Protein AF-A0A150RAB9-F1 (afdb_monomer)

Mean predicted aligned error: 7.76 Å

Nearest PDB structures (foldseek):
  4z14-assembly5_C  TM=3.129E-01  e=2.401E-02  Coreopsis grandiflora
  4z14-assembly1_D  TM=3.100E-01  e=8.170E-02  Coreopsis grandiflora
  7c4y-assembly1_A  TM=2.615E-01  e=1.744E-01  Coxsackievirus A10
  7c4w-assembly1_A  TM=2.477E-01  e=3.721E-01  Coxsackievirus A10
  8x99-assembly1_A  TM=2.238E-01  e=2.947E-01  Coxsackievirus A16

Radius of gyration: 22.83 Å; Cα contacts (8 Å, |Δi|>4): 1016; chains: 1; bounding box: 60×45×64 Å

Secondary structure (DSSP, 8-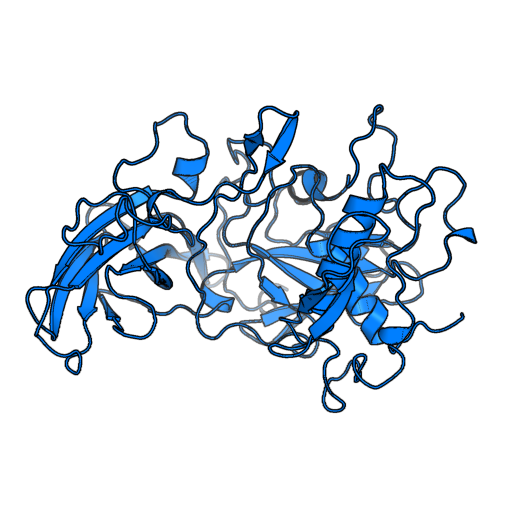state):
--PPPGGG------S-TTTHHHHHHHHHHHHHHHSBTT-EE--B-SSTT---B-PEEPBB-TTBSTTSTT-BTTTSPPPHHHHHHHHHHHHTT--TT------EEE-GGG-SPPPSSPBPB-EEEEEEE-TTS-EEEEE-GGGSPPGGG----STT-SS--EEEEEEEEEEP-SSSS---EEEEEE-TTS-TTSPEEEEEEESSB---SSPPPTT-GGGGT-EEEEEEEE-STT-EEEEEPPS-S-EEEEEETTEEEEEEEEEEEEEEESSPTTT--EEEEESS-EESSPPHHHH--EEEEEEEE-TTS-TTSS-TT-SS-TTEEEEE-TT-TTHHHHHHTTSB-S--SSTTS-B-SS--EETTPPTTS-TTEEEEEEETTEEEEEEEESSSS-BS-PEEEEESSTTTT-S-TT-TT-TT--EE-S-GGG--

pLDDT: mean 82.79, std 15.14, range [34.97, 98.44]

Organism: Sorangium cellulosum (NCBI:txid56)

Sequence (432 aa):
MSSLRLDDVEPFSTHDPELEPLARELVADIMEFALGDGQAVPAPAGAPGSAAHEPWKGRFGACASKESLLGDWFNELPTKSCLEAVSSSILARVNKLGKVVRISVRGPKQLVAMDGKVPVETDYREKKRNASGADEVETIESFLDCAGGGKVDSADERCGWSPRYVGECQVLQSNYANTRTVKLKVKSDHPQNSPVFARVCQGIHGCNREGYGSDDVRRKYIDHVASFKFAAGGDEVEFPCPKNGPVVEKKQNNVVVERIHYGHFSVMLSEPDPAVDVVASGVGKVTYPAREVDVFRYREGAFYGNIFDSASDAGAGKALFDKQYACYGEDLNEGKANIADRLCALPVKTAEEKCFVNVPRSCAGRPGEGPGVCKPVNHGDNYVYSLCEPGAPSWDYPITVYLTHPCDLRGDPDCSSLRFWSHDLSPPSERF

Solvent-accessible surface area (backbone atoms only — not comparable to full-atom values): 23739 Å² total; per-residue (Å²): 130,88,79,64,38,70,92,64,59,63,70,64,79,48,95,44,79,84,49,33,64,57,38,49,52,52,50,39,54,46,33,25,42,30,25,23,67,91,40,65,44,88,28,78,33,75,63,97,87,47,87,50,65,53,57,38,47,21,55,52,27,38,14,46,32,80,86,33,95,28,29,26,34,83,87,38,68,61,37,72,62,28,48,27,34,43,30,4,48,51,61,67,62,47,36,53,77,62,52,55,71,85,68,44,70,37,30,52,92,62,50,35,81,75,48,73,50,31,63,32,37,59,49,45,42,60,46,44,69,45,97,87,68,50,75,37,82,39,66,41,56,24,58,37,79,27,85,90,74,46,70,39,85,52,63,79,55,63,25,27,38,22,62,46,34,18,27,37,29,39,33,68,67,87,75,86,80,65,74,28,44,37,34,42,27,39,47,66,84,43,79,68,86,60,66,47,27,39,39,36,12,26,26,51,23,58,52,46,80,74,58,61,55,95,85,41,75,58,45,76,55,28,32,50,70,49,62,39,76,36,80,45,49,56,38,73,47,76,43,71,47,42,91,70,39,62,38,36,25,43,57,57,96,91,37,79,76,44,56,45,34,27,9,27,31,10,39,31,28,33,52,54,76,82,75,64,60,70,43,50,41,50,64,70,63,46,39,47,60,21,33,36,75,76,56,31,67,38,42,56,24,35,16,32,31,45,78,84,61,66,64,88,73,29,56,91,91,51,86,57,49,79,51,37,44,33,18,18,23,90,80,36,98,53,26,63,68,55,44,52,40,35,38,31,67,58,100,54,96,48,100,85,56,47,45,54,71,42,75,57,33,54,23,86,50,62,92,85,79,47,53,31,28,31,45,77,43,80,62,76,95,49,67,28,35,27,52,32,38,53,74,72,74,71,37,71,43,24,27,18,38,18,25,63,45,90,52,75,62,47,84,66,87,72,55,77,83,62,75,80,66,58,46,66,73,66,60,76,86,75,77,117

Foldseek 3Di:
DPFDQLVNCPQPDDVDPVCSVVSVVLVLLLQQQQADAPDWAWAQPDDPPHPDTDTSGYHFNLAPDCPHPQHHSNVDGGDPLSLWQSQQSSLVQFFLQQFDADWDKAKPPRSTDFFQFAKAAQWGRHFDQDPVRDTHIHGQQQDAQDVPNDFPQDLQDRYQWAWDTKKKDWADDDDPPDQWKKKKAWAQPQDQPGKKKKWKWFARHDHGPDFDDPPDLCNLHIGTFDMDIDNHHGDMDMTGADQRFDWAFEDDPNHGPDIITMTMMTMIMRDYPPSIDMDMDTPHDMDPRHIRLRQFPQWFWWWTFGPPPDCVQVPPQEPGHLGTAIAGEPLDPPSQQLCVSSQARDPDPDPPHYGHNDRYYHCCDDPPPAFHHFPWDDPDSDIDTAFGCRPDDTNGIIITITHSDSCSRHPDSPVVVPPDRYHHPPPVVPVD

Structure (mmCIF, N/CA/C/O backbone):
data_AF-A0A150RAB9-F1
#
_entry.id   AF-A0A150RAB9-F1
#
loop_
_atom_site.group_PDB
_atom_site.id
_atom_site.type_symbol
_atom_site.label_atom_id
_atom_site.label_alt_id
_atom_site.label_comp_id
_atom_site.label_asym_id
_atom_site.label_entity_id
_atom_site.label_seq_id
_atom_site.pdbx_PDB_ins_code
_atom_site.Cartn_x
_atom_site.Cartn_y
_atom_site.Cartn_z
_atom_site.occupancy
_atom_site.B_iso_or_equiv
_atom_site.auth_seq_id
_atom_site.auth_comp_id
_atom_site.auth_asym_id
_atom_site.auth_atom_id
_atom_site.pdbx_PDB_model_num
ATOM 1 N N . MET A 1 1 ? 24.482 -14.231 -22.126 1.00 45.88 1 MET A N 1
ATOM 2 C CA . MET A 1 1 ? 24.056 -13.882 -20.758 1.00 45.88 1 MET A CA 1
ATOM 3 C C . MET A 1 1 ? 24.290 -15.102 -19.890 1.00 45.88 1 MET A C 1
ATOM 5 O O . MET A 1 1 ? 23.667 -16.126 -20.138 1.00 45.88 1 MET A O 1
ATOM 9 N N . SER A 1 2 ? 25.250 -15.036 -18.970 1.00 41.12 2 SER A N 1
ATOM 10 C CA . SER A 1 2 ? 25.407 -16.020 -17.894 1.00 41.12 2 SER A CA 1
ATOM 11 C C . SER A 1 2 ? 24.170 -15.882 -17.009 1.00 41.12 2 SER A C 1
ATOM 13 O O . SER A 1 2 ? 23.935 -14.814 -16.455 1.00 41.12 2 SER A O 1
ATOM 15 N N . SER A 1 3 ? 23.304 -16.887 -16.996 1.00 46.22 3 SER A N 1
ATOM 16 C CA . SER A 1 3 ? 22.068 -16.837 -16.218 1.00 46.22 3 SER A CA 1
ATOM 17 C C . SER A 1 3 ? 22.408 -17.104 -14.749 1.00 46.22 3 SER A C 1
ATOM 19 O O . SER A 1 3 ? 23.041 -18.117 -14.469 1.00 46.22 3 SER A O 1
ATOM 21 N N . LEU A 1 4 ? 22.055 -16.183 -13.844 1.00 56.69 4 LEU A N 1
ATOM 22 C CA . LEU A 1 4 ? 22.270 -16.339 -12.401 1.00 56.69 4 LEU A CA 1
ATOM 23 C C . LEU A 1 4 ? 21.209 -17.278 -11.814 1.00 56.69 4 LEU A C 1
ATOM 25 O O . LEU A 1 4 ? 20.015 -16.957 -11.855 1.00 56.69 4 LEU A O 1
ATOM 29 N N . ARG A 1 5 ? 21.625 -18.410 -11.231 1.00 58.94 5 ARG A N 1
ATOM 30 C CA . ARG A 1 5 ? 20.794 -19.091 -10.223 1.00 58.94 5 ARG A CA 1
ATOM 31 C C . ARG A 1 5 ? 20.794 -18.261 -8.946 1.00 58.94 5 ARG A C 1
ATOM 33 O O . ARG A 1 5 ? 21.741 -17.518 -8.716 1.00 58.94 5 ARG A O 1
ATOM 40 N N . LEU A 1 6 ? 19.770 -18.404 -8.102 1.00 57.84 6 LEU A N 1
ATOM 41 C CA . LEU A 1 6 ? 19.778 -17.747 -6.789 1.00 57.84 6 LEU A CA 1
ATOM 42 C C . LEU A 1 6 ? 20.983 -18.159 -5.940 1.00 57.84 6 LEU A C 1
ATOM 44 O O . LEU A 1 6 ? 21.559 -17.310 -5.272 1.00 57.84 6 LEU A O 1
ATOM 48 N N . ASP A 1 7 ? 21.411 -19.416 -6.047 1.00 54.97 7 ASP A N 1
ATOM 49 C CA . ASP A 1 7 ? 22.613 -19.915 -5.371 1.00 54.97 7 ASP A CA 1
ATOM 50 C C . ASP A 1 7 ? 23.915 -19.289 -5.915 1.00 54.97 7 ASP A C 1
ATOM 52 O O . ASP A 1 7 ? 24.936 -19.314 -5.233 1.00 54.97 7 ASP A O 1
ATOM 56 N N . ASP A 1 8 ? 23.878 -18.708 -7.122 1.00 56.09 8 ASP A N 1
ATOM 57 C CA . ASP A 1 8 ? 24.995 -17.981 -7.741 1.00 56.09 8 ASP A CA 1
ATOM 58 C C . ASP A 1 8 ? 24.941 -16.469 -7.445 1.00 56.09 8 ASP A C 1
ATOM 60 O O . ASP A 1 8 ? 25.830 -15.726 -7.871 1.00 56.09 8 ASP A O 1
ATOM 64 N N . VAL A 1 9 ? 23.897 -15.984 -6.755 1.00 54.44 9 VAL A N 1
ATOM 65 C CA . VAL A 1 9 ? 23.813 -14.593 -6.291 1.00 54.44 9 VAL A CA 1
ATOM 66 C C . VAL A 1 9 ? 24.732 -14.456 -5.081 1.00 54.44 9 VAL A C 1
ATOM 68 O O . VAL A 1 9 ? 24.297 -14.363 -3.934 1.00 54.44 9 VAL A O 1
ATOM 71 N N . GLU A 1 10 ? 26.040 -14.414 -5.333 1.00 53.31 10 GLU A N 1
ATOM 72 C CA . GLU A 1 10 ? 26.920 -13.704 -4.413 1.00 53.31 10 GLU A CA 1
ATOM 73 C C . GLU A 1 10 ? 26.367 -12.272 -4.300 1.00 53.31 10 GLU A C 1
ATOM 75 O O . GLU A 1 10 ? 25.948 -11.710 -5.323 1.00 53.31 10 GLU A O 1
ATOM 80 N N . PRO A 1 11 ? 26.284 -11.680 -3.088 1.00 50.56 11 PRO A N 1
ATOM 81 C CA . PRO A 1 11 ? 25.853 -10.289 -2.952 1.00 50.56 11 PRO A CA 1
ATOM 82 C C . PRO A 1 11 ? 26.645 -9.490 -3.974 1.00 50.56 11 PRO A C 1
ATOM 84 O O . PRO A 1 11 ? 27.853 -9.714 -4.027 1.00 50.56 11 PRO A O 1
ATOM 87 N N . PHE A 1 12 ? 25.988 -8.668 -4.814 1.00 54.56 12 PHE A N 1
ATOM 88 C CA . PHE A 1 12 ? 26.680 -7.887 -5.845 1.00 54.56 12 PHE A CA 1
ATOM 89 C C . PHE A 1 12 ? 27.902 -7.257 -5.186 1.00 54.56 12 PHE A C 1
ATOM 91 O O . PHE A 1 12 ? 27.764 -6.307 -4.415 1.00 54.56 12 PHE A O 1
ATOM 98 N N . SER A 1 13 ? 29.076 -7.863 -5.389 1.00 50.47 13 SER A N 1
ATOM 99 C CA . SER A 1 13 ? 30.243 -7.502 -4.606 1.00 50.47 13 SER A CA 1
ATOM 100 C C . SER A 1 13 ? 30.783 -6.287 -5.305 1.00 50.47 13 SER A C 1
ATOM 102 O O . SER A 1 13 ? 31.562 -6.353 -6.257 1.00 50.47 13 SER A O 1
ATOM 104 N N . THR A 1 14 ? 30.260 -5.144 -4.892 1.00 54.78 14 THR A N 1
ATOM 105 C CA . THR A 1 14 ? 30.888 -3.893 -5.213 1.00 54.78 14 THR A CA 1
ATOM 106 C C . THR A 1 14 ? 32.165 -3.901 -4.385 1.00 54.78 14 THR A C 1
ATOM 108 O O . THR A 1 14 ? 32.124 -3.906 -3.162 1.00 54.78 14 THR A O 1
ATOM 111 N N . HIS A 1 15 ? 33.332 -3.889 -5.033 1.00 64.31 15 HIS A N 1
ATOM 112 C CA . HIS A 1 15 ? 34.590 -3.583 -4.334 1.00 64.31 15 HIS A CA 1
ATOM 113 C C . HIS A 1 15 ? 34.555 -2.195 -3.649 1.00 64.31 15 HIS A C 1
ATOM 115 O O . HIS A 1 15 ? 35.497 -1.817 -2.958 1.00 64.31 15 HIS A O 1
ATOM 121 N N . ASP A 1 16 ? 33.475 -1.442 -3.865 1.00 68.75 16 ASP A N 1
ATOM 122 C CA . ASP A 1 16 ? 33.099 -0.213 -3.197 1.00 68.75 16 ASP A CA 1
ATOM 123 C C . ASP A 1 16 ? 32.249 -0.494 -1.932 1.00 68.75 16 ASP A C 1
ATOM 125 O O . ASP A 1 16 ? 31.099 -0.936 -2.059 1.00 68.75 16 ASP A O 1
ATOM 129 N N . PRO A 1 17 ? 32.777 -0.222 -0.723 1.00 73.00 17 PRO A N 1
ATOM 130 C CA . PRO A 1 17 ? 32.056 -0.421 0.534 1.00 73.00 17 PRO A CA 1
ATOM 131 C C . PRO A 1 17 ? 30.884 0.555 0.730 1.00 73.00 17 PRO A C 1
ATOM 133 O O . PRO A 1 17 ? 30.017 0.291 1.561 1.00 73.00 17 PRO A O 1
ATOM 136 N N . GLU A 1 18 ? 30.827 1.672 -0.006 1.00 71.25 18 GLU A N 1
ATOM 137 C CA . GLU A 1 18 ? 29.696 2.609 0.067 1.00 71.25 18 GLU A CA 1
ATOM 138 C C . GLU A 1 18 ? 28.464 2.070 -0.675 1.00 71.25 18 GLU A C 1
ATOM 140 O O . GLU A 1 18 ? 27.329 2.369 -0.302 1.00 71.25 18 GLU A O 1
ATOM 145 N N . LEU A 1 19 ? 28.676 1.251 -1.710 1.00 70.75 19 LEU A N 1
ATOM 146 C CA . LEU A 1 19 ? 27.604 0.677 -2.529 1.00 70.75 19 LEU A CA 1
ATOM 147 C C . LEU A 1 19 ? 27.109 -0.679 -2.019 1.00 70.75 19 LEU A C 1
ATOM 149 O O . LEU A 1 19 ? 25.992 -1.078 -2.353 1.00 70.75 19 LEU A O 1
ATOM 153 N N . GLU A 1 20 ? 27.896 -1.368 -1.194 1.00 75.75 20 GLU A N 1
ATOM 154 C CA . GLU A 1 20 ? 27.560 -2.703 -0.693 1.00 75.75 20 GLU A CA 1
ATOM 155 C C . GLU A 1 20 ? 26.213 -2.739 0.067 1.00 75.75 20 GLU A C 1
ATOM 157 O O . GLU A 1 20 ? 25.403 -3.628 -0.213 1.00 75.75 20 GLU A O 1
ATOM 162 N N . PRO A 1 21 ? 25.873 -1.778 0.954 1.00 76.88 21 PRO A N 1
ATOM 163 C CA . PRO A 1 21 ? 24.561 -1.758 1.607 1.00 76.88 21 PRO A CA 1
ATOM 164 C C . PRO A 1 21 ? 23.392 -1.612 0.620 1.00 76.88 21 PRO A C 1
ATOM 166 O O . PRO A 1 21 ? 22.393 -2.317 0.749 1.00 76.88 21 PRO A O 1
ATOM 169 N N . LEU A 1 22 ? 23.539 -0.754 -0.397 1.00 76.56 22 LEU A N 1
ATOM 170 C CA . LEU A 1 22 ? 22.515 -0.524 -1.426 1.00 76.56 22 LEU A CA 1
ATOM 171 C C . LEU A 1 22 ? 22.322 -1.757 -2.312 1.00 76.56 22 LEU A C 1
ATOM 173 O O . LEU A 1 22 ? 21.200 -2.115 -2.660 1.00 76.56 22 LEU A O 1
ATOM 177 N N . ALA A 1 23 ? 23.418 -2.432 -2.658 1.00 80.44 23 ALA A N 1
ATOM 178 C CA . ALA A 1 23 ? 23.381 -3.695 -3.379 1.00 80.44 23 ALA A CA 1
ATOM 179 C C . ALA A 1 23 ? 22.614 -4.770 -2.598 1.00 80.44 23 ALA A C 1
ATOM 181 O O . ALA A 1 23 ? 21.810 -5.499 -3.176 1.00 80.44 23 ALA A O 1
ATOM 182 N N . ARG A 1 24 ? 22.829 -4.859 -1.282 1.00 82.31 24 ARG A N 1
ATOM 183 C CA . ARG A 1 24 ? 22.124 -5.818 -0.420 1.00 82.31 24 ARG A CA 1
ATOM 184 C C . ARG A 1 24 ? 20.632 -5.511 -0.302 1.00 82.31 24 ARG A C 1
ATOM 186 O O . ARG A 1 24 ? 19.840 -6.448 -0.347 1.00 82.31 24 ARG A O 1
ATOM 193 N N . GLU A 1 25 ? 20.259 -4.238 -0.178 1.00 82.94 25 GLU A N 1
ATOM 194 C CA . GLU A 1 25 ? 18.854 -3.797 -0.185 1.00 82.94 25 GLU A CA 1
ATOM 195 C C . GLU A 1 25 ? 18.179 -4.152 -1.518 1.00 82.94 25 GLU A C 1
ATOM 197 O O . GLU A 1 25 ? 17.129 -4.789 -1.526 1.00 82.94 25 GLU A O 1
ATOM 202 N N . LEU A 1 26 ? 18.843 -3.874 -2.647 1.00 86.00 26 LEU A N 1
ATOM 203 C CA . LEU A 1 26 ? 18.352 -4.246 -3.975 1.00 86.00 26 LEU A CA 1
ATOM 204 C C . LEU A 1 26 ? 18.134 -5.760 -4.119 1.00 86.00 26 LEU A C 1
ATOM 206 O O . LEU A 1 26 ? 17.134 -6.187 -4.693 1.00 86.00 26 LEU A O 1
ATOM 210 N N . VAL A 1 27 ? 19.059 -6.586 -3.619 1.00 87.94 27 VAL A N 1
ATOM 211 C CA . VAL A 1 27 ? 18.887 -8.047 -3.664 1.00 87.94 27 VAL A CA 1
ATOM 212 C C . VAL A 1 27 ? 17.734 -8.487 -2.769 1.00 87.94 27 VAL A C 1
ATOM 214 O O . VAL A 1 27 ? 16.938 -9.318 -3.195 1.00 87.94 27 VAL A O 1
ATOM 217 N N . ALA A 1 28 ? 17.589 -7.910 -1.575 1.00 88.62 28 ALA A N 1
ATOM 218 C CA . ALA A 1 28 ? 16.448 -8.201 -0.713 1.00 88.62 28 ALA A CA 1
ATOM 219 C C . ALA A 1 28 ? 15.112 -7.884 -1.413 1.00 88.62 28 ALA A C 1
ATOM 221 O O . ALA A 1 28 ? 14.217 -8.727 -1.395 1.00 88.62 28 ALA A O 1
ATOM 222 N N . ASP A 1 29 ? 15.010 -6.750 -2.117 1.00 90.50 29 ASP A N 1
ATOM 223 C CA . ASP A 1 29 ? 13.827 -6.383 -2.912 1.00 90.50 29 ASP A CA 1
ATOM 224 C C . ASP A 1 29 ? 13.566 -7.353 -4.080 1.00 90.50 29 ASP A C 1
ATOM 226 O O . ASP A 1 29 ? 12.414 -7.719 -4.347 1.00 90.50 29 ASP A O 1
ATOM 230 N N . ILE A 1 30 ? 14.626 -7.801 -4.774 1.00 93.06 30 ILE A N 1
ATOM 231 C CA . ILE A 1 30 ? 14.535 -8.845 -5.811 1.00 93.06 30 ILE A CA 1
ATOM 232 C C . ILE A 1 30 ? 13.899 -10.105 -5.215 1.00 93.06 30 ILE A C 1
ATOM 234 O O . ILE A 1 30 ? 12.950 -10.646 -5.791 1.00 93.06 30 ILE A O 1
ATOM 238 N N . MET A 1 31 ? 14.407 -10.558 -4.065 1.00 94.12 31 MET A N 1
ATOM 239 C CA . MET A 1 31 ? 13.960 -11.795 -3.423 1.00 94.12 31 MET A CA 1
ATOM 240 C C . MET A 1 31 ? 12.548 -11.682 -2.866 1.00 94.12 31 MET A C 1
ATOM 242 O O . MET A 1 31 ? 11.754 -12.598 -3.080 1.00 94.12 31 MET A O 1
ATOM 246 N N . GLU A 1 32 ? 12.202 -10.558 -2.232 1.00 93.50 32 GLU A N 1
ATOM 247 C CA . GLU A 1 32 ? 10.856 -10.318 -1.704 1.00 93.50 32 GLU A CA 1
ATOM 248 C C . GLU A 1 32 ? 9.809 -10.473 -2.818 1.00 93.50 32 GLU A C 1
ATOM 250 O O . GLU A 1 32 ? 8.767 -11.107 -2.621 1.00 93.50 32 GLU A O 1
ATOM 255 N N . PHE A 1 33 ? 10.091 -9.935 -4.010 1.00 94.75 33 PHE A N 1
ATOM 256 C CA . PHE A 1 33 ? 9.169 -9.999 -5.139 1.00 94.75 33 PHE A CA 1
ATOM 257 C C . PHE A 1 33 ? 9.155 -11.353 -5.862 1.00 94.75 33 PHE A C 1
ATOM 259 O O . PHE A 1 33 ? 8.086 -11.874 -6.197 1.00 94.75 33 PHE A O 1
ATOM 266 N N . ALA A 1 34 ? 10.335 -11.911 -6.138 1.00 94.94 34 ALA A N 1
ATOM 267 C CA . ALA A 1 34 ? 10.466 -13.141 -6.909 1.00 94.94 34 ALA A CA 1
ATOM 268 C C . ALA A 1 34 ? 9.927 -14.358 -6.149 1.00 94.94 34 ALA A C 1
ATOM 270 O O . ALA A 1 34 ? 9.207 -15.177 -6.726 1.00 94.94 34 ALA A O 1
ATOM 271 N N . LEU A 1 35 ? 10.276 -14.467 -4.868 1.00 94.38 35 LEU A N 1
ATOM 272 C CA . LEU A 1 35 ? 10.020 -15.644 -4.049 1.00 94.38 35 LEU A CA 1
ATOM 273 C C . LEU A 1 35 ? 8.687 -15.528 -3.307 1.00 94.38 35 LEU A C 1
ATOM 275 O O . LEU A 1 35 ? 8.209 -14.433 -3.002 1.00 94.38 35 LEU A O 1
ATOM 279 N N . GLY A 1 36 ? 8.064 -16.674 -3.048 1.00 92.62 36 GLY A N 1
ATOM 280 C CA . GLY A 1 36 ? 6.792 -16.780 -2.342 1.00 92.62 36 GLY A CA 1
ATOM 281 C C . GLY A 1 36 ? 6.963 -16.712 -0.831 1.00 92.62 36 GLY A C 1
ATOM 282 O O . GLY A 1 36 ? 8.064 -16.883 -0.308 1.00 92.62 36 GLY A O 1
ATOM 283 N N . ASP A 1 37 ? 5.857 -16.490 -0.125 1.00 91.00 37 ASP A N 1
ATOM 284 C CA . ASP A 1 37 ? 5.851 -16.547 1.335 1.00 91.00 37 ASP A CA 1
ATOM 285 C C . ASP A 1 37 ? 6.347 -17.920 1.831 1.00 91.00 37 ASP A C 1
ATOM 287 O O . ASP A 1 37 ? 5.981 -18.973 1.300 1.00 91.00 37 ASP A O 1
ATOM 291 N N . GLY A 1 38 ? 7.243 -17.903 2.817 1.00 91.75 38 GLY A N 1
ATOM 292 C CA . GLY A 1 38 ? 7.927 -19.091 3.336 1.00 91.75 38 GLY A CA 1
ATOM 293 C C . GLY A 1 38 ? 9.130 -19.595 2.523 1.00 91.75 38 GLY A C 1
ATOM 294 O O . GLY A 1 38 ? 9.873 -20.435 3.034 1.00 91.75 38 GLY A O 1
ATOM 295 N N . GLN A 1 39 ? 9.382 -19.086 1.310 1.00 93.81 39 GLN A N 1
ATOM 296 C CA . GLN A 1 39 ? 10.647 -19.323 0.602 1.00 93.81 39 GLN A CA 1
ATOM 297 C C . GLN A 1 39 ? 11.707 -18.332 1.082 1.00 93.81 39 GLN A C 1
ATOM 299 O O . GLN A 1 39 ? 11.422 -17.155 1.311 1.00 93.81 39 GLN A O 1
ATOM 304 N N . ALA A 1 40 ? 12.945 -18.796 1.230 1.00 92.38 40 ALA A N 1
ATOM 305 C CA . ALA A 1 40 ? 14.042 -17.929 1.620 1.00 92.38 40 ALA A CA 1
ATOM 306 C C . ALA A 1 40 ? 15.385 -18.439 1.095 1.00 92.38 40 ALA A C 1
ATOM 308 O O . ALA A 1 40 ? 15.584 -19.645 0.942 1.00 92.38 40 ALA A O 1
ATOM 309 N N . VAL A 1 41 ? 16.303 -17.510 0.855 1.00 88.88 41 VAL A N 1
ATOM 310 C CA . VAL A 1 41 ? 17.659 -17.781 0.370 1.00 88.88 41 VAL A CA 1
ATOM 311 C C . VAL A 1 41 ? 18.642 -17.362 1.452 1.00 88.88 41 VAL A C 1
ATOM 313 O O . VAL A 1 41 ? 18.516 -16.251 1.972 1.00 88.88 41 VAL A O 1
ATOM 316 N N . PRO A 1 42 ? 19.608 -18.212 1.834 1.00 85.94 42 PRO A N 1
ATOM 317 C CA . PRO A 1 42 ? 20.641 -17.819 2.781 1.00 85.94 42 PRO A CA 1
ATOM 318 C C . PRO A 1 42 ? 21.380 -16.578 2.277 1.00 85.94 42 PRO A C 1
ATOM 320 O O . PRO A 1 42 ? 21.907 -16.589 1.169 1.00 85.94 42 PRO A O 1
ATOM 323 N N . ALA A 1 43 ? 21.453 -15.527 3.094 1.00 83.00 43 ALA A N 1
ATOM 324 C CA . ALA A 1 43 ? 22.262 -14.357 2.785 1.00 83.00 43 ALA A CA 1
ATOM 325 C C . ALA A 1 43 ? 23.299 -14.131 3.886 1.00 83.00 43 ALA A C 1
ATOM 327 O O . ALA A 1 43 ? 22.977 -14.302 5.066 1.00 83.00 43 ALA A O 1
ATOM 328 N N . PRO A 1 44 ? 24.538 -13.743 3.546 1.00 75.25 44 PRO A N 1
ATOM 329 C CA . PRO A 1 44 ? 25.546 -13.422 4.549 1.00 75.25 44 PRO A CA 1
ATOM 330 C C . PRO A 1 44 ? 25.059 -12.226 5.372 1.00 75.25 44 PRO A C 1
ATOM 332 O O . PRO A 1 44 ? 24.771 -11.178 4.802 1.00 75.25 44 PRO A O 1
ATOM 335 N N . ALA A 1 45 ? 24.933 -12.342 6.692 1.00 73.50 45 ALA A N 1
ATOM 336 C CA . ALA A 1 45 ? 24.528 -11.241 7.565 1.00 73.50 45 ALA A CA 1
ATOM 337 C C . ALA A 1 45 ? 25.751 -10.471 8.067 1.00 73.50 45 ALA A C 1
ATOM 339 O O . ALA A 1 45 ? 26.599 -11.020 8.769 1.00 73.50 45 ALA A O 1
ATOM 340 N N . GLY A 1 46 ? 25.798 -9.172 7.772 1.00 66.69 46 GLY A N 1
ATOM 341 C CA . GLY A 1 46 ? 26.799 -8.251 8.310 1.00 66.69 46 GLY A CA 1
ATOM 342 C C . GLY A 1 46 ? 28.016 -8.035 7.411 1.00 66.69 46 GLY A C 1
ATOM 343 O O . GLY A 1 46 ? 27.970 -8.277 6.207 1.00 66.69 46 GLY A O 1
ATOM 344 N N . ALA A 1 47 ? 29.086 -7.517 8.023 1.00 64.62 47 ALA A N 1
ATOM 345 C CA . ALA A 1 47 ? 30.333 -7.175 7.347 1.00 64.62 47 ALA A CA 1
ATOM 346 C C . ALA A 1 47 ? 31.010 -8.414 6.723 1.00 64.62 47 ALA A C 1
ATOM 348 O O . ALA A 1 47 ? 30.832 -9.528 7.237 1.00 64.62 47 ALA A O 1
ATOM 349 N N . PRO A 1 48 ? 31.831 -8.230 5.671 1.00 62.06 48 PRO A N 1
ATOM 350 C CA . PRO A 1 48 ? 32.607 -9.308 5.065 1.00 62.06 48 PRO A CA 1
ATOM 351 C C . PRO A 1 48 ? 33.338 -10.150 6.127 1.00 62.06 48 PRO A C 1
ATOM 353 O O . PRO A 1 48 ? 34.154 -9.632 6.889 1.00 62.06 48 PRO A O 1
ATOM 356 N N . GLY A 1 49 ? 33.022 -11.449 6.202 1.00 67.25 49 GLY A N 1
ATOM 357 C CA . GLY A 1 49 ? 33.609 -12.395 7.166 1.00 67.25 49 GLY A CA 1
ATOM 358 C C . GLY A 1 49 ? 32.747 -12.737 8.389 1.00 67.25 49 GLY A C 1
ATOM 359 O O . GLY A 1 49 ? 33.147 -13.584 9.189 1.00 67.25 49 GLY A O 1
ATOM 360 N N . SER A 1 50 ? 31.564 -12.138 8.543 1.00 74.44 50 SER A N 1
ATOM 361 C CA . SER A 1 50 ? 30.580 -12.597 9.529 1.00 74.44 50 SER A CA 1
ATOM 362 C C . SER A 1 50 ? 30.018 -13.973 9.146 1.00 74.44 50 SER A C 1
ATOM 364 O O . SER A 1 50 ? 29.611 -14.196 8.010 1.00 74.44 50 SER A O 1
ATOM 366 N N . ALA A 1 51 ? 29.982 -14.902 10.104 1.00 70.38 51 ALA A N 1
ATOM 367 C CA . ALA A 1 51 ? 29.386 -16.229 9.923 1.00 70.38 51 ALA A CA 1
ATOM 368 C C . ALA A 1 51 ? 27.853 -16.233 10.092 1.00 70.38 51 ALA A C 1
ATOM 370 O O . ALA A 1 51 ? 27.200 -17.239 9.800 1.00 70.38 51 ALA A O 1
ATOM 371 N N . ALA A 1 52 ? 27.270 -15.138 10.592 1.00 75.75 52 ALA A N 1
ATOM 372 C CA . ALA A 1 52 ? 25.824 -15.019 10.712 1.00 75.75 52 ALA A CA 1
ATOM 373 C C . ALA A 1 52 ? 25.206 -14.958 9.310 1.00 75.75 52 ALA A C 1
ATOM 375 O O . ALA A 1 52 ? 25.756 -14.309 8.427 1.00 75.75 52 ALA A O 1
ATOM 376 N N . HIS A 1 53 ? 24.072 -15.625 9.110 1.00 73.56 53 HIS A N 1
ATOM 377 C CA . HIS A 1 53 ? 23.292 -15.539 7.880 1.00 73.56 53 HIS A CA 1
ATOM 378 C C . HIS A 1 53 ? 21.868 -15.137 8.244 1.00 73.56 53 HIS A C 1
ATOM 380 O O . HIS A 1 53 ? 21.243 -15.782 9.085 1.00 73.56 53 HIS A O 1
ATOM 386 N N . GLU A 1 54 ? 21.364 -14.077 7.624 1.00 84.25 54 GLU A N 1
ATOM 387 C CA . GLU A 1 54 ? 19.966 -13.674 7.726 1.00 84.25 54 GLU A CA 1
ATOM 388 C C . GLU A 1 54 ? 19.362 -13.922 6.352 1.00 84.25 54 GLU A C 1
ATOM 390 O O . GLU A 1 54 ? 19.825 -13.331 5.380 1.00 84.25 54 GLU A O 1
ATOM 395 N N . PRO A 1 55 ? 18.411 -14.853 6.218 1.00 89.06 55 PRO A N 1
ATOM 396 C CA . PRO A 1 55 ? 17.955 -15.254 4.904 1.00 89.06 55 PRO A CA 1
ATOM 397 C C . PRO A 1 55 ? 17.106 -14.148 4.265 1.00 89.06 55 PRO A C 1
ATOM 399 O O . PRO A 1 55 ? 16.235 -13.573 4.921 1.00 89.06 55 PRO A O 1
ATOM 402 N N . TRP A 1 56 ? 17.314 -13.892 2.974 1.00 90.81 56 TRP A N 1
ATOM 403 C CA . TRP A 1 56 ? 16.405 -13.071 2.178 1.00 90.81 56 TRP A CA 1
ATOM 404 C C . TRP A 1 56 ? 15.109 -13.844 1.958 1.00 90.81 56 TRP A C 1
ATOM 406 O O . TRP A 1 56 ? 15.132 -14.956 1.430 1.00 90.81 56 TRP A O 1
ATOM 416 N N . LYS A 1 57 ? 13.984 -13.278 2.391 1.00 93.44 57 LYS A N 1
ATOM 417 C CA . LYS A 1 57 ? 12.679 -13.947 2.377 1.00 93.44 57 LYS A CA 1
ATOM 418 C C . LYS A 1 57 ? 11.839 -13.475 1.199 1.00 93.44 57 LYS A C 1
ATOM 420 O O . LYS A 1 57 ? 11.845 -12.293 0.868 1.00 93.44 57 LYS A O 1
ATOM 425 N N . GLY A 1 58 ? 11.097 -14.405 0.614 1.00 93.44 58 GLY A N 1
ATOM 426 C CA . GLY A 1 58 ? 10.039 -14.112 -0.339 1.00 93.44 58 GLY A CA 1
ATOM 427 C C . GLY A 1 58 ? 8.772 -13.589 0.318 1.00 93.44 58 GLY A C 1
ATOM 428 O O . GLY A 1 58 ? 8.545 -13.789 1.512 1.00 93.44 58 GLY A O 1
ATOM 429 N N . ARG A 1 59 ? 7.934 -12.934 -0.487 1.00 91.50 59 ARG A N 1
ATOM 430 C CA . ARG A 1 59 ? 6.604 -12.465 -0.080 1.00 91.50 59 ARG A CA 1
ATOM 431 C C . ARG A 1 59 ? 5.586 -12.536 -1.211 1.00 91.50 59 ARG A C 1
ATOM 433 O O . ARG A 1 59 ? 4.495 -13.053 -1.003 1.00 91.50 59 ARG A O 1
ATOM 440 N N . PHE A 1 60 ? 5.909 -12.007 -2.392 1.00 91.69 60 PHE A N 1
ATOM 441 C CA . PHE A 1 60 ? 4.921 -11.855 -3.472 1.00 91.69 60 PHE A CA 1
ATOM 442 C C . PHE A 1 60 ? 4.768 -13.109 -4.329 1.00 91.69 60 PHE A C 1
ATOM 444 O O . PHE A 1 60 ? 3.682 -13.377 -4.839 1.00 91.69 60 PHE A O 1
ATOM 451 N N . GLY A 1 61 ? 5.845 -13.874 -4.497 1.00 93.12 61 GLY A N 1
ATOM 452 C CA . GLY A 1 61 ? 5.828 -15.140 -5.218 1.00 93.12 61 GLY A CA 1
ATOM 453 C C . GLY A 1 61 ? 5.604 -15.034 -6.718 1.00 93.12 61 GLY A C 1
ATOM 454 O O . GLY A 1 61 ? 5.091 -15.979 -7.316 1.00 93.12 61 GLY A O 1
ATOM 455 N N . ALA A 1 62 ? 5.997 -13.921 -7.343 1.00 93.69 62 ALA A N 1
ATOM 456 C CA . ALA A 1 62 ? 5.790 -13.725 -8.775 1.00 93.69 62 ALA A CA 1
ATOM 457 C C . ALA A 1 62 ? 6.483 -14.819 -9.616 1.00 93.69 62 ALA A C 1
ATOM 459 O O . ALA A 1 62 ? 5.952 -15.227 -10.647 1.00 93.69 62 ALA A O 1
ATOM 460 N N . CYS A 1 63 ? 7.623 -15.348 -9.155 1.00 95.06 63 CYS A N 1
ATOM 461 C CA . CYS A 1 63 ? 8.407 -16.392 -9.825 1.00 95.06 63 CYS A CA 1
ATOM 462 C C . CYS A 1 63 ? 8.670 -17.612 -8.921 1.00 95.06 63 CYS A C 1
ATOM 464 O O . CYS A 1 63 ? 9.756 -18.191 -8.957 1.00 95.06 63 CYS A O 1
ATOM 466 N N . ALA A 1 64 ? 7.717 -17.967 -8.058 1.00 92.31 64 ALA A N 1
ATOM 467 C CA . ALA A 1 64 ? 7.950 -18.917 -6.966 1.00 92.31 64 ALA A CA 1
ATOM 468 C C . ALA A 1 64 ? 7.610 -20.382 -7.270 1.00 92.31 64 ALA A C 1
ATOM 470 O O . ALA A 1 64 ? 7.884 -21.247 -6.436 1.00 92.31 64 ALA A O 1
ATOM 471 N N . SER A 1 65 ? 6.956 -20.673 -8.398 1.00 90.31 65 SER A N 1
ATOM 472 C CA . SER A 1 65 ? 6.471 -22.024 -8.685 1.00 90.31 65 SER A CA 1
ATOM 473 C C . SER A 1 65 ? 6.344 -22.300 -10.180 1.00 90.31 65 SER A C 1
ATOM 475 O O . SER A 1 65 ? 6.235 -21.385 -10.996 1.00 90.31 65 SER A O 1
ATOM 477 N N . LYS A 1 66 ? 6.321 -23.582 -10.555 1.00 88.06 66 LYS A N 1
ATOM 478 C CA . LYS A 1 66 ? 6.170 -24.016 -11.957 1.00 88.06 66 LYS A CA 1
ATOM 479 C C . LYS A 1 66 ? 4.794 -23.698 -12.532 1.00 88.06 66 LYS A C 1
ATOM 481 O O . LYS A 1 66 ? 4.628 -23.645 -13.747 1.00 88.06 66 LYS A O 1
ATOM 486 N N . GLU A 1 67 ? 3.815 -23.505 -11.657 1.00 88.69 67 GLU A N 1
ATOM 487 C CA . GLU A 1 67 ? 2.473 -23.050 -11.996 1.00 88.69 67 GLU A CA 1
ATOM 488 C C . GLU A 1 67 ?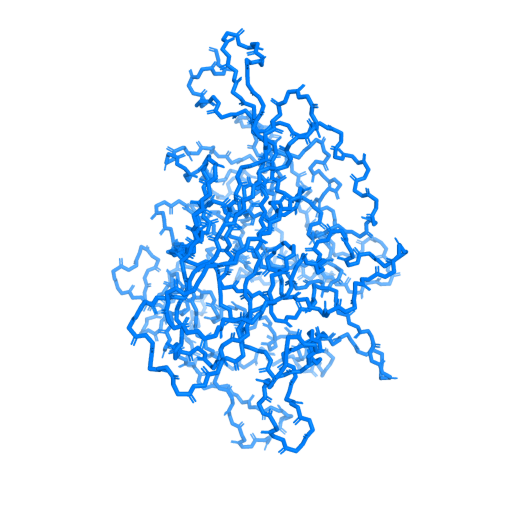 2.425 -21.533 -12.236 1.00 88.69 67 GLU A C 1
ATOM 490 O O . GLU A 1 67 ? 1.477 -21.055 -12.865 1.00 88.69 67 GLU A O 1
ATOM 495 N N . SER A 1 68 ? 3.433 -20.772 -11.781 1.00 90.19 68 SER A N 1
ATOM 496 C CA . SER A 1 68 ? 3.556 -19.359 -12.132 1.00 90.19 68 SER A CA 1
ATOM 497 C C . SER A 1 68 ? 3.800 -19.198 -13.630 1.00 90.19 68 SER A C 1
ATOM 499 O O . SER A 1 68 ? 4.622 -19.877 -14.245 1.00 90.19 68 SER A O 1
ATOM 501 N N . LEU A 1 69 ? 3.144 -18.196 -14.212 1.00 89.94 69 LEU A N 1
ATOM 502 C CA . LEU A 1 69 ? 3.356 -17.782 -15.597 1.00 89.94 69 LEU A CA 1
ATOM 503 C C . LEU A 1 69 ? 4.781 -17.272 -15.864 1.00 89.94 69 LEU A C 1
ATOM 505 O O . LEU A 1 69 ? 5.179 -17.179 -17.025 1.00 89.94 69 LEU A O 1
ATOM 509 N N . LEU A 1 70 ? 5.530 -16.924 -14.813 1.00 93.94 70 LEU A N 1
ATOM 510 C CA . LEU A 1 70 ? 6.908 -16.439 -14.899 1.00 93.94 70 LEU A CA 1
ATOM 511 C C . LEU A 1 70 ? 7.959 -17.534 -14.669 1.00 93.94 70 LEU A C 1
ATOM 513 O O . LEU A 1 70 ? 9.149 -17.281 -14.872 1.00 93.94 70 LEU A O 1
ATOM 517 N N . GLY A 1 71 ? 7.532 -18.743 -14.303 1.00 94.00 71 GLY A N 1
ATOM 518 C CA . GLY A 1 71 ? 8.407 -19.856 -13.947 1.00 94.00 71 GLY A CA 1
ATOM 519 C C . GLY A 1 71 ? 8.801 -19.880 -12.468 1.00 94.00 71 GLY A C 1
ATOM 520 O O . GLY A 1 71 ? 8.296 -19.110 -11.652 1.00 94.00 71 GLY A O 1
ATOM 521 N N . ASP A 1 72 ? 9.715 -20.793 -12.150 1.00 94.19 72 ASP A N 1
ATOM 522 C CA . ASP A 1 72 ? 10.167 -21.113 -10.796 1.00 94.19 72 ASP A CA 1
ATOM 523 C C . ASP A 1 72 ? 11.634 -20.705 -10.634 1.00 94.19 72 ASP A C 1
ATOM 525 O O . ASP A 1 72 ? 12.539 -21.514 -10.827 1.00 94.19 72 ASP A O 1
ATOM 529 N N . TRP A 1 73 ? 11.883 -19.430 -10.328 1.00 93.50 73 TRP A N 1
ATOM 530 C CA . TRP A 1 73 ? 13.251 -18.943 -10.149 1.00 93.50 73 TRP A CA 1
ATOM 531 C C . TRP A 1 73 ? 13.917 -19.621 -8.944 1.00 93.50 73 TRP A C 1
ATOM 533 O O . TRP A 1 73 ? 15.117 -19.859 -8.971 1.00 93.50 73 TRP A O 1
ATOM 543 N N . PHE A 1 74 ? 13.154 -20.025 -7.922 1.00 91.31 74 PHE A N 1
ATOM 544 C CA . PHE A 1 74 ? 13.716 -20.705 -6.753 1.00 91.31 74 PHE A CA 1
ATOM 545 C C . PHE A 1 74 ? 14.462 -21.998 -7.121 1.00 91.31 74 PHE A C 1
ATOM 547 O O . PHE A 1 74 ? 15.546 -22.246 -6.600 1.00 91.31 74 PHE A O 1
ATOM 554 N N . ASN A 1 75 ? 13.916 -22.803 -8.040 1.00 91.44 75 ASN A N 1
ATOM 555 C CA . ASN A 1 75 ? 14.511 -24.088 -8.435 1.00 91.44 75 ASN A CA 1
ATOM 556 C C . ASN A 1 75 ? 15.181 -24.083 -9.823 1.00 91.44 75 ASN A C 1
ATOM 558 O O . ASN A 1 75 ? 15.923 -25.011 -10.162 1.00 91.44 75 ASN A O 1
ATOM 562 N N . GLU A 1 76 ? 14.900 -23.084 -10.659 1.00 92.56 76 GLU A N 1
ATOM 563 C CA . GLU A 1 76 ? 15.319 -23.021 -12.060 1.00 92.56 76 GLU A CA 1
ATOM 564 C C . GLU A 1 76 ? 15.948 -21.662 -12.402 1.00 92.56 76 GLU A C 1
ATOM 566 O O . GLU A 1 76 ? 15.946 -20.713 -11.626 1.00 92.56 76 GLU A O 1
ATOM 571 N N . LEU A 1 77 ? 16.539 -21.557 -13.593 1.00 90.19 77 LEU A N 1
ATOM 572 C CA . LEU A 1 77 ? 17.042 -20.269 -14.068 1.00 90.19 77 LEU A CA 1
ATOM 573 C C . LEU A 1 77 ? 15.870 -19.310 -14.332 1.00 90.19 77 LEU A C 1
ATOM 575 O O . LEU A 1 77 ? 14.848 -19.746 -14.873 1.00 90.19 77 LEU A O 1
ATOM 579 N N . PRO A 1 78 ? 16.011 -18.008 -14.020 1.00 92.25 78 PRO A N 1
ATOM 580 C CA . PRO A 1 78 ? 14.932 -17.058 -14.225 1.00 92.25 78 PRO A CA 1
ATOM 581 C C . PRO A 1 78 ? 14.612 -16.943 -15.711 1.00 92.25 78 PRO A C 1
ATOM 583 O O . PRO A 1 78 ? 15.495 -16.766 -16.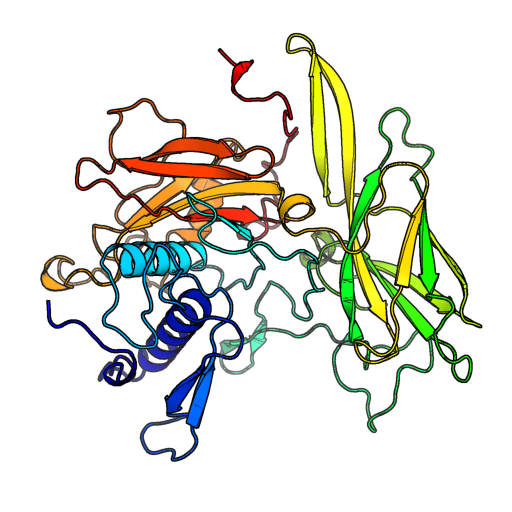558 1.00 92.25 78 PRO A O 1
ATOM 586 N N . THR A 1 79 ? 13.325 -17.002 -16.037 1.00 92.75 79 THR A N 1
ATOM 587 C CA . THR A 1 79 ? 12.870 -16.712 -17.395 1.00 92.75 79 THR A CA 1
ATOM 588 C C . THR A 1 79 ? 13.033 -15.222 -17.692 1.00 92.75 79 THR A C 1
ATOM 590 O O . THR A 1 79 ? 13.041 -14.387 -16.786 1.00 92.75 79 THR A O 1
ATOM 593 N N . LYS A 1 80 ? 13.089 -14.857 -18.979 1.00 90.56 80 LYS A N 1
ATOM 594 C CA . LYS A 1 80 ? 13.079 -13.445 -19.388 1.00 90.56 80 LYS A CA 1
ATOM 595 C C . LYS A 1 80 ? 11.895 -12.698 -18.760 1.00 90.56 80 LYS A C 1
ATOM 597 O O . LYS A 1 80 ? 12.085 -11.643 -18.176 1.00 90.56 80 LYS A O 1
ATOM 602 N N . SER A 1 81 ? 10.698 -13.277 -18.815 1.00 91.56 81 SER A N 1
ATOM 603 C CA . SER A 1 81 ? 9.486 -12.686 -18.243 1.00 91.56 81 SER A CA 1
ATOM 604 C C . SER A 1 81 ? 9.582 -12.460 -16.732 1.00 91.56 81 SER A C 1
ATOM 606 O O . SER A 1 81 ? 9.134 -11.422 -16.250 1.00 91.56 81 SER A O 1
ATOM 608 N N . CYS A 1 82 ? 10.201 -13.388 -15.990 1.00 94.00 82 CYS A N 1
ATOM 609 C CA . CYS A 1 82 ? 10.465 -13.193 -14.566 1.00 94.00 82 CYS A CA 1
ATOM 610 C C . CYS A 1 82 ? 11.381 -11.987 -14.318 1.00 94.00 82 CYS A C 1
ATOM 612 O O . CYS A 1 82 ? 11.054 -11.123 -13.505 1.00 94.00 82 CYS A O 1
ATOM 614 N N . LEU A 1 83 ? 12.487 -11.883 -15.063 1.00 92.38 83 LEU A N 1
ATOM 615 C CA . LEU A 1 83 ? 13.427 -10.764 -14.941 1.00 92.38 83 LEU A CA 1
ATOM 616 C C . LEU A 1 83 ? 12.760 -9.414 -15.239 1.00 92.38 83 LEU A C 1
ATOM 618 O O . LEU A 1 83 ? 12.998 -8.447 -14.517 1.00 92.38 83 LEU A O 1
ATOM 622 N N . GLU A 1 84 ? 11.898 -9.345 -16.257 1.00 91.06 84 GLU A N 1
ATOM 623 C CA . GLU A 1 84 ? 11.135 -8.131 -16.584 1.00 91.06 84 GLU A CA 1
ATOM 624 C C . GLU A 1 84 ? 10.177 -7.739 -15.452 1.00 91.06 84 GLU A C 1
ATOM 626 O O . GLU A 1 84 ? 10.145 -6.580 -15.040 1.00 91.06 84 GLU A O 1
ATOM 631 N N . ALA A 1 85 ? 9.423 -8.696 -14.910 1.00 93.75 85 ALA A N 1
ATOM 632 C CA . ALA A 1 85 ? 8.491 -8.453 -13.812 1.00 93.75 85 ALA A CA 1
ATOM 633 C C . ALA A 1 85 ? 9.200 -7.984 -12.532 1.00 93.75 85 ALA A C 1
ATOM 635 O O . ALA A 1 85 ? 8.777 -7.013 -11.902 1.00 93.75 85 ALA A O 1
ATOM 636 N N . VAL A 1 86 ? 10.303 -8.643 -12.171 1.00 94.19 86 VAL A N 1
ATOM 637 C CA . VAL A 1 86 ? 11.134 -8.293 -11.010 1.00 94.19 86 VAL A CA 1
ATOM 638 C C . VAL A 1 86 ? 11.729 -6.899 -11.180 1.00 94.19 86 VAL A C 1
ATOM 640 O O . VAL A 1 86 ? 11.595 -6.059 -10.292 1.00 94.19 86 VAL A O 1
ATOM 643 N N . SER A 1 87 ? 12.301 -6.613 -12.352 1.00 91.94 87 SER A N 1
ATOM 644 C CA . SER A 1 87 ? 12.816 -5.283 -12.696 1.00 91.94 87 SER A CA 1
ATOM 645 C C . SER A 1 87 ? 11.739 -4.212 -12.543 1.00 91.94 87 SER A C 1
ATOM 647 O O . SER A 1 87 ? 11.957 -3.181 -11.913 1.00 91.94 87 SER A O 1
ATOM 649 N N . SER A 1 88 ? 10.553 -4.479 -13.087 1.00 92.81 88 SER A N 1
ATOM 650 C CA . SER A 1 88 ? 9.402 -3.579 -13.029 1.00 92.81 88 SER A CA 1
ATOM 651 C C . SER A 1 88 ? 8.953 -3.311 -11.589 1.00 92.81 88 SER A C 1
ATOM 653 O O . SER A 1 88 ? 8.650 -2.169 -11.250 1.00 92.81 88 SER A O 1
ATOM 655 N N . SER A 1 89 ? 8.959 -4.334 -10.728 1.00 93.38 89 SER A N 1
ATOM 656 C CA . SER A 1 89 ? 8.626 -4.211 -9.302 1.00 93.38 89 SER A CA 1
ATOM 657 C C . SER A 1 89 ? 9.640 -3.363 -8.530 1.00 93.38 89 SER A C 1
ATOM 659 O O . SER A 1 89 ? 9.255 -2.503 -7.741 1.00 93.38 89 SER A O 1
ATOM 661 N N . ILE A 1 90 ? 10.933 -3.541 -8.801 1.00 91.19 90 ILE A N 1
ATOM 662 C CA . ILE A 1 90 ? 12.000 -2.748 -8.173 1.00 91.19 90 ILE A CA 1
ATOM 663 C C . ILE A 1 90 ? 11.864 -1.279 -8.568 1.00 91.19 90 ILE A C 1
ATOM 665 O O . ILE A 1 90 ? 11.817 -0.399 -7.709 1.00 91.19 90 ILE A O 1
ATOM 669 N N . LEU A 1 91 ? 11.695 -1.000 -9.864 1.00 89.00 91 LEU A N 1
ATOM 670 C CA . LEU A 1 91 ? 11.442 0.358 -10.360 1.00 89.00 91 LEU A CA 1
ATOM 671 C C . LEU A 1 91 ? 10.193 0.983 -9.712 1.00 89.00 91 LEU A C 1
ATOM 673 O O . LEU A 1 91 ? 10.187 2.172 -9.395 1.00 89.00 91 LEU A O 1
ATOM 677 N N . ALA A 1 92 ? 9.167 0.167 -9.460 1.00 90.31 92 ALA A N 1
ATOM 678 C CA . ALA A 1 92 ? 7.935 0.536 -8.770 1.00 90.31 92 ALA A CA 1
ATOM 679 C C . ALA A 1 92 ? 8.076 0.748 -7.249 1.00 90.31 92 ALA A C 1
ATOM 681 O O . ALA A 1 92 ? 7.115 1.189 -6.613 1.00 90.31 92 ALA A O 1
ATOM 682 N N . ARG A 1 93 ? 9.244 0.513 -6.640 1.00 87.88 93 ARG A N 1
ATOM 683 C CA . ARG A 1 93 ? 9.514 0.759 -5.202 1.00 87.88 93 ARG A CA 1
ATOM 684 C C . ARG A 1 93 ? 10.492 1.895 -4.954 1.00 87.88 93 ARG A C 1
ATOM 686 O O . ARG A 1 93 ? 10.363 2.628 -3.975 1.00 87.88 93 ARG A O 1
ATOM 693 N N . VAL A 1 94 ? 11.403 2.104 -5.894 1.00 82.19 94 VAL A N 1
ATOM 694 C CA . VAL A 1 94 ? 12.407 3.161 -5.812 1.00 82.19 94 VAL A CA 1
ATOM 695 C C . VAL A 1 94 ? 11.747 4.540 -5.733 1.00 82.19 94 VAL A C 1
ATOM 697 O O . VAL A 1 94 ? 10.842 4.873 -6.511 1.00 82.19 94 VAL A O 1
ATOM 700 N N . ASN A 1 95 ? 12.201 5.344 -4.769 1.00 83.62 95 ASN A N 1
ATOM 701 C CA . ASN A 1 95 ? 11.852 6.751 -4.641 1.00 83.62 95 ASN A CA 1
ATOM 702 C C . ASN A 1 95 ? 12.986 7.551 -3.988 1.00 83.62 95 ASN A C 1
ATOM 704 O O . ASN A 1 95 ? 13.661 7.070 -3.081 1.00 83.62 95 ASN A O 1
ATOM 708 N N . LYS A 1 96 ? 13.172 8.801 -4.423 1.00 79.69 96 LYS A N 1
ATOM 709 C CA . LYS A 1 96 ? 14.272 9.671 -3.971 1.00 79.69 96 LYS A CA 1
ATOM 710 C C . LYS A 1 96 ? 14.128 10.150 -2.530 1.00 79.69 96 LYS A C 1
ATOM 712 O O . LYS A 1 96 ? 15.063 10.697 -1.959 1.00 79.69 96 LYS A O 1
ATOM 717 N N . LEU A 1 97 ? 12.919 10.032 -1.987 1.00 82.19 97 LEU A N 1
ATOM 718 C CA . LEU A 1 97 ? 12.567 10.521 -0.659 1.00 82.19 97 LEU A CA 1
ATOM 719 C C . LEU A 1 97 ? 12.916 9.506 0.431 1.00 82.19 97 LEU A C 1
ATOM 721 O O . LEU A 1 97 ? 12.727 9.811 1.604 1.00 82.19 97 LEU A O 1
ATOM 725 N N . GLY A 1 98 ? 13.351 8.298 0.051 1.00 82.31 98 GLY A N 1
ATOM 726 C CA . GLY A 1 98 ? 13.594 7.202 0.983 1.00 82.31 98 GLY A CA 1
ATOM 727 C C . GLY A 1 98 ? 12.339 6.774 1.746 1.00 82.31 98 GLY A C 1
ATOM 728 O O . GLY A 1 98 ? 12.457 6.142 2.791 1.00 82.31 98 GLY A O 1
ATOM 729 N N . LYS A 1 99 ? 11.141 7.131 1.265 1.00 87.62 99 LYS A N 1
ATOM 730 C CA . LYS A 1 99 ? 9.876 6.792 1.922 1.00 87.62 99 LYS A CA 1
ATOM 731 C C . LYS A 1 99 ? 9.585 5.313 1.753 1.00 87.62 99 LYS A C 1
ATOM 733 O O . LYS A 1 99 ? 9.767 4.769 0.664 1.00 87.62 99 LYS A O 1
ATOM 738 N N . VAL A 1 100 ? 9.069 4.698 2.807 1.00 88.06 100 VAL A N 1
ATOM 739 C CA . VAL A 1 100 ? 8.570 3.324 2.772 1.00 88.06 100 VAL A CA 1
ATOM 740 C C . VAL A 1 100 ? 7.053 3.402 2.767 1.00 88.06 100 VAL A C 1
ATOM 742 O O . VAL A 1 100 ? 6.440 3.830 3.738 1.00 88.06 100 VAL A O 1
ATOM 745 N N . VAL A 1 101 ? 6.434 3.063 1.642 1.00 90.81 101 VAL A N 1
ATOM 746 C CA . VAL A 1 101 ? 4.973 3.056 1.513 1.00 90.81 101 VAL A CA 1
ATOM 747 C C . VAL A 1 101 ? 4.519 1.674 1.106 1.00 90.81 101 VAL A C 1
ATOM 749 O O . VAL A 1 101 ? 5.118 1.049 0.226 1.00 90.81 101 VAL A O 1
ATOM 752 N N . ARG A 1 102 ? 3.420 1.210 1.700 1.00 93.12 102 ARG A N 1
ATOM 753 C CA . ARG A 1 102 ? 2.723 0.055 1.149 1.00 93.12 102 ARG A CA 1
ATOM 754 C C . ARG A 1 102 ? 2.178 0.451 -0.221 1.00 93.12 102 ARG A C 1
ATOM 756 O O . ARG A 1 102 ? 1.587 1.518 -0.378 1.00 93.12 102 ARG A O 1
ATOM 763 N N . ILE A 1 103 ? 2.374 -0.416 -1.203 1.00 94.00 103 ILE A N 1
ATOM 764 C CA . ILE A 1 103 ? 1.804 -0.282 -2.541 1.00 94.00 103 ILE A CA 1
ATOM 765 C C . ILE A 1 103 ? 1.052 -1.557 -2.894 1.00 94.00 103 ILE A C 1
ATOM 767 O O . ILE A 1 103 ? 1.406 -2.642 -2.436 1.00 94.00 103 ILE A O 1
ATOM 771 N N . SER A 1 104 ? 0.043 -1.423 -3.747 1.00 94.94 104 SER A N 1
ATOM 772 C CA . SER A 1 104 ? -0.583 -2.560 -4.412 1.00 94.94 104 SER A CA 1
ATOM 773 C C . SER A 1 104 ? 0.052 -2.722 -5.786 1.00 94.94 104 SER A C 1
ATOM 775 O O . SER A 1 104 ? -0.029 -1.832 -6.638 1.00 94.94 104 SER A O 1
ATOM 777 N N . VAL A 1 105 ? 0.731 -3.850 -5.976 1.00 93.88 105 VAL A N 1
ATOM 778 C CA . VAL A 1 105 ? 1.429 -4.201 -7.213 1.00 93.88 105 VAL A CA 1
ATOM 779 C C . VAL A 1 105 ? 0.512 -5.092 -8.035 1.00 93.88 105 VAL A C 1
ATOM 781 O O . VAL A 1 105 ? 0.145 -6.184 -7.608 1.00 93.88 105 VAL A O 1
ATOM 784 N N . ARG A 1 106 ? 0.155 -4.646 -9.240 1.00 93.56 106 ARG A N 1
ATOM 785 C CA . ARG A 1 106 ? -0.730 -5.397 -10.136 1.00 93.56 106 ARG A CA 1
ATOM 786 C C . ARG A 1 106 ? -0.082 -5.564 -11.496 1.00 93.56 106 ARG A C 1
ATOM 788 O O . ARG A 1 106 ? 0.538 -4.645 -12.015 1.00 93.56 106 ARG A O 1
ATOM 795 N N . GLY A 1 107 ? -0.255 -6.731 -12.095 1.00 89.94 107 GLY A N 1
ATOM 796 C CA . GLY A 1 107 ? 0.276 -7.037 -13.417 1.00 89.94 107 GLY A CA 1
ATOM 797 C C . GLY A 1 107 ? -0.752 -7.750 -14.291 1.00 89.94 107 GLY A C 1
ATOM 798 O O . GLY A 1 107 ? -1.791 -8.204 -13.791 1.00 89.94 107 GLY A O 1
ATOM 799 N N . PRO A 1 108 ? -0.475 -7.873 -15.597 1.00 85.75 108 PRO A N 1
ATOM 800 C CA . PRO A 1 108 ? -1.306 -8.662 -16.494 1.00 85.75 108 PRO A CA 1
ATOM 801 C C . PRO A 1 108 ? -1.429 -10.105 -15.991 1.00 85.75 108 PRO A C 1
ATOM 803 O O . PRO A 1 108 ? -0.501 -10.650 -15.395 1.00 85.75 108 PRO A O 1
ATOM 806 N N . LYS A 1 109 ? -2.590 -10.724 -16.244 1.00 83.00 109 LYS A N 1
ATOM 807 C CA . LYS A 1 109 ? -2.899 -12.111 -15.841 1.00 83.00 109 LYS A CA 1
ATOM 808 C C . LYS A 1 109 ? -2.792 -12.369 -14.327 1.00 83.00 109 LYS A C 1
ATOM 810 O O . LYS A 1 109 ? -2.539 -13.498 -13.930 1.00 83.00 109 LYS A O 1
ATOM 815 N N . GLN A 1 110 ? -3.002 -11.336 -13.505 1.00 83.31 110 GLN A N 1
ATOM 816 C CA . GLN A 1 110 ? -2.920 -11.420 -12.042 1.00 83.31 110 GLN A CA 1
ATOM 817 C C . GLN A 1 110 ? -1.574 -11.992 -11.578 1.00 83.31 110 GLN A C 1
ATOM 819 O O . GLN A 1 110 ? -1.503 -12.958 -10.828 1.00 83.31 110 GLN A O 1
ATOM 824 N N . LEU A 1 111 ? -0.504 -11.363 -12.066 1.00 86.69 111 LEU A N 1
ATOM 825 C CA . LEU A 1 111 ? 0.882 -11.737 -11.797 1.00 86.69 111 LEU A CA 1
ATOM 826 C C . LEU A 1 111 ? 1.206 -11.948 -10.312 1.00 86.69 111 LEU A C 1
ATOM 828 O O . LEU A 1 111 ? 2.029 -12.784 -9.961 1.00 86.69 111 LEU A O 1
ATOM 832 N N . VAL A 1 112 ? 0.564 -11.151 -9.465 1.00 89.06 112 VAL A N 1
ATOM 833 C CA . VAL A 1 112 ? 0.724 -11.143 -8.019 1.00 89.06 112 VAL A CA 1
ATOM 834 C C . VAL A 1 112 ? -0.658 -11.328 -7.412 1.00 89.06 112 VAL A C 1
ATOM 836 O O . VAL A 1 112 ? -1.623 -10.668 -7.820 1.00 89.06 112 VAL A O 1
ATOM 839 N N . ALA A 1 113 ? -0.763 -12.247 -6.456 1.00 90.50 113 ALA A N 1
ATOM 840 C CA . ALA A 1 113 ? -1.978 -12.406 -5.677 1.00 90.50 113 ALA A CA 1
ATOM 841 C C . ALA A 1 113 ? -2.175 -11.166 -4.798 1.00 90.50 113 ALA A C 1
ATOM 843 O O . ALA A 1 113 ? -1.262 -10.746 -4.099 1.00 90.50 113 ALA A O 1
ATOM 844 N N . MET A 1 114 ? -3.370 -10.584 -4.846 1.00 92.06 114 MET A N 1
ATOM 845 C CA . MET A 1 114 ? -3.716 -9.473 -3.965 1.00 92.06 114 MET A CA 1
ATOM 846 C C . MET A 1 114 ? -4.125 -9.993 -2.591 1.00 92.06 114 MET A C 1
ATOM 848 O O . MET A 1 114 ? -4.814 -11.015 -2.485 1.00 92.06 114 MET A O 1
ATOM 852 N N . ASP A 1 115 ? -3.792 -9.229 -1.559 1.00 93.62 115 ASP A N 1
ATOM 853 C CA . ASP A 1 115 ? -4.169 -9.513 -0.187 1.00 93.62 115 ASP A CA 1
ATOM 854 C C . ASP A 1 115 ? -5.700 -9.459 -0.030 1.00 93.62 115 ASP A C 1
ATOM 856 O O . ASP A 1 115 ? -6.374 -8.458 -0.313 1.00 93.62 115 ASP A O 1
ATOM 860 N N . GLY A 1 116 ? -6.274 -10.543 0.499 1.00 95.88 116 GLY A N 1
ATOM 861 C CA . GLY A 1 116 ? -7.687 -10.575 0.892 1.00 95.88 116 GLY A CA 1
ATOM 862 C C . GLY A 1 116 ? -7.996 -9.681 2.100 1.00 95.88 116 GLY A C 1
ATOM 863 O O . GLY A 1 116 ? -9.152 -9.324 2.319 1.00 95.88 116 GLY A O 1
ATOM 864 N N . LYS A 1 117 ? -6.963 -9.317 2.868 1.00 96.50 117 LYS A N 1
ATOM 865 C CA . LYS A 1 117 ? -7.017 -8.456 4.050 1.00 96.50 117 LYS A CA 1
ATOM 866 C C . LYS A 1 117 ? -5.750 -7.605 4.108 1.00 96.50 117 LYS A C 1
ATOM 868 O O . LYS A 1 117 ? -4.653 -8.151 4.103 1.00 96.50 117 LYS A O 1
ATOM 873 N N . VAL A 1 118 ? -5.887 -6.286 4.175 1.00 97.12 118 VAL A N 1
ATOM 874 C CA . VAL A 1 118 ? -4.722 -5.395 4.291 1.00 97.12 118 VAL A CA 1
ATOM 875 C C . VAL A 1 118 ? -4.322 -5.292 5.765 1.00 97.12 118 VAL A C 1
ATOM 877 O O . VAL A 1 118 ? -5.154 -4.852 6.561 1.00 97.12 118 VAL A O 1
ATOM 880 N N . PRO A 1 119 ? -3.110 -5.712 6.168 1.00 97.06 119 PRO A N 1
ATOM 881 C CA . PRO A 1 119 ? -2.639 -5.538 7.536 1.00 97.06 119 PRO A CA 1
ATOM 882 C C . PRO A 1 119 ? -2.336 -4.065 7.822 1.00 97.06 119 PRO A C 1
ATOM 884 O O . PRO A 1 119 ? -2.091 -3.277 6.909 1.00 97.06 119 PRO A O 1
ATOM 887 N N . VAL A 1 120 ? -2.364 -3.707 9.101 1.00 97.88 120 VAL A N 1
ATOM 888 C CA . VAL A 1 120 ? -1.997 -2.362 9.559 1.00 97.88 120 VAL A CA 1
ATOM 889 C C . VAL A 1 120 ? -0.484 -2.165 9.467 1.00 97.88 120 VAL A C 1
ATOM 891 O O . VAL A 1 120 ? 0.274 -3.022 9.914 1.00 97.88 120 VAL A O 1
ATOM 894 N N . GLU A 1 121 ? -0.056 -1.023 8.934 1.00 97.62 121 GLU A N 1
ATOM 895 C CA . GLU A 1 121 ? 1.352 -0.620 8.913 1.00 97.62 121 GLU A CA 1
ATOM 896 C C . GLU A 1 121 ? 1.807 -0.167 10.309 1.00 97.62 121 GLU A C 1
ATOM 898 O O . GLU A 1 121 ? 1.162 0.671 10.953 1.00 97.62 121 GLU A O 1
ATOM 903 N N . THR A 1 122 ? 2.918 -0.736 10.780 1.00 97.44 122 THR A N 1
ATOM 904 C CA . THR A 1 122 ? 3.471 -0.490 12.123 1.00 97.44 122 THR A CA 1
ATOM 905 C C . THR A 1 122 ? 4.512 0.615 12.169 1.00 97.44 122 THR A C 1
ATOM 907 O O . THR A 1 122 ? 4.838 1.114 13.245 1.00 97.44 122 THR A O 1
ATOM 910 N N . ASP A 1 123 ? 4.990 1.031 11.005 1.00 96.50 123 ASP A N 1
ATOM 911 C CA . ASP A 1 123 ? 6.028 2.035 10.861 1.00 96.50 123 ASP A CA 1
ATOM 912 C C . ASP A 1 123 ? 5.489 3.297 10.189 1.00 96.50 123 ASP A C 1
ATOM 914 O O . ASP A 1 123 ? 4.470 3.292 9.481 1.00 96.50 123 ASP A O 1
ATOM 918 N N . TYR A 1 124 ? 6.178 4.408 10.425 1.00 94.50 124 TYR A N 1
ATOM 919 C CA . TYR A 1 124 ? 5.960 5.629 9.672 1.00 94.50 124 TYR A CA 1
ATOM 920 C C . TYR A 1 124 ? 6.502 5.486 8.253 1.00 94.50 124 TYR A C 1
ATOM 922 O O . TYR A 1 124 ? 7.503 4.823 7.988 1.00 94.50 124 TYR A O 1
ATOM 930 N N . ARG A 1 125 ? 5.837 6.183 7.334 1.00 92.31 125 ARG A N 1
ATOM 931 C CA . ARG A 1 125 ? 6.256 6.283 5.943 1.00 92.31 125 ARG A CA 1
ATOM 932 C C . ARG A 1 125 ? 7.591 7.005 5.800 1.00 92.31 125 ARG A C 1
ATOM 934 O O . ARG A 1 125 ? 8.439 6.622 4.992 1.00 92.31 125 ARG A O 1
ATOM 941 N N . GLU A 1 126 ? 7.715 8.136 6.486 1.00 89.56 126 GLU A N 1
ATOM 942 C CA . GLU A 1 126 ? 8.933 8.926 6.521 1.00 89.56 126 GLU A CA 1
ATOM 943 C C . GLU A 1 126 ? 9.999 8.194 7.330 1.00 89.56 126 GLU A C 1
ATOM 945 O O . GLU A 1 126 ? 9.760 7.780 8.463 1.00 89.56 126 GLU A O 1
ATOM 950 N N . LYS A 1 127 ? 11.203 8.098 6.765 1.00 87.31 127 LYS A N 1
ATOM 951 C CA . LYS A 1 127 ? 12.378 7.716 7.538 1.00 87.31 127 LYS A CA 1
ATOM 952 C C . LYS A 1 127 ? 12.852 8.905 8.365 1.00 87.31 127 LYS A C 1
ATOM 954 O O . LYS A 1 127 ? 12.831 10.055 7.912 1.00 87.31 127 LYS A O 1
ATOM 959 N N . LYS A 1 128 ? 13.311 8.623 9.576 1.00 86.56 128 LYS A N 1
ATOM 960 C CA . LYS A 1 128 ? 13.940 9.603 10.451 1.00 86.56 128 LYS A CA 1
ATOM 961 C C . LYS A 1 128 ? 15.441 9.523 10.277 1.00 86.56 128 LYS A C 1
ATOM 963 O O . LYS A 1 128 ? 16.026 8.448 10.345 1.00 86.56 128 LYS A O 1
ATOM 968 N N . ARG A 1 129 ? 16.081 10.676 10.111 1.00 82.75 129 ARG A N 1
ATOM 969 C CA . ARG A 1 129 ? 17.537 10.736 10.126 1.00 82.75 129 ARG A CA 1
ATOM 970 C C . ARG A 1 129 ? 18.035 10.558 11.557 1.00 82.75 129 ARG A C 1
ATOM 972 O O . ARG A 1 129 ? 17.702 11.360 12.433 1.00 82.75 129 ARG A O 1
ATOM 979 N N . ASN A 1 130 ? 18.816 9.515 11.795 1.00 83.50 130 ASN A N 1
ATOM 980 C CA . ASN A 1 130 ? 19.408 9.246 13.099 1.00 83.50 130 ASN A CA 1
ATOM 981 C C . ASN A 1 130 ? 20.664 10.112 13.342 1.00 83.50 130 ASN A C 1
ATOM 983 O O . ASN A 1 130 ? 21.075 10.920 12.505 1.00 83.50 130 ASN A O 1
ATOM 987 N N . ALA A 1 131 ? 21.285 9.956 14.515 1.00 84.25 131 ALA A N 1
ATOM 988 C CA . ALA A 1 131 ? 22.447 10.754 14.917 1.00 84.25 131 ALA A CA 1
ATOM 989 C C . ALA A 1 131 ? 23.685 10.551 14.021 1.00 84.25 131 ALA A C 1
ATOM 991 O O . ALA A 1 131 ? 24.525 11.447 13.950 1.00 84.25 131 ALA A O 1
ATOM 992 N N . SER A 1 132 ? 23.800 9.409 13.330 1.00 77.81 132 SER A N 1
ATOM 993 C CA . SER A 1 132 ? 24.877 9.157 12.363 1.00 77.81 132 SER A CA 1
ATOM 994 C C . SER A 1 132 ? 24.573 9.715 10.970 1.00 77.81 132 SER A C 1
ATOM 996 O O . SER A 1 132 ? 25.407 9.612 10.075 1.00 77.81 132 SER A O 1
ATOM 998 N N . GLY A 1 133 ? 23.406 10.339 10.783 1.00 77.94 133 GLY A N 1
ATOM 999 C CA . GLY A 1 133 ? 22.977 10.884 9.502 1.00 77.94 133 GLY A CA 1
ATOM 1000 C C . GLY A 1 133 ? 22.361 9.850 8.560 1.00 77.94 133 GLY A C 1
ATOM 1001 O O . GLY A 1 133 ? 22.023 10.219 7.437 1.00 77.94 133 GLY A O 1
ATOM 1002 N N . ALA A 1 134 ? 22.198 8.599 9.000 1.00 77.44 134 ALA A N 1
ATOM 1003 C CA . ALA A 1 134 ? 21.529 7.557 8.235 1.00 77.44 134 ALA A CA 1
ATOM 1004 C C . ALA A 1 134 ? 20.007 7.662 8.400 1.00 77.44 134 ALA A C 1
ATOM 1006 O O . ALA A 1 134 ? 19.507 8.014 9.470 1.00 77.44 134 ALA A O 1
ATOM 1007 N N . ASP A 1 135 ? 19.275 7.361 7.334 1.00 81.12 135 ASP A N 1
ATOM 1008 C CA . ASP A 1 135 ? 17.817 7.346 7.359 1.00 81.12 135 ASP A CA 1
ATOM 1009 C C . ASP A 1 135 ? 17.335 5.987 7.887 1.00 81.12 135 ASP A C 1
ATOM 1011 O O . ASP A 1 135 ? 17.672 4.936 7.340 1.00 81.12 135 ASP A O 1
ATOM 1015 N N . GLU A 1 136 ? 16.545 6.008 8.955 1.00 86.88 136 GLU A N 1
ATOM 1016 C CA . GLU A 1 136 ? 16.053 4.827 9.662 1.00 86.88 136 GLU A CA 1
ATOM 1017 C C . GLU A 1 136 ? 14.522 4.800 9.649 1.00 86.88 136 GLU A C 1
ATOM 1019 O O . GLU A 1 136 ? 13.864 5.841 9.735 1.00 86.88 136 GLU A O 1
ATOM 1024 N N . VAL A 1 137 ? 13.948 3.604 9.509 1.00 88.31 137 VAL A N 1
ATOM 1025 C CA . VAL A 1 137 ? 12.499 3.403 9.615 1.00 88.31 137 VAL A CA 1
ATOM 1026 C C . VAL A 1 137 ? 12.085 3.663 11.063 1.00 88.31 137 VAL A C 1
ATOM 1028 O O . VAL A 1 137 ? 12.650 3.082 11.984 1.00 88.31 137 VAL A O 1
ATOM 1031 N N . GLU A 1 138 ? 11.124 4.562 11.275 1.00 93.44 138 GLU A N 1
ATOM 1032 C CA . GLU A 1 138 ? 10.637 4.893 12.617 1.00 93.44 138 GLU A CA 1
ATOM 1033 C C . GLU A 1 138 ? 9.359 4.093 12.909 1.00 93.44 138 GLU A C 1
ATOM 1035 O O . GLU A 1 138 ? 8.322 4.317 12.284 1.00 93.44 138 GLU A O 1
ATOM 1040 N N . THR A 1 139 ? 9.425 3.172 13.871 1.00 95.94 139 THR A N 1
ATOM 1041 C CA . THR A 1 139 ? 8.255 2.422 14.347 1.00 95.94 139 THR A CA 1
ATOM 1042 C C . THR A 1 139 ? 7.316 3.315 15.150 1.00 95.94 139 THR A C 1
ATOM 1044 O O . THR A 1 139 ? 7.747 4.137 15.964 1.00 95.94 139 THR A O 1
ATOM 1047 N N . ILE A 1 140 ? 6.008 3.155 14.943 1.00 96.56 140 ILE A N 1
ATOM 1048 C CA . ILE A 1 140 ? 4.988 3.876 15.708 1.00 96.56 140 ILE A CA 1
ATOM 1049 C C . ILE A 1 140 ? 5.036 3.377 17.156 1.00 96.56 140 ILE A C 1
ATOM 1051 O O . ILE A 1 140 ? 4.893 2.183 17.407 1.00 96.56 140 ILE A O 1
ATOM 1055 N N . GLU A 1 141 ? 5.198 4.298 18.112 1.00 96.31 141 GLU A N 1
ATOM 1056 C CA . GLU A 1 141 ? 5.472 3.988 19.528 1.00 96.31 141 GLU A CA 1
ATOM 1057 C C . GLU A 1 141 ? 4.492 2.978 20.137 1.00 96.31 141 GLU A C 1
ATOM 1059 O O . GLU A 1 141 ? 4.886 2.124 20.926 1.00 96.31 141 GLU A O 1
ATOM 1064 N N . SER A 1 142 ? 3.231 3.020 19.704 1.00 97.19 142 SER A N 1
ATOM 1065 C CA . SER A 1 142 ? 2.192 2.083 20.139 1.00 97.19 142 SER A CA 1
ATOM 1066 C C . SER A 1 142 ? 2.524 0.609 19.892 1.00 97.19 142 SER A C 1
ATOM 1068 O O . SER A 1 142 ? 2.026 -0.229 20.637 1.00 97.19 142 SER A O 1
ATOM 1070 N N . PHE A 1 143 ? 3.361 0.283 18.906 1.00 97.50 143 PHE A N 1
ATOM 1071 C CA . PHE A 1 143 ? 3.797 -1.090 18.625 1.00 97.50 143 PHE A CA 1
ATOM 1072 C C . PHE A 1 143 ? 5.100 -1.485 19.326 1.00 97.50 143 PHE A C 1
ATOM 1074 O O . PHE A 1 143 ? 5.497 -2.643 19.240 1.00 97.50 143 PHE A O 1
ATOM 1081 N N . LEU A 1 144 ? 5.775 -0.559 20.015 1.00 96.44 144 LEU A N 1
ATOM 1082 C CA . LEU A 1 144 ? 6.961 -0.892 20.803 1.00 96.44 144 LEU A CA 1
ATOM 1083 C C . LEU A 1 144 ? 6.571 -1.726 22.023 1.00 96.44 144 LEU A C 1
ATOM 1085 O O . LEU A 1 144 ? 5.475 -1.574 22.559 1.00 96.44 144 LEU A O 1
ATOM 1089 N N . ASP A 1 145 ? 7.488 -2.552 22.515 1.00 95.06 145 ASP A N 1
ATOM 1090 C CA . ASP A 1 145 ? 7.279 -3.275 23.767 1.00 95.06 145 ASP A CA 1
ATOM 1091 C C . ASP A 1 145 ? 7.123 -2.308 24.947 1.00 95.06 145 ASP A C 1
ATOM 1093 O O . ASP A 1 145 ? 7.864 -1.330 25.093 1.00 95.06 145 ASP A O 1
ATOM 1097 N N . CYS A 1 146 ? 6.175 -2.597 25.840 1.00 94.94 146 CYS A N 1
ATOM 1098 C CA . CYS A 1 146 ? 6.039 -1.829 27.069 1.00 94.94 146 CYS A CA 1
ATOM 1099 C C . CYS A 1 146 ? 7.188 -2.106 28.040 1.00 94.94 146 CYS A C 1
ATOM 1101 O O . CYS A 1 146 ? 7.669 -3.236 28.174 1.00 94.94 146 CYS A O 1
ATOM 1103 N N . ALA A 1 147 ? 7.591 -1.073 28.787 1.00 93.31 147 ALA A N 1
ATOM 1104 C CA . ALA A 1 147 ? 8.606 -1.204 29.825 1.00 93.31 147 ALA A CA 1
ATOM 1105 C C . ALA A 1 147 ? 8.227 -2.323 30.815 1.00 93.31 147 ALA A C 1
ATOM 1107 O O . ALA A 1 147 ? 7.131 -2.336 31.372 1.00 93.31 147 ALA A O 1
ATOM 1108 N N . GLY A 1 148 ? 9.137 -3.281 31.015 1.00 88.69 148 GLY A N 1
ATOM 1109 C CA . GLY A 1 148 ? 8.906 -4.446 31.876 1.00 88.69 148 GLY A CA 1
ATOM 1110 C C . GLY A 1 148 ? 8.129 -5.598 31.227 1.00 88.69 148 GLY A C 1
ATOM 1111 O O . GLY A 1 148 ? 7.732 -6.514 31.942 1.00 88.69 148 GLY A O 1
ATOM 1112 N N . GLY A 1 149 ? 7.908 -5.573 29.905 1.00 86.75 149 GLY A N 1
ATOM 1113 C CA . GLY A 1 149 ? 7.155 -6.616 29.196 1.00 86.75 149 GLY A CA 1
ATOM 1114 C C . GLY A 1 149 ? 5.662 -6.611 29.534 1.00 86.75 149 GLY A C 1
ATOM 1115 O O . GLY A 1 149 ? 4.998 -7.644 29.436 1.00 86.75 149 GLY A O 1
ATOM 1116 N N . GLY A 1 150 ? 5.150 -5.465 29.995 1.00 81.94 150 GLY A N 1
ATOM 1117 C CA . GLY A 1 150 ? 3.736 -5.283 30.305 1.00 81.94 150 GLY A CA 1
ATOM 1118 C C . GLY A 1 150 ? 2.860 -5.473 29.066 1.00 81.94 150 GLY A C 1
ATOM 1119 O O . GLY A 1 150 ? 3.256 -5.142 27.950 1.00 81.94 150 GLY A O 1
ATOM 1120 N N . LYS A 1 151 ? 1.658 -6.012 29.267 1.00 87.06 151 LYS A N 1
ATOM 1121 C CA . LYS A 1 151 ? 0.605 -6.015 28.245 1.00 87.06 151 LYS A CA 1
ATOM 1122 C C . LYS A 1 151 ? -0.188 -4.717 28.330 1.00 87.06 151 LYS A C 1
ATOM 1124 O O . LYS A 1 151 ? -0.236 -4.103 29.391 1.00 87.06 151 LYS A O 1
ATOM 1129 N N . VAL A 1 152 ? -0.866 -4.360 27.242 1.00 88.81 152 VAL A N 1
ATOM 1130 C CA . VAL A 1 152 ? -1.849 -3.272 27.247 1.00 88.81 152 VAL A CA 1
ATOM 1131 C C . VAL A 1 152 ? -2.972 -3.610 28.231 1.00 88.81 152 VAL A C 1
ATOM 1133 O O . VAL A 1 152 ? -3.770 -4.513 27.982 1.00 88.81 152 VAL A O 1
ATOM 1136 N N . ASP A 1 153 ? -3.035 -2.887 29.345 1.00 91.38 153 ASP A N 1
ATOM 1137 C CA . ASP A 1 153 ? -4.041 -3.047 30.405 1.00 91.38 153 ASP A CA 1
ATOM 1138 C C . ASP A 1 153 ? -5.044 -1.880 30.454 1.00 91.38 153 ASP A C 1
ATOM 1140 O O . ASP A 1 153 ? -6.011 -1.901 31.226 1.00 91.38 153 ASP A O 1
ATOM 1144 N N . SER A 1 154 ? -4.847 -0.881 29.591 1.00 93.69 154 SER A N 1
ATOM 1145 C CA . SER A 1 154 ? -5.706 0.283 29.446 1.00 93.69 154 SER A CA 1
ATOM 1146 C C . SER A 1 154 ? -5.811 0.729 27.981 1.00 93.69 154 SER A C 1
ATOM 1148 O O . SER A 1 154 ? -4.902 0.551 27.172 1.00 93.69 154 SER A O 1
ATOM 1150 N N . ALA A 1 155 ? -6.917 1.388 27.621 1.00 93.31 155 ALA A N 1
ATOM 1151 C CA . ALA A 1 155 ? -7.095 1.999 26.292 1.00 93.31 155 ALA A CA 1
ATOM 1152 C C . ALA A 1 155 ? -6.098 3.158 26.030 1.00 93.31 155 ALA A C 1
ATOM 1154 O O . ALA A 1 155 ? -5.966 3.672 24.907 1.00 93.31 155 ALA A O 1
ATOM 1155 N N . ASP A 1 156 ? -5.407 3.546 27.099 1.00 93.88 156 ASP A N 1
ATOM 1156 C CA . ASP A 1 156 ? -4.596 4.732 27.260 1.00 93.88 156 ASP A CA 1
ATOM 1157 C C . ASP A 1 156 ? -3.100 4.444 27.074 1.00 93.88 156 ASP A C 1
ATOM 1159 O O . ASP A 1 156 ? -2.330 5.388 26.882 1.00 93.88 156 ASP A O 1
ATOM 1163 N N . GLU A 1 157 ? -2.714 3.162 27.051 1.00 94.12 157 GLU A N 1
ATOM 1164 C CA . GLU A 1 157 ? -1.327 2.716 26.928 1.00 94.12 157 GLU A CA 1
ATOM 1165 C C . GLU A 1 157 ? -0.652 3.180 25.639 1.00 94.12 157 GLU A C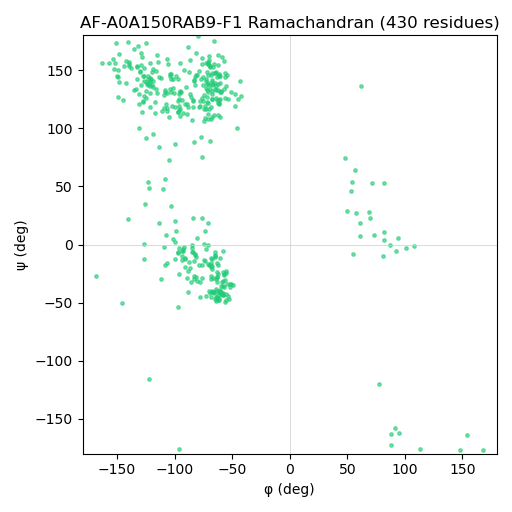 1
ATOM 1167 O O . GLU A 1 157 ? -1.258 3.247 24.563 1.00 94.12 157 GLU A O 1
ATOM 1172 N N . ARG A 1 158 ? 0.645 3.471 25.730 1.00 95.81 158 ARG A N 1
ATOM 1173 C CA . ARG A 1 158 ? 1.442 4.024 24.622 1.00 95.81 158 ARG A CA 1
ATOM 1174 C C . ARG A 1 158 ? 2.281 2.993 23.867 1.00 95.81 158 ARG A C 1
ATOM 1176 O O . ARG A 1 158 ? 3.010 3.385 22.973 1.00 95.81 158 ARG A O 1
ATOM 1183 N N . CYS A 1 159 ? 2.187 1.721 24.229 1.00 96.75 159 CYS A N 1
ATOM 1184 C CA . CYS A 1 159 ? 3.044 0.626 23.771 1.00 96.75 159 CYS A CA 1
ATOM 1185 C C . CYS A 1 159 ? 2.255 -0.691 23.797 1.00 96.75 159 CYS A C 1
ATOM 1187 O O . CYS A 1 159 ? 1.133 -0.720 24.301 1.00 96.75 159 CYS A O 1
ATOM 1189 N N . GLY A 1 160 ? 2.835 -1.776 23.288 1.00 96.12 160 GLY A N 1
ATOM 1190 C CA . GLY A 1 160 ? 2.332 -3.146 23.419 1.00 96.12 160 GLY A CA 1
ATOM 1191 C C . GLY A 1 160 ? 1.099 -3.470 22.576 1.00 96.12 160 GLY A C 1
ATOM 1192 O O . GLY A 1 160 ? 0.497 -4.529 22.755 1.00 96.12 160 GLY A O 1
ATOM 1193 N N . TRP A 1 161 ? 0.690 -2.573 21.680 1.00 97.50 161 TRP A N 1
ATOM 1194 C CA . TRP A 1 161 ? -0.445 -2.803 20.797 1.00 97.50 161 TRP A CA 1
ATOM 1195 C C . TRP A 1 161 ? -0.067 -3.776 19.686 1.00 97.50 161 TRP A C 1
ATOM 1197 O O . TRP A 1 161 ? 1.033 -3.734 19.145 1.00 97.50 161 TRP A O 1
ATOM 1207 N N . SER A 1 162 ? -1.010 -4.626 19.295 1.00 96.81 162 SER A N 1
ATOM 1208 C CA . SER A 1 162 ? -0.851 -5.573 18.198 1.00 96.81 162 SER A CA 1
ATOM 1209 C C . SER A 1 162 ? -1.657 -5.107 16.979 1.00 96.81 162 SER A C 1
ATOM 1211 O O . SER A 1 162 ? -2.845 -4.785 17.123 1.00 96.81 162 SER A O 1
ATOM 1213 N N . PRO A 1 163 ? -1.059 -5.053 15.774 1.00 97.56 163 PRO A N 1
ATOM 1214 C CA . PRO A 1 163 ? -1.781 -4.665 14.568 1.00 97.56 163 PRO A CA 1
ATOM 1215 C C . PRO A 1 163 ? -2.848 -5.710 14.214 1.00 97.56 163 PRO A C 1
ATOM 1217 O O . PRO A 1 163 ? -2.737 -6.892 14.554 1.00 97.56 163 PRO A O 1
ATOM 1220 N N . ARG A 1 164 ? -3.908 -5.273 13.531 1.00 96.56 164 ARG A N 1
ATOM 1221 C CA . ARG A 1 164 ? -4.864 -6.161 12.858 1.00 96.56 164 ARG A CA 1
ATOM 1222 C C . ARG A 1 164 ? -4.910 -5.807 11.383 1.00 96.56 164 ARG A C 1
ATOM 1224 O O . ARG A 1 164 ? -3.909 -5.921 10.683 1.00 96.56 164 ARG A O 1
ATOM 1231 N N . TYR A 1 165 ? -6.060 -5.339 10.924 1.00 98.12 165 TYR A N 1
ATOM 1232 C CA . TYR A 1 165 ? -6.311 -5.046 9.528 1.00 98.12 165 TYR A CA 1
ATOM 1233 C C . TYR A 1 165 ? -6.884 -3.647 9.349 1.00 98.12 165 TYR A C 1
ATOM 1235 O O . TYR A 1 165 ? -7.368 -3.014 10.295 1.00 98.12 165 TYR A O 1
ATOM 1243 N N . VAL A 1 166 ? -6.838 -3.198 8.105 1.00 98.31 166 VAL A N 1
ATOM 1244 C CA . VAL A 1 166 ? -7.495 -1.995 7.613 1.00 98.31 166 VAL A CA 1
ATOM 1245 C C . VAL A 1 166 ? -8.948 -2.324 7.274 1.00 98.31 166 VAL A C 1
ATOM 1247 O O . VAL A 1 166 ? -9.248 -3.393 6.743 1.00 98.31 166 VAL A O 1
ATOM 1250 N N . GLY A 1 167 ? -9.858 -1.403 7.565 1.00 98.25 167 GLY A N 1
ATOM 1251 C CA . GLY A 1 167 ? -11.241 -1.400 7.113 1.00 98.25 167 GLY A CA 1
ATOM 1252 C C . GLY A 1 167 ? -11.558 -0.220 6.202 1.00 98.25 167 GLY A C 1
ATOM 1253 O O . GLY A 1 167 ? -10.852 0.787 6.165 1.00 98.25 167 GLY A O 1
ATOM 1254 N N . GLU A 1 168 ? -12.670 -0.348 5.490 1.00 97.44 168 GLU A N 1
ATOM 1255 C CA . GLU A 1 168 ? -13.256 0.691 4.648 1.00 97.44 168 GLU A CA 1
ATOM 1256 C C . GLU A 1 168 ? -14.660 1.030 5.158 1.00 97.44 168 GLU A C 1
ATOM 1258 O O . GLU A 1 168 ? -15.438 0.137 5.501 1.00 97.44 168 GLU A O 1
ATOM 1263 N N . CYS A 1 169 ? -15.026 2.309 5.149 1.00 97.19 169 CYS A N 1
ATOM 1264 C CA . CYS A 1 169 ? -16.386 2.763 5.418 1.00 97.19 169 CYS A CA 1
ATOM 1265 C C . CYS A 1 169 ? -16.812 3.882 4.460 1.00 97.19 169 CYS A C 1
ATOM 1267 O O . CYS A 1 169 ? -15.992 4.644 3.955 1.00 97.19 169 CYS A O 1
ATOM 1269 N N . GLN A 1 170 ? -18.113 3.994 4.191 1.00 94.38 170 GLN A N 1
ATOM 1270 C CA . GLN A 1 170 ? -18.675 5.102 3.417 1.00 94.38 170 GLN A CA 1
ATOM 1271 C C . GLN A 1 170 ? -18.998 6.307 4.301 1.00 94.38 170 GLN A C 1
ATOM 1273 O O . GLN A 1 170 ? -19.766 6.207 5.257 1.00 94.38 170 GLN A O 1
ATOM 1278 N N . VAL A 1 171 ? -18.531 7.475 3.885 1.00 88.81 171 VAL A N 1
ATOM 1279 C CA . VAL A 1 171 ? -18.904 8.792 4.400 1.00 88.81 171 VAL A CA 1
ATOM 1280 C C . VAL A 1 171 ? -20.041 9.340 3.523 1.00 88.81 171 VAL A C 1
ATOM 1282 O O . VAL A 1 171 ? -19.909 9.428 2.304 1.00 88.81 171 VAL A O 1
ATOM 1285 N N . LEU A 1 172 ? -21.189 9.701 4.112 1.00 71.88 172 LEU A N 1
ATOM 1286 C CA . LEU A 1 172 ? -22.302 10.278 3.343 1.00 71.88 172 LEU A CA 1
ATOM 1287 C C . LEU A 1 172 ? -21.945 11.649 2.769 1.00 71.88 172 LEU A C 1
ATOM 1289 O O . LEU A 1 172 ? -21.432 12.512 3.486 1.00 71.88 172 LEU A O 1
ATOM 1293 N N . GLN A 1 173 ? -22.346 11.877 1.517 1.00 65.25 173 GLN A N 1
ATOM 1294 C CA . GLN A 1 173 ? -22.374 13.200 0.914 1.00 65.25 173 GLN A CA 1
ATOM 1295 C C . GLN A 1 173 ? -23.807 13.601 0.552 1.00 65.25 173 GLN A C 1
ATOM 1297 O O . GLN A 1 173 ? -24.434 13.014 -0.322 1.00 65.25 173 GLN A O 1
ATOM 1302 N N . SER A 1 174 ? -24.305 14.624 1.246 1.00 52.12 174 SER A N 1
ATOM 1303 C CA . SER A 1 174 ? -25.132 15.674 0.634 1.00 52.12 174 SER A CA 1
ATOM 1304 C C . SER A 1 174 ? -25.338 16.869 1.567 1.00 52.12 174 SER A C 1
ATOM 1306 O O . SER A 1 174 ? -25.426 17.971 1.054 1.00 52.12 174 SER A O 1
ATOM 1308 N N . ASN A 1 175 ? -25.298 16.718 2.904 1.00 52.72 175 ASN A N 1
ATOM 1309 C CA . ASN A 1 175 ? -25.566 17.842 3.829 1.00 52.72 175 ASN A CA 1
ATOM 1310 C C . ASN A 1 175 ? -24.673 17.933 5.089 1.00 52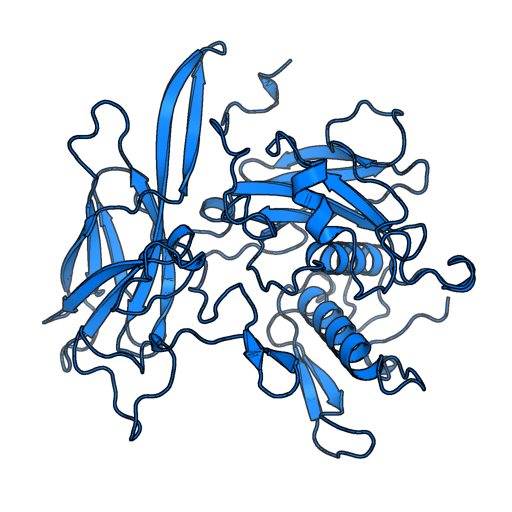.72 175 ASN A C 1
ATOM 1312 O O . ASN A 1 175 ? -25.074 18.562 6.061 1.00 52.72 175 ASN A O 1
ATOM 1316 N N . TYR A 1 176 ? -23.475 17.331 5.103 1.00 53.31 176 TYR A N 1
ATOM 1317 C CA . TYR A 1 176 ? -22.431 17.465 6.151 1.00 53.31 176 TYR A CA 1
ATOM 1318 C C . TYR A 1 176 ? -22.801 17.168 7.625 1.00 53.31 176 TYR A C 1
ATOM 1320 O O . TYR A 1 176 ? -21.895 17.097 8.451 1.00 53.31 176 TYR A O 1
ATOM 1328 N N . ALA A 1 177 ? -24.070 16.948 7.972 1.00 60.38 177 ALA A N 1
ATOM 1329 C CA . ALA A 1 177 ? -24.509 16.903 9.365 1.00 60.38 177 ALA A CA 1
ATOM 1330 C C . ALA A 1 177 ? -24.288 15.545 10.053 1.00 60.38 177 ALA A C 1
ATOM 1332 O O . ALA A 1 177 ? -24.089 15.513 11.261 1.00 60.38 177 ALA A O 1
ATOM 1333 N N . ASN A 1 178 ? -24.269 14.432 9.308 1.00 64.19 178 ASN A N 1
ATOM 1334 C CA . ASN A 1 178 ? -24.239 13.090 9.898 1.00 64.19 178 ASN A CA 1
ATOM 1335 C C . ASN A 1 178 ? -23.053 12.279 9.360 1.00 64.19 178 ASN A C 1
ATOM 1337 O O . ASN A 1 178 ? -23.159 11.616 8.325 1.00 64.19 178 ASN A O 1
ATOM 1341 N N . THR A 1 179 ? -21.914 12.327 10.056 1.00 73.44 179 THR A N 1
ATOM 1342 C CA . THR A 1 179 ? -20.834 11.357 9.828 1.00 73.44 179 THR A CA 1
ATOM 1343 C C . THR A 1 179 ? -21.379 9.968 10.148 1.00 73.44 179 THR A C 1
ATOM 1345 O O . THR A 1 179 ? -21.908 9.747 11.235 1.00 73.44 179 THR A O 1
ATOM 1348 N N . ARG A 1 180 ? -21.295 9.040 9.188 1.00 86.69 180 ARG A N 1
ATOM 1349 C CA . ARG A 1 180 ? -21.674 7.646 9.427 1.00 86.69 180 ARG A CA 1
ATOM 1350 C C . ARG A 1 180 ? -20.752 7.048 10.470 1.00 86.69 180 ARG A C 1
ATOM 1352 O O . ARG A 1 180 ? -19.559 7.350 10.505 1.00 86.69 180 ARG A O 1
ATOM 1359 N N . THR A 1 181 ? -21.321 6.191 11.290 1.00 94.12 181 THR A N 1
ATOM 1360 C CA . THR A 1 181 ? -20.600 5.515 12.346 1.00 94.12 181 THR A CA 1
ATOM 1361 C C . THR A 1 181 ? -20.325 4.070 11.972 1.00 94.12 181 THR A C 1
ATOM 1363 O O . THR A 1 181 ? -21.090 3.418 11.250 1.00 94.12 181 THR A O 1
ATOM 1366 N N . VAL A 1 182 ? -19.181 3.599 12.445 1.00 96.94 182 VAL A N 1
ATOM 1367 C CA . VAL A 1 182 ? -18.720 2.226 12.338 1.00 96.94 182 VAL A CA 1
ATOM 1368 C C . VAL A 1 182 ? -18.810 1.613 13.724 1.00 96.94 182 VAL A C 1
ATOM 1370 O O . VAL A 1 182 ? -18.356 2.198 14.704 1.00 96.94 182 VAL A O 1
ATOM 1373 N N . LYS A 1 183 ? -19.403 0.430 13.782 1.00 97.75 183 LYS A N 1
ATOM 1374 C CA . LYS A 1 183 ? -19.554 -0.408 14.962 1.00 97.75 183 LYS A CA 1
ATOM 1375 C C . LYS A 1 183 ? -18.532 -1.527 14.899 1.00 97.75 183 LYS A C 1
ATOM 1377 O O . LYS A 1 183 ? -18.570 -2.317 13.959 1.00 97.75 183 LYS A O 1
ATOM 1382 N N . LEU A 1 184 ? -17.635 -1.592 15.873 1.00 97.38 184 LEU A N 1
ATOM 1383 C CA . LEU A 1 184 ? -16.638 -2.645 16.022 1.00 97.38 184 LEU A CA 1
ATOM 1384 C C . LEU A 1 184 ? -17.073 -3.597 17.132 1.00 97.38 184 LEU A C 1
ATOM 1386 O O . LEU A 1 184 ? -17.459 -3.151 18.210 1.00 97.38 184 LEU A O 1
ATOM 1390 N N . LYS A 1 185 ? -16.994 -4.899 16.875 1.00 95.94 185 LYS A N 1
ATOM 1391 C CA . LYS A 1 185 ? -17.434 -5.938 17.806 1.00 95.94 185 LYS A CA 1
ATOM 1392 C C . LYS A 1 185 ? -16.407 -7.056 17.900 1.00 95.94 185 LYS A C 1
ATOM 1394 O O . LYS A 1 185 ? -15.960 -7.564 16.874 1.00 95.94 185 LYS A O 1
ATOM 1399 N N . VAL A 1 186 ? -16.077 -7.476 19.120 1.00 93.25 186 VAL A N 1
ATOM 1400 C CA . VAL A 1 186 ? -15.260 -8.678 19.362 1.00 93.25 186 VAL A CA 1
ATOM 1401 C C . VAL A 1 186 ? -16.085 -9.921 19.038 1.00 93.25 186 VAL A C 1
ATOM 1403 O O . VAL A 1 186 ? -17.244 -10.022 19.462 1.00 93.25 186 VAL A O 1
ATOM 1406 N N . LYS A 1 187 ? -15.518 -10.872 18.285 1.00 90.00 187 LYS A N 1
ATOM 1407 C CA . LYS A 1 187 ? -16.211 -12.136 17.998 1.00 90.00 187 LYS A CA 1
ATOM 1408 C C . LYS A 1 187 ? -16.514 -12.889 19.304 1.00 90.00 187 LYS A C 1
ATOM 1410 O O . LYS A 1 187 ? -15.735 -12.886 20.252 1.00 90.00 187 LYS A O 1
ATOM 1415 N N . SER A 1 188 ? -17.710 -13.471 19.385 1.00 74.56 188 SER A N 1
ATOM 1416 C CA . SER A 1 188 ? -18.296 -13.998 20.630 1.00 74.56 188 SER A CA 1
ATOM 1417 C C . SER A 1 188 ? -17.590 -15.227 21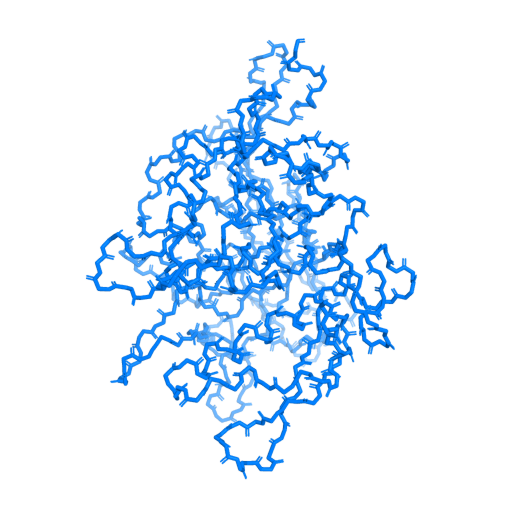.209 1.00 74.56 188 SER A C 1
ATOM 1419 O O . SER A 1 188 ? -17.897 -15.632 22.324 1.00 74.56 188 SER A O 1
ATOM 1421 N N . ASP A 1 189 ? -16.692 -15.843 20.449 1.00 80.44 189 ASP A N 1
ATOM 1422 C CA . ASP A 1 189 ? -15.907 -17.019 20.815 1.00 80.44 189 ASP A CA 1
ATOM 1423 C C . ASP A 1 189 ? -14.627 -16.688 21.601 1.00 80.44 189 ASP A C 1
ATOM 1425 O O . ASP A 1 189 ? -13.940 -17.604 22.055 1.00 80.44 189 ASP A O 1
ATOM 1429 N N . HIS A 1 190 ? -14.312 -15.407 21.820 1.00 75.94 190 HIS A N 1
ATOM 1430 C CA . HIS A 1 190 ? -13.134 -15.032 22.596 1.00 75.94 190 HIS A CA 1
ATOM 1431 C C . HIS A 1 190 ? -13.310 -15.334 24.106 1.00 75.94 190 HIS A C 1
ATOM 1433 O O . HIS A 1 190 ? -14.297 -14.894 24.709 1.00 75.94 190 HIS A O 1
ATOM 1439 N N . PRO A 1 191 ? -12.376 -16.066 24.751 1.00 72.31 191 PRO A N 1
ATOM 1440 C CA . PRO A 1 191 ? -12.459 -16.408 26.171 1.00 72.31 191 PRO A CA 1
ATOM 1441 C C . PRO A 1 191 ? -12.457 -15.157 27.063 1.00 72.31 191 PRO A C 1
ATOM 1443 O O . PRO A 1 191 ? -11.507 -14.383 27.083 1.00 72.31 191 PRO A O 1
ATOM 1446 N N . GLN A 1 192 ? -13.521 -14.988 27.851 1.00 66.00 192 GLN A N 1
ATOM 1447 C CA . GLN A 1 192 ? -13.873 -13.763 28.592 1.00 66.00 192 GLN A CA 1
ATOM 1448 C C . GLN A 1 192 ? -12.976 -13.412 29.800 1.00 66.00 192 GLN A C 1
ATOM 1450 O O . GLN A 1 192 ? -13.387 -12.657 30.677 1.00 66.00 192 GLN A O 1
ATOM 1455 N N . ASN A 1 193 ? -11.765 -13.959 29.904 1.00 75.88 193 ASN A N 1
ATOM 1456 C CA . ASN A 1 193 ? -10.984 -13.853 31.141 1.00 75.88 193 ASN A CA 1
ATOM 1457 C C . ASN A 1 193 ? -10.177 -12.550 31.259 1.00 75.88 193 ASN A C 1
ATOM 1459 O O . ASN A 1 193 ? -9.565 -12.310 32.300 1.00 75.88 193 ASN A O 1
ATOM 1463 N N . SER A 1 194 ? -10.139 -11.704 30.228 1.00 82.12 194 SER A N 1
ATOM 1464 C CA . SER A 1 194 ? -9.448 -10.410 30.271 1.00 82.12 194 SER A CA 1
ATOM 1465 C C . SER A 1 194 ? -10.133 -9.384 29.362 1.00 82.12 194 SER A C 1
ATOM 1467 O O . SER A 1 194 ? -10.663 -9.763 28.316 1.00 82.12 194 SER A O 1
ATOM 1469 N N . PRO A 1 195 ? -10.175 -8.097 29.759 1.00 90.44 195 PRO A N 1
ATOM 1470 C CA . PRO A 1 195 ? -10.716 -7.051 28.904 1.00 90.44 195 PRO A CA 1
ATOM 1471 C C . PRO A 1 195 ? -9.858 -6.911 27.645 1.00 90.44 195 PRO A C 1
ATOM 1473 O O . PRO A 1 195 ? -8.634 -6.872 27.732 1.00 90.44 195 PRO A O 1
ATOM 1476 N N . VAL A 1 196 ? -10.507 -6.782 26.490 1.00 93.75 196 VAL A N 1
ATOM 1477 C CA . VAL A 1 196 ? -9.822 -6.465 25.233 1.00 93.75 196 VAL A CA 1
ATOM 1478 C C . VAL A 1 196 ? -9.908 -4.964 25.018 1.00 93.75 196 VAL A C 1
ATOM 1480 O O . VAL A 1 196 ? -10.992 -4.383 25.090 1.00 93.75 196 VAL A O 1
ATOM 1483 N N . PHE A 1 197 ? -8.786 -4.326 24.716 1.00 96.19 197 PHE A N 1
ATOM 1484 C CA . PHE A 1 197 ? -8.765 -2.930 24.303 1.00 96.19 197 PHE A CA 1
ATOM 1485 C C . PHE A 1 197 ? -8.577 -2.843 22.795 1.00 96.19 197 PHE A C 1
ATOM 1487 O O . PHE A 1 197 ? -7.836 -3.630 22.207 1.00 96.19 197 PHE A O 1
ATOM 1494 N N . ALA A 1 198 ? -9.249 -1.879 22.172 1.00 97.19 198 ALA A N 1
ATOM 1495 C CA . ALA A 1 198 ? -9.043 -1.546 20.770 1.00 97.19 198 ALA A CA 1
ATOM 1496 C C . ALA A 1 198 ? -8.665 -0.085 20.613 1.00 97.19 198 ALA A C 1
ATOM 1498 O O . ALA A 1 198 ? -9.195 0.783 21.306 1.00 97.19 198 ALA A O 1
ATOM 1499 N N . ARG A 1 199 ? -7.796 0.178 19.645 1.00 97.94 199 ARG A N 1
ATOM 1500 C CA . ARG A 1 199 ? -7.496 1.509 19.140 1.00 97.94 199 ARG A CA 1
ATOM 1501 C C . ARG A 1 199 ? -7.803 1.540 17.656 1.00 97.94 199 ARG A C 1
ATOM 1503 O O . ARG A 1 199 ? -7.402 0.649 16.910 1.00 97.94 199 ARG A O 1
ATOM 1510 N N . VAL A 1 200 ? -8.546 2.560 17.256 1.00 98.12 200 VAL A N 1
ATOM 1511 C CA . VAL A 1 200 ? -8.909 2.818 15.871 1.00 98.12 200 VAL A CA 1
ATOM 1512 C C . VAL A 1 200 ? -8.158 4.049 15.402 1.00 98.12 200 VAL A C 1
ATOM 1514 O O . VAL A 1 200 ? -8.200 5.102 16.042 1.00 98.12 200 VAL A O 1
ATOM 1517 N N . CYS A 1 201 ? -7.493 3.895 14.270 1.00 98.25 201 CYS A N 1
ATOM 1518 C CA . CYS A 1 201 ? -6.657 4.904 13.650 1.00 98.25 201 CYS A CA 1
ATOM 1519 C C . CYS A 1 201 ? -7.206 5.268 12.275 1.00 98.25 201 CYS A C 1
ATOM 1521 O O . CYS A 1 201 ? -7.840 4.453 11.605 1.00 98.25 201 CYS A O 1
ATOM 1523 N N . GLN A 1 202 ? -6.966 6.497 11.846 1.00 96.12 202 GLN A N 1
ATOM 1524 C CA . GLN A 1 202 ? -7.217 6.934 10.484 1.00 96.12 202 GLN A CA 1
ATOM 1525 C C . GLN A 1 202 ? -6.133 6.366 9.562 1.00 96.12 202 GLN A C 1
ATOM 1527 O O . GLN A 1 202 ? -4.952 6.429 9.885 1.00 96.12 202 GLN A O 1
ATOM 1532 N N . GLY A 1 203 ? -6.532 5.871 8.390 1.00 95.94 203 GLY A N 1
ATOM 1533 C CA . GLY A 1 203 ? -5.614 5.408 7.346 1.00 95.94 203 GLY A CA 1
ATOM 1534 C C . GLY A 1 203 ? -5.294 3.925 7.445 1.00 95.94 203 GLY A C 1
ATOM 1535 O O . GLY A 1 203 ? -6.072 3.149 8.002 1.00 95.94 203 GLY A O 1
ATOM 1536 N N . ILE A 1 204 ? -4.160 3.544 6.856 1.00 97.62 204 ILE A N 1
ATOM 1537 C CA . ILE A 1 204 ? -3.650 2.162 6.860 1.00 97.62 204 ILE A CA 1
ATOM 1538 C C . ILE A 1 204 ? -2.597 1.901 7.943 1.00 97.62 204 ILE A C 1
ATOM 1540 O O . ILE A 1 204 ? -2.179 0.763 8.128 1.00 97.62 204 ILE A O 1
ATOM 1544 N N . HIS A 1 205 ? -2.155 2.949 8.635 1.00 97.75 205 HIS A N 1
ATOM 1545 C CA . HIS A 1 205 ? -1.153 2.859 9.688 1.00 97.75 205 HIS A CA 1
ATOM 1546 C C . HIS A 1 205 ? -1.817 2.765 11.060 1.00 97.75 205 HIS A C 1
ATOM 1548 O O . HIS A 1 205 ? -2.940 3.239 11.272 1.00 97.75 205 HIS A O 1
ATOM 1554 N N . GLY A 1 206 ? -1.086 2.195 12.016 1.00 97.88 206 GLY A N 1
ATOM 1555 C CA . GLY A 1 206 ? -1.405 2.381 13.423 1.00 97.88 206 GLY A CA 1
ATOM 1556 C C . GLY A 1 206 ? -1.202 3.832 13.855 1.00 97.88 206 GLY A C 1
ATOM 1557 O O . GLY A 1 206 ? -0.745 4.676 13.091 1.00 97.88 206 GLY A O 1
ATOM 1558 N N . CYS A 1 207 ? -1.551 4.139 15.096 1.00 97.81 207 CYS A N 1
ATOM 1559 C CA . CYS A 1 207 ? -1.473 5.493 15.621 1.00 97.81 207 CYS A CA 1
ATOM 1560 C C . CYS A 1 207 ? -1.178 5.487 17.113 1.00 97.81 207 CYS A C 1
ATOM 1562 O O . CYS A 1 207 ? -1.597 4.599 17.865 1.00 97.81 207 CYS A O 1
ATOM 1564 N N . ASN A 1 208 ? -0.506 6.548 17.540 1.00 97.25 208 ASN A N 1
ATOM 1565 C CA . ASN A 1 208 ? -0.430 6.897 18.944 1.00 97.25 208 ASN A CA 1
ATOM 1566 C C . ASN A 1 208 ? -1.766 7.457 19.427 1.00 97.25 208 ASN A C 1
ATOM 1568 O O . ASN A 1 208 ? -2.576 7.949 18.645 1.00 97.25 208 ASN A O 1
ATOM 1572 N N . ARG A 1 209 ? -2.008 7.362 20.736 1.00 94.44 209 ARG A N 1
ATOM 1573 C CA . ARG A 1 209 ? -3.189 7.975 21.352 1.00 94.44 209 ARG A CA 1
ATOM 1574 C C . ARG A 1 209 ? -3.150 9.492 21.237 1.00 94.44 209 ARG A C 1
ATOM 1576 O O . ARG A 1 209 ? -4.164 10.128 20.974 1.00 94.44 209 ARG A O 1
ATOM 1583 N N . GLU A 1 210 ? -1.986 10.061 21.522 1.00 93.31 210 GLU A N 1
ATOM 1584 C CA . GLU A 1 210 ? -1.759 11.484 21.342 1.00 93.31 210 GLU A CA 1
ATOM 1585 C C . GLU A 1 210 ? -1.702 11.732 19.841 1.00 93.31 210 GLU A C 1
ATOM 1587 O O . GLU A 1 210 ? -0.813 11.230 19.153 1.00 93.31 210 GLU A O 1
ATOM 1592 N N . GLY A 1 211 ? -2.714 12.439 19.338 1.00 85.94 211 GLY A N 1
ATOM 1593 C CA . GLY A 1 211 ? -2.746 12.861 17.948 1.00 85.94 211 GLY A CA 1
ATOM 1594 C C . GLY A 1 211 ? -1.538 13.733 17.616 1.00 85.94 211 GLY A C 1
ATOM 1595 O O . GLY A 1 211 ? -0.875 14.303 18.487 1.00 85.94 211 GLY A O 1
ATOM 1596 N N . TYR A 1 212 ? -1.260 13.857 16.328 1.00 88.44 212 TYR A N 1
ATOM 1597 C CA . TYR A 1 212 ? -0.131 14.639 15.849 1.00 88.44 212 TYR A CA 1
ATOM 1598 C C . TYR A 1 212 ? -0.463 16.140 15.856 1.00 88.44 212 TYR A C 1
ATOM 1600 O O . TYR A 1 212 ? -1.616 16.550 15.673 1.00 88.44 212 TYR A O 1
ATOM 1608 N N . GLY A 1 213 ? 0.556 16.981 16.061 1.00 88.75 213 GLY A N 1
ATOM 1609 C CA . GLY A 1 213 ? 0.410 18.437 15.973 1.00 88.75 213 GLY A CA 1
ATOM 1610 C C . GLY A 1 213 ? -0.136 18.876 14.607 1.00 88.75 213 GLY A C 1
ATOM 1611 O O . GLY A 1 213 ? -0.022 18.155 13.619 1.00 88.75 213 GLY A O 1
ATOM 1612 N N . SER A 1 214 ? -0.734 20.070 14.523 1.00 86.19 214 SER A N 1
ATOM 1613 C CA . SER A 1 214 ? -1.249 20.615 13.250 1.00 86.19 214 SER A CA 1
ATOM 1614 C C . SER A 1 214 ? -0.199 20.695 12.146 1.00 86.19 214 SER A C 1
ATOM 1616 O O . SER A 1 214 ? -0.546 20.562 10.976 1.00 86.19 214 SER A O 1
ATOM 1618 N N . ASP A 1 215 ? 1.058 20.889 12.533 1.00 86.56 215 ASP A N 1
ATOM 1619 C CA . ASP A 1 215 ? 2.175 21.121 11.619 1.00 86.56 215 ASP A CA 1
ATOM 1620 C C . ASP A 1 215 ? 2.910 19.817 11.267 1.00 86.56 215 ASP A C 1
ATOM 1622 O O . ASP A 1 215 ? 3.813 19.809 10.431 1.00 86.56 215 ASP A O 1
ATOM 1626 N N . ASP A 1 216 ? 2.527 18.701 11.894 1.00 88.38 216 ASP A N 1
ATOM 1627 C CA . ASP A 1 216 ? 3.099 17.395 11.610 1.00 88.38 216 ASP A CA 1
ATOM 1628 C C . ASP A 1 216 ? 2.480 16.821 10.331 1.00 88.38 216 ASP A C 1
ATOM 1630 O O . ASP A 1 216 ? 1.276 16.555 10.245 1.00 88.38 216 ASP A O 1
ATOM 1634 N N . VAL A 1 217 ? 3.325 16.595 9.325 1.00 85.19 217 VAL A N 1
ATOM 1635 C CA . VAL A 1 217 ? 2.923 16.044 8.024 1.00 85.19 217 VAL A CA 1
ATOM 1636 C C . VAL A 1 217 ? 2.228 14.684 8.145 1.00 85.19 217 VAL A C 1
ATOM 1638 O O . VAL A 1 217 ? 1.401 14.349 7.291 1.00 85.19 217 VAL A O 1
ATOM 1641 N N . ARG A 1 218 ? 2.502 13.931 9.221 1.00 89.25 218 ARG A N 1
ATOM 1642 C CA . ARG A 1 218 ? 1.924 12.606 9.479 1.00 89.25 218 ARG A CA 1
ATOM 1643 C C . ARG A 1 218 ? 0.428 12.651 9.739 1.00 89.25 218 ARG A C 1
ATOM 1645 O O . ARG A 1 218 ? -0.285 11.738 9.329 1.00 89.25 218 ARG A O 1
ATOM 1652 N N . ARG A 1 219 ? -0.077 13.762 10.288 1.00 89.06 219 ARG A N 1
ATOM 1653 C CA . ARG A 1 219 ? -1.508 13.965 10.572 1.00 89.06 219 ARG A CA 1
ATOM 1654 C C . ARG A 1 219 ? -2.406 13.788 9.341 1.00 89.06 219 ARG A C 1
ATOM 1656 O O . ARG A 1 219 ? -3.595 13.502 9.454 1.00 89.06 219 ARG A O 1
ATOM 1663 N N . LYS A 1 220 ? -1.849 13.973 8.140 1.00 85.62 220 LYS A N 1
ATOM 1664 C CA . LYS A 1 220 ? -2.587 13.841 6.876 1.00 85.62 220 LYS A CA 1
ATOM 1665 C C . LYS A 1 220 ? -2.994 12.397 6.583 1.00 85.62 220 LYS A C 1
ATOM 1667 O O . LYS A 1 220 ? -4.021 12.188 5.943 1.00 85.62 220 LYS A O 1
ATOM 1672 N N . TYR A 1 221 ? -2.221 11.418 7.052 1.00 89.81 221 TYR A N 1
ATOM 1673 C CA . TYR A 1 221 ? -2.444 10.006 6.739 1.00 89.81 221 TYR A CA 1
ATOM 1674 C C . TYR A 1 221 ? -2.551 9.102 7.979 1.00 89.81 221 TYR A C 1
ATOM 1676 O O . TYR A 1 221 ? -3.043 7.983 7.845 1.00 89.81 221 TYR A O 1
ATOM 1684 N N . ILE A 1 222 ? -2.196 9.605 9.168 1.00 93.81 222 ILE A N 1
ATOM 1685 C CA . ILE A 1 222 ? -2.362 8.940 10.467 1.00 93.81 222 ILE A CA 1
ATOM 1686 C C . ILE A 1 222 ? -3.025 9.898 11.456 1.00 93.81 222 ILE A C 1
ATOM 1688 O O . ILE A 1 222 ? -2.549 11.012 11.658 1.00 93.81 222 ILE A O 1
ATOM 1692 N N . ASP A 1 223 ? -4.084 9.451 12.124 1.00 95.25 223 ASP A N 1
ATOM 1693 C CA . ASP A 1 223 ? -4.649 10.152 13.282 1.00 95.25 223 ASP A CA 1
ATOM 1694 C C . ASP A 1 223 ? -5.335 9.162 14.228 1.00 95.25 223 ASP A C 1
ATOM 1696 O O . ASP A 1 223 ? -5.761 8.080 13.809 1.00 95.25 223 ASP A O 1
ATOM 1700 N N . HIS A 1 224 ? -5.461 9.528 15.501 1.00 97.00 224 HIS A N 1
ATOM 1701 C CA . HIS A 1 224 ? -6.259 8.769 16.460 1.00 97.00 224 HIS A CA 1
ATOM 1702 C C . HIS A 1 224 ? -7.743 9.045 16.228 1.00 97.00 224 HIS A C 1
ATOM 1704 O O . HIS A 1 224 ? -8.176 10.195 16.223 1.00 97.00 224 HIS A O 1
ATOM 1710 N N . VAL A 1 225 ? -8.537 7.989 16.037 1.00 96.25 225 VAL A N 1
ATOM 1711 C CA . VAL A 1 225 ? -9.993 8.121 15.881 1.00 96.25 225 VAL A CA 1
ATOM 1712 C C . VAL A 1 225 ? -10.686 7.861 17.210 1.00 96.25 225 VAL A C 1
ATOM 1714 O O . VAL A 1 225 ? -11.502 8.667 17.655 1.00 96.25 225 VAL A O 1
ATOM 1717 N N . ALA A 1 226 ? -10.392 6.717 17.832 1.00 97.06 226 ALA A N 1
ATOM 1718 C CA . ALA A 1 226 ? -10.990 6.325 19.101 1.00 97.06 226 ALA A CA 1
ATOM 1719 C C . ALA A 1 226 ? -10.200 5.199 19.781 1.00 97.06 226 ALA A C 1
ATOM 1721 O O . ALA A 1 226 ? -9.515 4.415 19.125 1.00 97.06 226 ALA A O 1
ATOM 1722 N N . SER A 1 227 ? -10.333 5.095 21.103 1.00 97.12 227 SER A N 1
ATOM 1723 C CA . SER A 1 227 ? -9.872 3.940 21.878 1.00 97.12 227 SER A CA 1
ATOM 1724 C C . SER A 1 227 ? -11.014 3.411 22.737 1.00 97.12 227 SER A C 1
ATOM 1726 O O . SER A 1 227 ? -11.828 4.184 23.242 1.00 97.12 227 SER A O 1
ATOM 1728 N N . PHE A 1 228 ? -11.056 2.097 22.922 1.00 96.12 228 PHE A N 1
ATOM 1729 C CA . PHE A 1 228 ? -12.176 1.398 23.533 1.00 96.12 228 PHE A CA 1
ATOM 1730 C C . PHE A 1 228 ? -11.723 0.295 24.477 1.00 96.12 228 PHE A C 1
ATOM 1732 O O . PHE A 1 228 ? -10.652 -0.286 24.306 1.00 96.12 228 PHE A O 1
ATOM 1739 N N . LYS A 1 229 ? -12.600 -0.034 25.426 1.00 95.81 229 LYS A N 1
ATOM 1740 C CA . LYS A 1 229 ? -12.530 -1.237 26.252 1.00 95.81 229 LYS A CA 1
ATOM 1741 C C . LYS A 1 229 ? -13.755 -2.098 25.961 1.00 95.81 229 LYS A C 1
ATOM 1743 O O . LYS A 1 229 ? -14.875 -1.638 26.166 1.00 95.81 229 LYS A O 1
ATOM 1748 N N . PHE A 1 230 ? -13.535 -3.338 25.547 1.00 93.69 230 PHE A N 1
ATOM 1749 C CA . PHE A 1 230 ? -14.548 -4.386 25.524 1.00 93.69 230 PHE A CA 1
ATOM 1750 C C . PHE A 1 230 ? -14.522 -5.099 26.878 1.00 93.69 230 PHE A C 1
ATOM 1752 O O . PHE A 1 230 ? -13.479 -5.598 27.309 1.00 93.69 230 PHE A O 1
ATOM 1759 N N . ALA A 1 231 ? -15.648 -5.098 27.586 1.00 86.06 231 ALA A N 1
ATOM 1760 C CA . ALA A 1 231 ? -15.792 -5.773 28.870 1.00 86.06 231 ALA A CA 1
ATOM 1761 C C . ALA A 1 231 ? -15.987 -7.287 28.698 1.00 86.06 231 ALA A C 1
ATOM 1763 O O . ALA A 1 231 ? -15.530 -8.051 29.545 1.00 86.06 231 ALA A O 1
ATOM 1764 N N . ALA A 1 232 ? -16.635 -7.714 27.612 1.00 80.56 232 ALA A N 1
ATOM 1765 C CA . ALA A 1 232 ? -16.887 -9.112 27.291 1.00 80.56 232 ALA A CA 1
ATOM 1766 C C . ALA A 1 232 ? -16.912 -9.380 25.775 1.00 80.56 232 ALA A C 1
ATOM 1768 O O . ALA A 1 232 ? -17.050 -8.481 24.943 1.00 80.56 232 ALA A O 1
ATOM 1769 N N . GLY A 1 233 ? -16.805 -10.661 25.409 1.00 80.06 233 GLY A N 1
ATOM 1770 C CA . GLY A 1 233 ? -17.025 -11.112 24.036 1.00 80.06 233 GLY A CA 1
ATOM 1771 C C . GLY A 1 233 ? -18.441 -10.766 23.571 1.00 80.06 233 GLY A C 1
ATOM 1772 O O . GLY A 1 233 ? -19.419 -11.052 24.260 1.00 80.06 233 GLY A O 1
ATOM 1773 N N . GLY A 1 234 ? -18.549 -10.164 22.388 1.00 83.00 234 GLY A N 1
ATOM 1774 C CA . GLY A 1 234 ? -19.812 -9.682 21.838 1.00 83.00 234 GLY A CA 1
ATOM 1775 C C . GLY A 1 234 ? -20.150 -8.221 22.150 1.00 83.00 234 GLY A C 1
ATOM 1776 O O . GLY A 1 234 ? -21.119 -7.722 21.571 1.00 83.00 234 GLY A O 1
ATOM 1777 N N . ASP A 1 235 ? -19.356 -7.538 22.978 1.00 88.56 235 ASP A N 1
ATOM 1778 C CA . ASP A 1 235 ? -19.470 -6.093 23.171 1.00 88.56 235 ASP A CA 1
ATOM 1779 C C . ASP A 1 235 ? -19.223 -5.343 21.858 1.00 88.56 235 ASP A C 1
ATOM 1781 O O . ASP A 1 235 ? -18.394 -5.738 21.032 1.00 88.56 235 ASP A O 1
ATOM 1785 N N . GLU A 1 236 ? -19.952 -4.244 21.680 1.00 94.50 236 GLU A N 1
ATOM 1786 C CA . GLU A 1 236 ? -19.907 -3.395 20.495 1.00 94.50 236 GLU A CA 1
ATOM 1787 C C . GLU A 1 236 ? -19.552 -1.964 20.898 1.00 94.50 236 GLU A C 1
ATOM 1789 O O . GLU A 1 236 ? -20.073 -1.429 21.877 1.00 94.50 236 GLU A O 1
ATOM 1794 N N . VAL A 1 237 ? -18.668 -1.344 20.123 1.00 95.38 237 VAL A N 1
ATOM 1795 C CA . VAL A 1 237 ? -18.235 0.044 20.302 1.00 95.38 237 VAL A CA 1
ATOM 1796 C C . VAL A 1 237 ? -18.353 0.791 18.986 1.00 95.38 237 VAL A C 1
ATOM 1798 O O . VAL A 1 237 ? -18.310 0.181 17.921 1.00 95.38 237 VAL A O 1
ATOM 1801 N N . GLU A 1 238 ? -18.516 2.107 19.041 1.00 96.94 238 GLU A N 1
ATOM 1802 C CA . GLU A 1 238 ? -18.876 2.911 17.876 1.00 96.94 238 GLU A CA 1
ATOM 1803 C C . GLU A 1 238 ? -17.933 4.106 17.702 1.00 96.94 238 GLU A C 1
ATOM 1805 O O . GLU A 1 238 ? -17.593 4.784 18.671 1.00 96.94 238 GLU A O 1
ATOM 1810 N N . PHE A 1 239 ? -17.518 4.376 16.462 1.00 96.38 239 PHE A N 1
ATOM 1811 C CA . PHE A 1 239 ? -16.686 5.527 16.094 1.00 96.38 239 PHE A CA 1
ATOM 1812 C C . PHE A 1 239 ? -17.133 6.157 14.768 1.00 96.38 239 PHE A C 1
ATOM 1814 O O . PHE A 1 239 ? -17.759 5.489 13.942 1.00 96.38 239 PHE A O 1
ATOM 1821 N N . PRO A 1 240 ? -16.813 7.439 14.514 1.00 95.50 240 PRO A N 1
ATOM 1822 C CA . PRO A 1 240 ? -17.074 8.065 13.221 1.00 95.50 240 PRO A CA 1
ATOM 1823 C C . PRO A 1 240 ? -16.162 7.508 12.118 1.00 95.50 240 PRO A C 1
ATOM 1825 O O . PRO A 1 240 ? -14.956 7.382 12.304 1.00 95.50 240 PRO A O 1
ATOM 1828 N N . CYS A 1 241 ? -16.717 7.255 10.932 1.00 95.81 241 CYS A N 1
ATOM 1829 C CA . CYS A 1 241 ? -15.930 6.910 9.747 1.00 95.81 241 CYS A CA 1
ATOM 1830 C C . CYS A 1 241 ? -14.967 8.064 9.378 1.00 95.81 241 CYS A C 1
ATOM 1832 O O . CYS A 1 241 ? -15.449 9.183 9.143 1.00 95.81 241 CYS A O 1
ATOM 1834 N N . PRO A 1 242 ? -13.637 7.837 9.318 1.00 94.19 242 PRO A N 1
ATOM 1835 C CA . PRO A 1 242 ? -12.678 8.886 8.976 1.00 94.19 242 PRO A CA 1
ATOM 1836 C C . PRO A 1 242 ? -12.858 9.372 7.531 1.00 94.19 242 PRO A C 1
ATOM 1838 O O . PRO A 1 242 ? -13.374 8.662 6.674 1.00 94.19 242 PRO A O 1
ATOM 1841 N N . LYS A 1 243 ? -12.445 10.610 7.243 1.00 90.31 243 LYS A N 1
ATOM 1842 C CA . LYS A 1 243 ? -12.646 11.267 5.934 1.00 90.31 243 LYS A CA 1
ATOM 1843 C C . LYS A 1 243 ? -11.336 11.387 5.154 1.00 90.31 243 LYS A C 1
ATOM 1845 O O . LYS A 1 243 ? -10.925 12.485 4.798 1.00 90.31 243 LYS A O 1
ATOM 1850 N N . ASN A 1 244 ? -10.679 10.258 4.933 1.00 89.94 244 ASN A N 1
ATOM 1851 C CA . ASN A 1 244 ? -9.314 10.169 4.401 1.00 89.94 244 ASN A CA 1
ATOM 1852 C C . ASN A 1 244 ? -9.177 9.254 3.172 1.00 89.94 244 ASN A C 1
ATOM 1854 O O . ASN A 1 244 ? -8.067 9.054 2.688 1.00 89.94 244 ASN A O 1
ATOM 1858 N N . GLY A 1 245 ? -10.269 8.645 2.711 1.00 88.88 245 GLY A N 1
ATOM 1859 C CA . GLY A 1 245 ? -10.275 7.775 1.541 1.00 88.88 245 GLY A CA 1
ATOM 1860 C C . GLY A 1 245 ? -10.706 8.500 0.261 1.00 88.88 245 GLY A C 1
ATOM 1861 O O . GLY A 1 245 ? -10.952 9.712 0.258 1.00 88.88 245 GLY A O 1
ATOM 1862 N N . PRO A 1 246 ? -10.817 7.754 -0.848 1.00 89.19 246 PRO A N 1
ATOM 1863 C CA . PRO A 1 246 ? -11.138 8.319 -2.147 1.00 89.19 246 PRO A CA 1
ATOM 1864 C C . PRO A 1 246 ? -12.575 8.814 -2.253 1.00 89.19 246 PRO A C 1
ATOM 1866 O O . PRO A 1 246 ? -13.496 8.313 -1.601 1.00 89.19 246 PRO A O 1
ATOM 1869 N N . VAL A 1 247 ? -12.763 9.772 -3.160 1.00 86.94 247 VAL A N 1
ATOM 1870 C CA . VAL A 1 247 ? -14.080 10.194 -3.629 1.00 86.94 247 VAL A CA 1
ATOM 1871 C C . VAL A 1 247 ? -14.382 9.476 -4.928 1.00 86.94 247 VAL A C 1
ATOM 1873 O O . VAL A 1 247 ? -13.642 9.554 -5.908 1.00 86.94 247 VAL A O 1
ATOM 1876 N N . VAL A 1 248 ? -15.500 8.776 -4.922 1.00 86.25 248 VAL A N 1
ATOM 1877 C CA . VAL A 1 248 ? -16.012 8.025 -6.050 1.00 86.25 248 VAL A CA 1
ATOM 1878 C C . VAL A 1 248 ? -17.221 8.761 -6.605 1.00 86.25 248 VAL A C 1
ATOM 1880 O O . VAL A 1 248 ? -18.204 8.972 -5.897 1.00 86.25 248 VAL A O 1
ATOM 1883 N N . GLU A 1 249 ? -17.156 9.150 -7.873 1.00 87.44 249 GLU A N 1
ATOM 1884 C CA . GLU A 1 249 ? -18.286 9.711 -8.601 1.00 87.44 249 GLU A CA 1
ATOM 1885 C C . GLU A 1 249 ? -18.979 8.629 -9.413 1.00 87.44 249 GLU A C 1
ATOM 1887 O O . GLU A 1 249 ? -18.385 7.968 -10.267 1.00 87.44 249 GLU A O 1
ATOM 1892 N N . LYS A 1 250 ? -20.282 8.501 -9.186 1.00 85.00 250 LYS A N 1
ATOM 1893 C CA . LYS A 1 250 ? -21.164 7.809 -10.109 1.00 85.00 250 LYS A CA 1
ATOM 1894 C C . LYS A 1 250 ? -21.656 8.828 -11.121 1.00 85.00 250 LYS A C 1
ATOM 1896 O O . LYS A 1 250 ? -22.316 9.806 -10.751 1.00 85.00 250 LYS A O 1
ATOM 1901 N N . LYS A 1 251 ? -21.338 8.598 -12.391 1.00 86.12 251 LYS A N 1
ATOM 1902 C CA . LYS A 1 251 ? -21.850 9.409 -13.489 1.00 86.12 251 LYS A CA 1
ATOM 1903 C C . LYS A 1 251 ? -22.953 8.669 -14.229 1.00 86.12 251 LYS A C 1
ATOM 1905 O O . LYS A 1 251 ? -22.930 7.451 -14.354 1.00 86.12 251 LYS A O 1
ATOM 1910 N N . GLN A 1 252 ? -23.934 9.423 -14.699 1.00 90.00 252 GLN A N 1
ATOM 1911 C CA . GLN A 1 252 ? -24.961 8.963 -15.620 1.00 90.00 252 GLN A CA 1
ATOM 1912 C C . GLN A 1 252 ? -25.036 9.990 -16.746 1.00 90.00 252 GLN A C 1
ATOM 1914 O O . GLN A 1 252 ? -25.254 11.172 -16.482 1.00 90.00 252 GLN A O 1
ATOM 1919 N N . ASN A 1 253 ? -24.812 9.565 -17.993 1.00 89.75 253 ASN A N 1
ATOM 1920 C CA . ASN A 1 253 ? -24.726 10.459 -19.157 1.00 89.75 253 ASN A CA 1
ATOM 1921 C C . ASN A 1 253 ? -23.713 11.608 -18.958 1.00 89.75 253 ASN A C 1
ATOM 1923 O O . ASN A 1 253 ? -24.030 12.769 -19.209 1.00 89.75 253 ASN A O 1
ATOM 1927 N N . ASN A 1 254 ? -22.513 11.303 -18.448 1.00 85.88 254 ASN A N 1
ATOM 1928 C CA . ASN A 1 254 ? -21.466 12.277 -18.089 1.00 85.88 254 ASN A CA 1
ATOM 1929 C C . ASN A 1 254 ? -21.840 13.301 -16.997 1.00 85.88 254 ASN A C 1
ATOM 1931 O O . ASN A 1 254 ? -21.048 14.198 -16.708 1.00 85.88 254 ASN A O 1
ATOM 1935 N N . VAL A 1 255 ? -22.998 13.163 -16.345 1.00 88.00 255 VAL A N 1
ATOM 1936 C CA . VAL A 1 255 ? -23.404 13.997 -15.206 1.00 88.00 255 VAL A CA 1
ATOM 1937 C C . VAL A 1 255 ? -23.157 13.238 -13.911 1.00 88.00 255 VAL A C 1
ATOM 1939 O O . VAL A 1 255 ? -23.581 12.094 -13.768 1.00 88.00 255 VAL A O 1
ATOM 1942 N N . VAL A 1 256 ? -22.491 13.877 -12.951 1.00 86.50 256 VAL A N 1
ATOM 1943 C CA . VAL A 1 256 ? -22.284 13.326 -11.607 1.00 86.50 256 VAL A CA 1
ATOM 1944 C C . VAL A 1 256 ? -23.628 13.263 -10.883 1.00 86.50 256 VAL A C 1
ATOM 1946 O O . VAL A 1 256 ? -24.187 14.298 -10.527 1.00 86.50 256 VAL A O 1
ATOM 1949 N N . VAL A 1 257 ? -24.147 12.052 -10.676 1.00 90.00 257 VAL A N 1
ATOM 1950 C CA . VAL A 1 257 ? -25.427 11.819 -9.982 1.00 90.00 257 VAL A CA 1
ATOM 1951 C C . VAL A 1 257 ? -25.238 11.486 -8.509 1.00 90.00 257 VAL A C 1
ATOM 1953 O O . VAL A 1 257 ? -26.125 11.730 -7.698 1.00 90.00 257 VAL A O 1
ATOM 1956 N N . GLU A 1 258 ? -24.078 10.943 -8.152 1.00 87.62 258 GLU A N 1
ATOM 1957 C CA . GLU A 1 258 ? -23.754 10.567 -6.784 1.00 87.62 258 GLU A CA 1
ATOM 1958 C C . GLU A 1 258 ? -22.254 10.734 -6.556 1.00 87.62 258 GLU A C 1
ATOM 1960 O O . GLU A 1 258 ? -21.438 10.394 -7.414 1.00 87.62 258 GLU A O 1
ATOM 1965 N N . ARG A 1 259 ? -21.893 11.244 -5.381 1.00 87.69 259 ARG A N 1
ATOM 1966 C CA . ARG A 1 259 ? -20.518 11.289 -4.895 1.00 87.69 259 ARG A CA 1
ATOM 1967 C C . ARG A 1 259 ? -20.453 10.542 -3.579 1.00 87.69 259 ARG A C 1
ATOM 1969 O O . ARG A 1 259 ? -21.100 10.917 -2.603 1.00 87.69 259 ARG A O 1
ATOM 1976 N N . ILE A 1 260 ? -19.665 9.482 -3.562 1.00 87.94 260 ILE A N 1
ATOM 1977 C CA . ILE A 1 260 ? -19.465 8.633 -2.398 1.00 87.94 260 ILE A CA 1
ATOM 1978 C C . ILE A 1 260 ? -18.055 8.889 -1.899 1.00 87.94 260 ILE A C 1
ATOM 1980 O O . ILE A 1 260 ? -17.081 8.647 -2.606 1.00 87.94 260 ILE A O 1
ATOM 1984 N N . HIS A 1 261 ? -17.944 9.390 -0.677 1.00 90.19 261 HIS A N 1
ATOM 1985 C CA . HIS A 1 261 ? -16.659 9.517 -0.007 1.00 90.19 261 HIS A CA 1
ATOM 1986 C C . HIS A 1 261 ? -16.396 8.235 0.772 1.00 90.19 261 HIS A C 1
ATOM 1988 O O . HIS A 1 261 ? -17.288 7.734 1.455 1.00 90.19 261 HIS A O 1
ATOM 1994 N N . TYR A 1 262 ? -15.182 7.714 0.689 1.00 92.94 262 TYR A N 1
ATOM 1995 C CA . TYR A 1 262 ? -14.746 6.590 1.502 1.00 92.94 262 TYR A CA 1
ATOM 1996 C C . TYR A 1 262 ? -13.795 7.053 2.604 1.00 92.94 262 TYR A C 1
ATOM 1998 O O . TYR A 1 262 ? -13.159 8.103 2.512 1.00 92.94 262 TYR A O 1
ATOM 2006 N N . GLY A 1 263 ? -13.742 6.263 3.664 1.00 94.62 263 GLY A N 1
ATOM 2007 C CA . GLY A 1 263 ? -12.812 6.376 4.771 1.00 94.62 263 GLY A CA 1
ATOM 2008 C C . GLY A 1 263 ? -12.075 5.066 4.954 1.00 94.62 263 GLY A C 1
ATOM 2009 O O . GLY A 1 263 ? -12.688 4.000 4.865 1.00 94.62 263 GLY A O 1
ATOM 2010 N N . HIS A 1 264 ? -10.780 5.150 5.232 1.00 97.06 264 HIS A N 1
ATOM 2011 C CA . HIS A 1 264 ? -9.973 4.005 5.636 1.00 97.06 264 HIS A CA 1
ATOM 2012 C C . HIS A 1 264 ? -9.626 4.141 7.110 1.00 97.06 264 HIS A C 1
ATOM 2014 O O . HIS A 1 264 ? -9.191 5.210 7.548 1.00 97.06 264 HIS A O 1
ATOM 2020 N N . PHE A 1 265 ? -9.805 3.063 7.863 1.00 98.06 265 PHE A N 1
ATOM 2021 C CA . PHE A 1 265 ? -9.450 3.005 9.274 1.00 98.06 265 PHE A CA 1
ATOM 2022 C C . PHE A 1 265 ? -8.625 1.758 9.564 1.00 98.06 265 PHE A C 1
ATOM 2024 O O . PHE A 1 265 ? -8.836 0.717 8.956 1.00 98.06 265 PHE A O 1
ATOM 2031 N N . SER A 1 266 ? -7.723 1.848 10.526 1.00 98.44 266 SER A N 1
ATOM 2032 C CA . SER A 1 266 ? -6.897 0.741 10.999 1.00 98.44 266 SER A CA 1
ATOM 2033 C C . SER A 1 266 ? -7.295 0.372 12.415 1.00 98.44 266 SER A C 1
ATOM 2035 O O . SER A 1 266 ? -7.643 1.247 13.206 1.00 98.44 266 SER A O 1
ATOM 2037 N N . VAL A 1 267 ? -7.264 -0.919 12.738 1.00 98.25 267 VAL A N 1
ATOM 2038 C CA . VAL A 1 267 ? -7.586 -1.409 14.083 1.00 98.25 267 VAL A CA 1
ATOM 2039 C C . VAL A 1 267 ? -6.358 -2.061 14.702 1.00 98.25 267 VAL A C 1
ATOM 2041 O O . VAL A 1 267 ? -5.691 -2.880 14.072 1.00 98.25 267 VAL A O 1
ATOM 2044 N N . MET A 1 268 ? -6.093 -1.713 15.955 1.00 98.00 268 MET A N 1
ATOM 2045 C CA . MET A 1 268 ? -5.054 -2.290 16.802 1.00 98.00 268 MET A CA 1
ATOM 2046 C C . MET A 1 268 ? -5.711 -2.838 18.067 1.00 98.00 268 MET A C 1
ATOM 2048 O O . MET A 1 268 ? -6.641 -2.211 18.582 1.00 98.00 268 MET A O 1
ATOM 2052 N N . LEU A 1 269 ? -5.242 -3.977 18.576 1.00 96.69 269 LEU A N 1
ATOM 2053 C CA . LEU A 1 269 ? -5.784 -4.615 19.781 1.00 96.69 269 LEU A CA 1
ATOM 2054 C C . LEU A 1 269 ? -4.712 -4.782 20.863 1.00 96.69 269 LEU A C 1
ATOM 2056 O O . LEU A 1 269 ? -3.525 -4.850 20.554 1.00 96.69 269 LEU A O 1
ATOM 2060 N N . SER A 1 270 ? -5.137 -4.883 22.123 1.00 95.38 270 SER A N 1
ATOM 2061 C CA . SER A 1 270 ? -4.260 -5.219 23.258 1.00 95.38 270 SER A CA 1
ATOM 2062 C C . SER A 1 270 ? -3.735 -6.656 23.225 1.00 95.38 270 SER A C 1
ATOM 2064 O O . SER A 1 270 ? -2.680 -6.949 23.779 1.00 95.38 270 SER A O 1
ATOM 2066 N N . GLU A 1 271 ? -4.486 -7.565 22.605 1.00 92.81 271 GLU A N 1
ATOM 2067 C CA . GLU A 1 271 ? -4.126 -8.979 22.506 1.00 92.81 271 GLU A CA 1
ATOM 2068 C C . GLU A 1 271 ? -3.252 -9.244 21.272 1.00 92.81 271 GLU A C 1
ATOM 2070 O O . GLU A 1 271 ? -3.450 -8.602 20.237 1.00 92.81 271 GLU A O 1
ATOM 2075 N N . PRO A 1 272 ? -2.330 -10.219 21.310 1.00 89.56 272 PRO A N 1
ATOM 2076 C CA . PRO A 1 272 ? -1.518 -10.578 20.149 1.00 89.56 272 PRO A CA 1
ATOM 2077 C C . PRO A 1 272 ? -2.376 -11.157 19.011 1.00 89.56 272 PRO A C 1
ATOM 2079 O O . PRO A 1 272 ? -3.384 -11.818 19.256 1.00 89.56 272 PRO A O 1
ATOM 2082 N N . ASP A 1 273 ? -1.999 -10.922 17.754 1.00 84.25 273 ASP A N 1
ATOM 2083 C CA . ASP A 1 273 ? -2.598 -11.606 16.595 1.00 84.25 273 ASP A CA 1
ATOM 2084 C C . ASP A 1 273 ? -2.182 -13.095 16.602 1.00 84.25 273 ASP A C 1
ATOM 2086 O O . ASP A 1 273 ? -0.999 -13.372 16.826 1.00 84.25 273 ASP A O 1
ATOM 2090 N N . PRO A 1 274 ? -3.085 -14.078 16.390 1.00 85.94 274 PRO A N 1
ATOM 2091 C CA . PRO A 1 274 ? -4.523 -13.989 16.106 1.00 85.94 274 PRO A CA 1
ATOM 2092 C C . PRO A 1 274 ? -5.437 -14.312 17.298 1.00 85.94 274 PRO A C 1
ATOM 2094 O O . PRO A 1 274 ? -6.523 -14.858 17.119 1.00 85.94 274 PRO A O 1
ATOM 2097 N N . ALA A 1 275 ? -5.027 -13.995 18.531 1.00 78.75 275 ALA A N 1
ATOM 2098 C CA . ALA A 1 275 ? -5.757 -14.385 19.744 1.00 78.75 275 ALA A CA 1
ATOM 2099 C C . ALA A 1 275 ? -7.173 -13.781 19.848 1.00 78.75 275 ALA A C 1
ATOM 2101 O O . ALA A 1 275 ? -8.057 -14.373 20.472 1.00 78.75 275 ALA A O 1
ATOM 2102 N N . VAL A 1 276 ? -7.393 -12.612 19.237 1.00 87.00 276 VAL A N 1
ATOM 2103 C CA . VAL A 1 276 ? -8.699 -11.939 19.155 1.00 87.00 276 VAL A CA 1
ATOM 2104 C C . VAL A 1 276 ? -8.949 -11.467 17.737 1.00 87.00 276 VAL A C 1
ATOM 2106 O O . VAL A 1 276 ? -8.101 -10.781 17.155 1.00 87.00 276 VAL A O 1
ATOM 2109 N N . ASP A 1 277 ? -10.161 -11.734 17.259 1.00 89.81 277 ASP A N 1
ATOM 2110 C CA . ASP A 1 277 ? -10.685 -11.187 16.018 1.00 89.81 277 ASP A CA 1
ATOM 2111 C C . ASP A 1 277 ? -11.900 -10.280 16.274 1.00 89.81 277 ASP A C 1
ATOM 2113 O O . ASP A 1 277 ? -12.681 -10.465 17.218 1.00 89.81 277 ASP A O 1
ATOM 2117 N N . VAL A 1 278 ? -12.051 -9.281 15.414 1.00 94.00 278 VAL A N 1
ATOM 2118 C CA . VAL A 1 278 ? -13.098 -8.263 15.487 1.00 94.00 278 VAL A CA 1
ATOM 2119 C C . VAL A 1 278 ? -13.792 -8.140 14.139 1.00 94.00 278 VAL A C 1
ATOM 2121 O O . VAL A 1 278 ? -13.204 -8.349 13.083 1.00 94.00 278 VAL A O 1
ATOM 2124 N N . VAL A 1 279 ? -15.071 -7.790 14.170 1.00 96.50 279 VAL A N 1
ATOM 2125 C CA . VAL A 1 279 ? -15.871 -7.519 12.972 1.00 96.50 279 VAL A CA 1
ATOM 2126 C C . VAL A 1 279 ? -16.387 -6.093 13.018 1.00 96.50 279 VAL A C 1
ATOM 2128 O O . VAL A 1 279 ? -16.661 -5.568 14.098 1.00 96.50 279 VAL A O 1
ATOM 2131 N N . ALA A 1 280 ? -16.537 -5.474 11.848 1.00 97.06 280 ALA A N 1
ATOM 2132 C CA . ALA A 1 280 ? -17.122 -4.147 11.736 1.00 97.06 280 ALA A CA 1
ATOM 2133 C C . ALA A 1 280 ? -18.466 -4.185 11.003 1.00 97.06 280 ALA A C 1
ATOM 2135 O O . ALA A 1 280 ? -18.656 -4.939 10.049 1.00 97.06 280 ALA A O 1
ATOM 2136 N N . SER A 1 281 ? -19.390 -3.337 11.437 1.00 97.31 281 SER A N 1
ATOM 2137 C CA . SER A 1 281 ? -20.664 -3.066 10.773 1.00 97.31 281 SER A CA 1
ATOM 2138 C C . SER A 1 281 ? -20.982 -1.573 10.860 1.00 97.31 281 SER A C 1
ATOM 2140 O O . SER A 1 281 ? -20.244 -0.811 11.477 1.00 97.31 281 SER A O 1
ATOM 2142 N N . GLY A 1 282 ? -22.048 -1.107 10.221 1.00 94.56 282 GLY A N 1
ATOM 2143 C CA . GLY A 1 282 ? -22.441 0.296 10.314 1.00 94.56 282 GLY A CA 1
ATOM 2144 C C . GLY A 1 282 ? -23.495 0.672 9.290 1.00 94.56 282 GLY A C 1
ATOM 2145 O O . GLY A 1 282 ? -23.981 -0.164 8.528 1.00 94.56 282 GLY A O 1
ATOM 2146 N N . VAL A 1 283 ? -23.862 1.952 9.274 1.00 88.62 283 VAL A N 1
ATOM 2147 C CA . VAL A 1 283 ? -24.784 2.479 8.264 1.00 88.62 283 VAL A CA 1
ATOM 2148 C C . VAL A 1 283 ? -24.034 2.614 6.937 1.00 88.62 283 VAL A C 1
ATOM 2150 O O . VAL A 1 283 ? -23.042 3.329 6.860 1.00 88.62 283 VAL A O 1
ATOM 2153 N N . GLY A 1 284 ? -24.536 1.983 5.873 1.00 89.75 284 GLY A N 1
ATOM 2154 C CA . GLY A 1 284 ? -23.897 1.991 4.552 1.00 89.75 284 GLY A CA 1
ATOM 2155 C C . GLY A 1 284 ? -22.868 0.881 4.350 1.00 89.75 284 GLY A C 1
ATOM 2156 O O . GLY A 1 284 ? -22.868 -0.102 5.083 1.00 89.75 284 GLY A O 1
ATOM 2157 N N . LYS A 1 285 ? -21.999 1.019 3.337 1.00 94.19 285 LYS A N 1
ATOM 2158 C CA . LYS A 1 285 ? -20.915 0.046 3.124 1.00 94.19 285 LYS A CA 1
ATOM 2159 C C . LYS A 1 285 ? -19.848 0.238 4.205 1.00 94.19 285 LYS A C 1
ATOM 2161 O O . LYS A 1 285 ? -19.213 1.290 4.264 1.00 94.19 285 LYS A O 1
ATOM 2166 N N . VAL A 1 286 ? -19.664 -0.795 5.019 1.00 97.06 286 VAL A N 1
ATOM 2167 C CA . VAL A 1 286 ? -18.538 -0.984 5.937 1.00 97.06 286 VAL A CA 1
ATOM 2168 C C . VAL A 1 286 ? -17.952 -2.357 5.635 1.00 97.06 286 VAL A C 1
ATOM 2170 O O . VAL A 1 286 ? -18.692 -3.337 5.591 1.00 97.06 286 VAL A O 1
ATOM 2173 N N . THR A 1 287 ? -16.646 -2.422 5.397 1.00 97.50 287 THR A N 1
ATOM 2174 C CA . THR A 1 287 ? -15.929 -3.669 5.100 1.00 97.50 287 THR A CA 1
ATOM 2175 C C . THR A 1 287 ? -14.743 -3.783 6.043 1.00 97.50 287 THR A C 1
ATOM 2177 O O . THR A 1 287 ? -13.901 -2.888 6.076 1.00 97.50 287 THR A O 1
ATOM 2180 N N . TYR A 1 288 ? -14.679 -4.867 6.814 1.00 97.75 288 TYR A N 1
ATOM 2181 C CA . TYR A 1 288 ? -13.554 -5.164 7.695 1.00 97.75 288 TYR A CA 1
ATOM 2182 C C . TYR A 1 288 ? -13.364 -6.686 7.828 1.00 97.75 288 TYR A C 1
ATOM 2184 O O . TYR A 1 288 ? -14.327 -7.366 8.197 1.00 97.75 288 TYR A O 1
ATOM 2192 N N . PRO A 1 289 ? -12.156 -7.219 7.572 1.00 98.00 289 PRO A N 1
ATOM 2193 C CA . PRO A 1 289 ? -11.029 -6.520 6.952 1.00 98.00 289 PRO A CA 1
ATOM 2194 C C . PRO A 1 289 ? -11.351 -6.102 5.506 1.00 98.00 289 PRO A C 1
ATOM 2196 O O . PRO A 1 289 ? -12.122 -6.766 4.812 1.00 98.00 289 PRO A O 1
ATOM 2199 N N . ALA A 1 290 ? -10.787 -4.985 5.053 1.00 97.62 290 ALA A N 1
ATOM 2200 C CA . ALA A 1 290 ? -10.875 -4.545 3.666 1.00 97.62 290 ALA A CA 1
ATOM 2201 C C . ALA A 1 290 ? -9.851 -5.289 2.794 1.00 97.62 290 ALA A C 1
ATOM 2203 O O . ALA A 1 290 ? -8.740 -5.599 3.237 1.00 97.62 290 ALA A O 1
ATOM 2204 N N . ARG A 1 291 ? -10.231 -5.555 1.540 1.00 97.31 291 ARG A N 1
ATOM 2205 C CA . ARG A 1 291 ? -9.356 -6.166 0.531 1.00 97.31 291 ARG A CA 1
ATOM 2206 C C . ARG A 1 291 ? -8.365 -5.137 -0.003 1.00 97.31 291 ARG A C 1
ATOM 2208 O O . ARG A 1 291 ? -8.678 -3.948 -0.051 1.00 97.31 291 ARG A O 1
ATOM 2215 N N . GLU A 1 292 ? -7.228 -5.594 -0.518 1.00 95.88 292 GLU A N 1
ATOM 2216 C CA . GLU A 1 292 ? -6.222 -4.715 -1.132 1.00 95.88 292 GLU A CA 1
ATOM 2217 C C . GLU A 1 292 ? -6.809 -3.824 -2.237 1.00 95.88 292 GLU A C 1
ATOM 2219 O O . GLU A 1 292 ? -6.595 -2.615 -2.251 1.00 95.88 292 GLU A O 1
ATOM 2224 N N . VAL A 1 293 ? -7.642 -4.389 -3.114 1.00 94.88 293 VAL A N 1
ATOM 2225 C CA . VAL A 1 293 ? -8.288 -3.644 -4.208 1.00 94.88 293 VAL A CA 1
ATOM 2226 C C . VAL A 1 293 ? -9.226 -2.526 -3.725 1.00 94.88 293 VAL A C 1
ATOM 2228 O O . VAL A 1 293 ? -9.447 -1.546 -4.435 1.00 94.88 293 VAL A O 1
ATOM 2231 N N . ASP A 1 294 ? -9.765 -2.650 -2.510 1.00 94.56 294 ASP A N 1
ATOM 2232 C CA . ASP A 1 294 ? -10.647 -1.647 -1.916 1.00 94.56 294 ASP A CA 1
ATOM 2233 C C . ASP A 1 294 ? -9.862 -0.505 -1.251 1.00 94.56 294 ASP A C 1
ATOM 2235 O O . ASP A 1 294 ? -10.339 0.626 -1.257 1.00 94.56 294 ASP A O 1
ATOM 2239 N N . VAL A 1 295 ? -8.659 -0.782 -0.738 1.00 96.00 295 VAL A N 1
ATOM 2240 C CA . VAL A 1 295 ? -7.805 0.194 -0.034 1.00 96.00 295 VAL A CA 1
ATOM 2241 C C . VAL A 1 295 ? -6.896 0.965 -1.001 1.00 96.00 295 VAL A C 1
ATOM 2243 O O . VAL A 1 295 ? -6.724 2.178 -0.876 1.00 96.00 295 VAL A O 1
ATOM 2246 N N . PHE A 1 296 ? -6.333 0.279 -1.997 1.00 95.44 296 PHE A N 1
ATOM 2247 C CA . PHE A 1 296 ? -5.379 0.839 -2.955 1.00 95.44 296 PHE A CA 1
ATOM 2248 C C . PHE A 1 296 ? -6.080 1.198 -4.264 1.00 95.44 296 PHE A C 1
ATOM 2250 O O . PHE A 1 296 ? -6.154 0.392 -5.195 1.00 95.44 296 PHE A O 1
ATOM 2257 N N . ARG A 1 297 ? -6.635 2.410 -4.333 1.00 92.06 297 ARG A N 1
ATOM 2258 C CA . ARG A 1 297 ? -7.474 2.847 -5.466 1.00 92.06 297 ARG A CA 1
ATOM 2259 C C . ARG A 1 297 ? -6.824 3.874 -6.379 1.00 92.06 297 ARG A C 1
ATOM 2261 O O . ARG A 1 297 ? -7.261 4.012 -7.517 1.00 92.06 297 ARG A O 1
ATOM 2268 N N . TYR A 1 298 ? -5.771 4.545 -5.925 1.00 90.19 298 TYR A N 1
ATOM 2269 C CA . TYR A 1 298 ? -5.115 5.578 -6.717 1.00 90.19 298 TYR A CA 1
ATOM 2270 C C . TYR A 1 298 ? -4.098 4.956 -7.654 1.00 90.19 298 TYR A C 1
ATOM 2272 O O . TYR A 1 298 ? -3.039 4.516 -7.208 1.00 90.19 298 TYR A O 1
ATOM 2280 N N . ARG A 1 299 ? -4.410 4.916 -8.949 1.00 92.31 299 ARG A N 1
ATOM 2281 C CA . ARG A 1 299 ? -3.491 4.380 -9.946 1.00 92.31 299 ARG A CA 1
ATOM 2282 C C . ARG A 1 299 ? -2.358 5.364 -10.184 1.00 92.31 299 ARG A C 1
ATOM 2284 O O . ARG A 1 299 ? -2.544 6.410 -10.799 1.00 92.31 299 ARG A O 1
ATOM 2291 N N . GLU A 1 300 ? -1.170 5.006 -9.725 1.00 92.56 300 GLU A N 1
ATOM 2292 C CA . GLU A 1 300 ? 0.008 5.835 -9.938 1.00 92.56 300 GLU A CA 1
ATOM 2293 C C . GLU A 1 300 ? 0.470 5.770 -11.396 1.00 92.56 300 GLU A C 1
ATOM 2295 O O . GLU A 1 300 ? 0.768 6.793 -12.009 1.00 92.56 300 GLU A O 1
ATOM 2300 N N . GLY A 1 301 ? 0.506 4.571 -11.976 1.00 93.00 301 GLY A N 1
ATOM 2301 C CA . GLY A 1 301 ? 1.061 4.371 -13.307 1.00 93.00 301 GLY A CA 1
ATOM 2302 C C . GLY A 1 301 ? 1.582 2.962 -13.530 1.00 93.00 301 GLY A C 1
ATOM 2303 O O . GLY A 1 301 ? 1.248 2.054 -12.768 1.00 93.00 301 GLY A O 1
ATOM 2304 N N . ALA A 1 302 ? 2.394 2.792 -14.573 1.00 94.06 302 ALA A N 1
ATOM 2305 C CA . ALA A 1 302 ? 3.093 1.545 -14.860 1.00 94.06 302 ALA A CA 1
ATOM 2306 C C . ALA A 1 302 ? 4.608 1.738 -14.890 1.00 94.06 302 ALA A C 1
ATOM 2308 O O . ALA A 1 302 ? 5.102 2.739 -15.408 1.00 94.06 302 ALA A O 1
ATOM 2309 N N . PHE A 1 303 ? 5.332 0.738 -14.405 1.00 93.81 303 PHE A N 1
ATOM 2310 C CA . PHE A 1 303 ? 6.788 0.657 -14.421 1.00 93.81 303 PHE A CA 1
ATOM 2311 C C . PHE A 1 303 ? 7.196 -0.576 -15.215 1.00 93.81 303 PHE A C 1
ATOM 2313 O O . PHE A 1 303 ? 6.561 -1.627 -15.095 1.00 93.81 303 PHE A O 1
ATOM 2320 N N . TYR A 1 304 ? 8.214 -0.434 -16.060 1.00 92.38 304 TYR A N 1
ATOM 2321 C CA . TYR A 1 304 ? 8.694 -1.526 -16.898 1.00 92.38 304 TYR A CA 1
ATOM 2322 C C . TYR A 1 304 ? 10.140 -1.331 -17.342 1.00 92.38 304 TYR A C 1
ATOM 2324 O O . TYR A 1 304 ? 10.657 -0.214 -17.393 1.00 92.38 304 TYR A O 1
ATOM 2332 N N . GLY A 1 305 ? 10.802 -2.437 -17.658 1.00 89.06 305 GLY A N 1
ATOM 2333 C CA . GLY A 1 305 ? 12.194 -2.442 -18.077 1.00 89.06 305 GLY A CA 1
ATOM 2334 C C . GLY A 1 305 ? 12.927 -3.705 -17.655 1.00 89.06 305 GLY A C 1
ATOM 2335 O O . GLY A 1 305 ? 12.334 -4.606 -17.066 1.00 89.06 305 GLY A O 1
ATOM 2336 N N . ASN A 1 306 ? 14.228 -3.758 -17.943 1.00 85.94 306 ASN A N 1
ATOM 2337 C CA . ASN A 1 306 ? 15.106 -4.826 -17.473 1.00 85.94 306 ASN A CA 1
ATOM 2338 C C . ASN A 1 306 ? 16.334 -4.227 -16.787 1.00 85.94 306 ASN A C 1
ATOM 2340 O O . ASN A 1 306 ? 17.154 -3.588 -17.446 1.00 85.94 306 ASN A O 1
ATOM 2344 N N . ILE A 1 307 ? 16.469 -4.439 -15.477 1.00 84.56 307 ILE A N 1
ATOM 2345 C CA . ILE A 1 307 ? 17.666 -4.033 -14.723 1.00 84.56 307 ILE A CA 1
ATOM 2346 C C . ILE A 1 307 ? 18.809 -5.050 -14.851 1.00 84.56 307 ILE A C 1
ATOM 2348 O O . ILE A 1 307 ? 19.917 -4.781 -14.403 1.00 84.56 307 ILE A O 1
ATOM 2352 N N . PHE A 1 308 ? 18.543 -6.216 -15.445 1.00 84.06 308 PHE A N 1
ATOM 2353 C CA . PHE A 1 308 ? 19.515 -7.295 -15.633 1.00 84.06 308 PHE A CA 1
ATOM 2354 C C . PHE A 1 308 ? 20.176 -7.278 -17.020 1.00 84.06 308 PHE A C 1
ATOM 2356 O O . PHE A 1 308 ? 21.048 -8.103 -17.299 1.00 84.06 308 PHE A O 1
ATOM 2363 N N . ASP A 1 309 ? 19.772 -6.362 -17.905 1.00 77.06 309 ASP A N 1
ATOM 2364 C CA . ASP A 1 309 ? 20.460 -6.162 -19.180 1.00 77.06 309 ASP A CA 1
ATOM 2365 C C . ASP A 1 309 ? 21.859 -5.560 -18.941 1.00 77.06 309 ASP A C 1
ATOM 2367 O O . ASP A 1 309 ? 22.089 -4.809 -17.997 1.00 77.06 309 ASP A O 1
ATOM 2371 N N . SER A 1 310 ? 22.833 -5.933 -19.773 1.00 57.28 310 SER A N 1
ATOM 2372 C CA . SER A 1 310 ? 24.254 -5.671 -19.525 1.00 57.28 310 SER A CA 1
ATOM 2373 C C . SER A 1 310 ? 24.600 -4.184 -19.395 1.00 57.28 310 SER A C 1
ATOM 2375 O O . SER A 1 310 ? 24.310 -3.382 -20.281 1.00 57.28 310 SER A O 1
ATOM 2377 N N . ALA A 1 311 ? 25.361 -3.844 -18.346 1.00 54.38 311 ALA A N 1
ATOM 2378 C CA . ALA A 1 311 ? 25.893 -2.499 -18.093 1.00 54.38 311 ALA A CA 1
ATOM 2379 C C . ALA A 1 311 ? 26.818 -1.960 -19.196 1.00 54.38 311 ALA A C 1
ATOM 2381 O O . ALA A 1 311 ? 27.097 -0.768 -19.213 1.00 54.38 311 ALA A O 1
ATOM 2382 N N . SER A 1 312 ? 27.258 -2.796 -20.143 1.00 51.62 312 SER A N 1
ATOM 2383 C CA . SER A 1 312 ? 27.966 -2.342 -21.347 1.00 51.62 312 SER A CA 1
ATOM 2384 C C . SER A 1 312 ? 27.153 -1.350 -22.187 1.00 51.62 312 SER A C 1
ATOM 2386 O O . SER A 1 312 ? 27.749 -0.558 -22.913 1.00 51.62 312 SER A O 1
ATOM 2388 N N . ASP A 1 313 ? 25.821 -1.373 -22.067 1.00 52.28 313 ASP A N 1
ATOM 2389 C CA . ASP A 1 313 ? 24.916 -0.455 -22.771 1.00 52.28 313 ASP A CA 1
ATOM 2390 C C . ASP A 1 313 ? 24.690 0.844 -21.967 1.00 52.28 313 ASP A C 1
ATOM 2392 O O . ASP A 1 313 ? 24.391 1.908 -22.519 1.00 52.28 313 ASP A O 1
ATOM 2396 N N . ALA A 1 314 ? 24.900 0.796 -20.646 1.00 53.97 314 ALA A N 1
ATOM 2397 C CA . ALA A 1 314 ? 24.866 1.964 -19.782 1.00 53.97 314 ALA A CA 1
ATOM 2398 C C . ALA A 1 314 ? 26.180 2.738 -19.955 1.00 53.97 314 ALA A C 1
ATOM 2400 O O . ALA A 1 314 ? 27.184 2.452 -19.307 1.00 53.97 314 ALA A O 1
ATOM 2401 N N . GLY A 1 315 ? 26.188 3.719 -20.866 1.00 53.44 315 GLY A N 1
ATOM 2402 C CA . GLY A 1 315 ? 27.342 4.604 -21.062 1.00 53.44 315 GLY A CA 1
ATOM 2403 C C . GLY A 1 315 ? 27.948 5.069 -19.728 1.00 53.44 315 GLY A C 1
ATOM 2404 O O . GLY A 1 315 ? 27.215 5.324 -18.769 1.00 53.44 315 GLY A O 1
ATOM 2405 N N . ALA A 1 316 ? 29.282 5.141 -19.668 1.00 54.28 316 ALA A N 1
ATOM 2406 C CA . ALA A 1 316 ? 30.036 5.393 -18.440 1.00 54.28 316 ALA A CA 1
ATOM 2407 C C . ALA A 1 316 ? 29.421 6.531 -17.603 1.00 54.28 316 ALA A C 1
ATOM 2409 O O . ALA A 1 316 ? 29.209 7.635 -18.101 1.00 54.28 316 ALA A O 1
ATOM 2410 N N . GLY A 1 317 ? 29.119 6.247 -16.332 1.0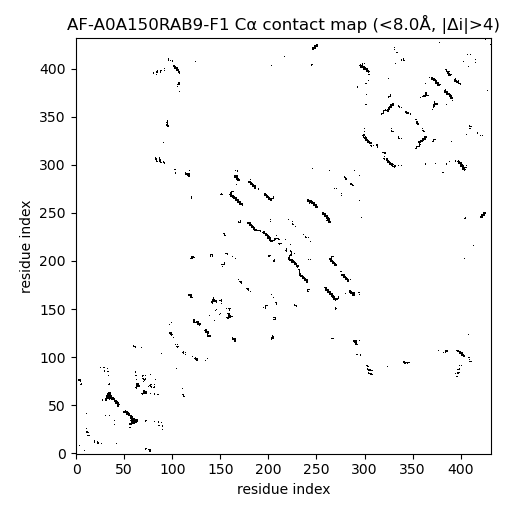0 54.31 317 GLY A N 1
ATOM 2411 C CA . GLY A 1 317 ? 28.543 7.223 -15.405 1.00 54.31 317 GLY A CA 1
ATOM 2412 C C . GLY A 1 317 ? 27.015 7.218 -15.293 1.00 54.31 317 GLY A C 1
ATOM 2413 O O . GLY A 1 317 ? 26.481 8.053 -14.570 1.00 54.31 317 GLY A O 1
ATOM 2414 N N . LYS A 1 318 ? 26.285 6.286 -15.918 1.00 51.88 318 LYS A N 1
ATOM 2415 C CA . LYS A 1 318 ? 24.838 6.101 -15.685 1.00 51.88 318 LYS A CA 1
ATOM 2416 C C . LYS A 1 318 ? 24.595 5.016 -14.631 1.00 51.88 318 LYS A C 1
ATOM 2418 O O . LYS A 1 318 ? 25.188 3.952 -14.703 1.00 51.88 318 LYS A O 1
ATOM 2423 N N . ALA A 1 319 ? 23.750 5.291 -13.633 1.00 50.28 319 ALA A N 1
ATOM 2424 C CA . ALA A 1 319 ? 23.354 4.280 -12.637 1.00 50.28 319 ALA A CA 1
ATOM 2425 C C . ALA A 1 319 ? 22.096 3.503 -13.024 1.00 50.28 319 ALA A C 1
ATOM 2427 O O . ALA A 1 319 ? 21.763 2.514 -12.385 1.00 50.28 319 ALA A O 1
ATOM 2428 N N . LEU A 1 320 ? 21.390 3.983 -14.043 1.00 58.41 320 LEU A N 1
ATOM 2429 C CA . LEU A 1 320 ? 20.161 3.402 -14.542 1.00 58.41 320 LEU A CA 1
ATOM 2430 C C . LEU A 1 320 ? 20.372 3.049 -16.013 1.00 58.41 320 LEU A C 1
ATOM 2432 O O . LEU A 1 320 ? 20.969 3.826 -16.767 1.00 58.41 320 LEU A O 1
ATOM 2436 N N . PHE A 1 321 ? 19.908 1.863 -16.396 1.00 67.81 321 PHE A N 1
ATOM 2437 C CA . PHE A 1 321 ? 19.989 1.369 -17.766 1.00 67.81 321 PHE A CA 1
ATOM 2438 C C . PHE A 1 321 ? 19.059 2.185 -18.675 1.00 67.81 321 PHE A C 1
ATOM 2440 O O . PHE A 1 321 ? 18.040 2.725 -18.240 1.00 67.81 321 PHE A O 1
ATOM 2447 N N . ASP A 1 322 ? 19.387 2.261 -19.961 1.00 74.00 322 ASP A N 1
ATOM 2448 C CA . ASP A 1 322 ? 18.577 2.929 -20.989 1.00 74.00 322 ASP A CA 1
A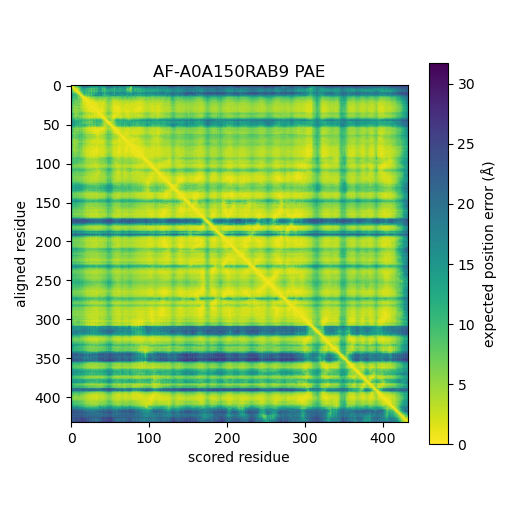TOM 2449 C C . ASP A 1 322 ? 17.213 2.253 -21.236 1.00 74.00 322 ASP A C 1
ATOM 2451 O O . ASP A 1 322 ? 16.333 2.839 -21.866 1.00 74.00 322 ASP A O 1
ATOM 2455 N N . LYS A 1 323 ? 17.015 1.057 -20.674 1.00 81.62 323 LYS A N 1
ATOM 2456 C CA . LYS A 1 323 ? 15.814 0.224 -20.807 1.00 81.62 323 LYS A CA 1
ATOM 2457 C C . LYS A 1 323 ? 14.853 0.304 -19.621 1.00 81.62 323 LYS A C 1
ATOM 2459 O O . LYS A 1 323 ? 14.058 -0.609 -19.427 1.00 81.62 323 LYS A O 1
ATOM 2464 N N . GLN A 1 324 ? 14.923 1.356 -18.812 1.00 84.44 324 GLN A N 1
ATOM 2465 C CA . GLN A 1 324 ? 13.981 1.590 -17.716 1.00 84.44 324 GLN A CA 1
ATOM 2466 C C . GLN A 1 324 ? 12.977 2.668 -18.098 1.00 84.44 324 GLN A C 1
ATOM 2468 O O . GLN A 1 324 ? 13.351 3.753 -18.552 1.00 84.44 324 GLN A O 1
ATOM 2473 N N . TYR A 1 325 ? 11.700 2.385 -17.886 1.00 87.75 325 TYR A N 1
ATOM 2474 C CA . TYR A 1 325 ? 10.606 3.248 -18.290 1.00 87.75 325 TYR A CA 1
ATOM 2475 C C . TYR A 1 325 ? 9.535 3.28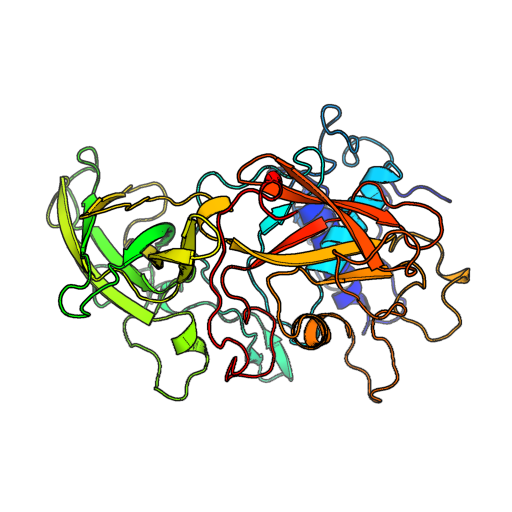9 -17.207 1.00 87.75 325 TYR A C 1
ATOM 2477 O O . TYR A 1 325 ? 9.334 2.342 -16.444 1.00 87.75 325 TYR A O 1
ATOM 2485 N N . ALA A 1 326 ? 8.804 4.393 -17.184 1.00 90.81 326 ALA A N 1
ATOM 2486 C CA . ALA A 1 326 ? 7.565 4.491 -16.443 1.00 90.81 326 ALA A CA 1
ATOM 2487 C C . ALA A 1 326 ? 6.556 5.320 -17.237 1.00 90.81 326 ALA A C 1
ATOM 2489 O O . ALA A 1 326 ? 6.922 6.131 -18.093 1.00 90.81 326 ALA A O 1
ATOM 2490 N N . CYS A 1 327 ? 5.281 5.131 -16.943 1.00 91.25 327 CYS A N 1
ATOM 2491 C CA . CYS A 1 327 ? 4.206 6.011 -17.370 1.00 91.25 327 CYS A CA 1
ATOM 2492 C C . CYS A 1 327 ? 3.310 6.308 -16.170 1.00 91.25 327 CYS A C 1
ATOM 2494 O O . CYS A 1 327 ? 3.244 5.506 -15.244 1.00 91.25 327 CYS A O 1
ATOM 2496 N N . TYR A 1 328 ? 2.644 7.458 -16.166 1.00 91.75 328 TYR A N 1
ATOM 2497 C CA . TYR A 1 328 ? 1.722 7.846 -15.101 1.00 91.75 328 TYR A CA 1
ATOM 2498 C C . TYR A 1 328 ? 0.270 7.578 -15.501 1.00 91.75 328 TYR A C 1
ATOM 2500 O O . TYR A 1 328 ? -0.104 7.710 -16.672 1.00 91.75 328 TYR A O 1
ATOM 2508 N N . GLY A 1 329 ? -0.536 7.191 -14.513 1.00 90.44 329 GLY A N 1
ATOM 2509 C CA . GLY A 1 329 ? -1.946 6.880 -14.691 1.00 90.44 329 GLY A CA 1
ATOM 2510 C C . GLY A 1 329 ? -2.797 8.111 -14.988 1.00 90.44 329 GLY A C 1
ATOM 2511 O O . GLY A 1 329 ? -2.396 9.247 -14.731 1.00 90.44 329 GLY A O 1
ATOM 2512 N N . GLU A 1 330 ? -4.001 7.886 -15.517 1.00 85.69 330 GLU A N 1
ATOM 2513 C CA . GLU A 1 330 ? -4.948 8.973 -15.806 1.00 85.69 330 GLU A CA 1
ATOM 2514 C C . GLU A 1 330 ? -5.515 9.594 -14.517 1.00 85.69 330 GLU A C 1
ATOM 2516 O O . GLU A 1 330 ? -5.988 10.729 -14.530 1.00 85.69 330 GLU A O 1
ATOM 2521 N N . ASP A 1 331 ? -5.386 8.878 -13.395 1.00 81.25 331 ASP A N 1
ATOM 2522 C CA . ASP A 1 331 ? -5.734 9.330 -12.047 1.00 81.25 331 ASP A CA 1
ATOM 2523 C C . ASP A 1 331 ? -4.729 10.360 -11.481 1.00 81.25 331 ASP A C 1
ATOM 2525 O O . ASP A 1 331 ? -4.766 10.672 -10.292 1.00 81.25 331 ASP A O 1
ATOM 2529 N N . LEU A 1 332 ? -3.823 10.909 -12.307 1.00 82.50 332 LEU A N 1
ATOM 2530 C CA . LEU A 1 332 ? -2.851 11.932 -11.915 1.00 82.50 332 LEU A CA 1
ATOM 2531 C C . LEU A 1 332 ? -2.828 13.140 -12.886 1.00 82.50 332 LEU A C 1
ATOM 2533 O O . LEU A 1 332 ? -2.153 13.136 -13.911 1.00 82.50 332 LEU A O 1
ATOM 2537 N N . ASN A 1 333 ? -3.494 14.232 -12.500 1.00 72.75 333 ASN A N 1
ATOM 2538 C CA . ASN A 1 333 ? -3.600 15.531 -13.189 1.00 72.75 333 ASN A CA 1
ATOM 2539 C C . ASN A 1 333 ? -2.226 16.135 -13.506 1.00 72.75 333 ASN A C 1
ATOM 2541 O O . ASN A 1 333 ? -2.040 16.785 -14.530 1.00 72.75 333 ASN A O 1
ATOM 2545 N N . GLU A 1 334 ? -1.255 15.897 -12.626 1.00 76.38 334 GLU A N 1
ATOM 2546 C CA . GLU A 1 334 ? 0.142 16.290 -12.783 1.00 76.38 334 GLU A CA 1
ATOM 2547 C C . GLU A 1 334 ? 1.031 15.047 -12.706 1.00 76.38 334 GLU A C 1
ATOM 2549 O O . GLU A 1 334 ? 2.007 15.012 -11.960 1.00 76.38 334 GLU A O 1
ATOM 2554 N N . GLY A 1 335 ? 0.685 13.989 -13.445 1.00 79.12 335 GLY A N 1
ATOM 2555 C CA . GLY A 1 335 ? 1.360 12.694 -13.330 1.00 79.12 335 GLY A CA 1
ATOM 2556 C C . GLY A 1 335 ? 2.882 12.760 -13.448 1.00 79.12 335 GLY A C 1
ATOM 2557 O O . GLY A 1 335 ? 3.578 12.084 -12.695 1.00 79.12 335 GLY A O 1
ATOM 2558 N N . LYS A 1 336 ? 3.417 13.672 -14.271 1.00 80.06 336 LYS A N 1
ATOM 2559 C CA . LYS A 1 336 ? 4.864 13.933 -14.325 1.00 80.06 336 LYS A CA 1
ATOM 2560 C C . LYS A 1 336 ? 5.425 14.457 -12.997 1.00 80.06 336 LYS A C 1
ATOM 2562 O O . LYS A 1 336 ? 6.494 14.017 -12.598 1.00 80.06 336 LYS A O 1
ATOM 2567 N N . ALA A 1 337 ? 4.744 15.388 -12.331 1.00 77.50 337 ALA A N 1
ATOM 2568 C CA . ALA A 1 337 ? 5.179 15.908 -11.035 1.00 77.50 337 ALA A CA 1
ATOM 2569 C C . ALA A 1 337 ? 5.027 14.850 -9.933 1.00 77.50 337 ALA A C 1
ATOM 2571 O O . ALA A 1 337 ? 5.925 14.698 -9.112 1.00 77.50 337 ALA A O 1
ATOM 2572 N N . ASN A 1 338 ? 3.939 14.075 -9.965 1.00 77.06 338 ASN A N 1
ATOM 2573 C CA . ASN A 1 338 ? 3.680 13.014 -8.990 1.00 77.06 338 ASN A CA 1
ATOM 2574 C C . ASN A 1 338 ? 4.727 11.896 -9.058 1.00 77.06 338 ASN A C 1
ATOM 2576 O O . ASN A 1 338 ? 5.158 11.406 -8.021 1.00 77.06 338 ASN A O 1
ATOM 2580 N N . ILE A 1 339 ? 5.187 11.538 -10.260 1.00 84.00 339 ILE A N 1
ATOM 2581 C CA . ILE A 1 339 ? 6.222 10.514 -10.424 1.00 84.00 339 ILE A CA 1
ATOM 2582 C C . ILE A 1 339 ? 7.644 11.089 -10.340 1.00 84.00 339 ILE A C 1
ATOM 2584 O O . ILE A 1 339 ? 8.582 10.330 -10.144 1.00 84.00 339 ILE A O 1
ATOM 2588 N N . ALA A 1 340 ? 7.853 12.409 -10.445 1.00 79.88 340 ALA A N 1
ATOM 2589 C CA . ALA A 1 340 ? 9.193 13.017 -10.458 1.00 79.88 340 ALA A CA 1
ATOM 2590 C C . ALA A 1 340 ? 10.023 12.701 -9.203 1.00 79.88 340 ALA A C 1
ATOM 2592 O O . ALA A 1 340 ? 11.248 12.590 -9.282 1.00 79.88 340 ALA A O 1
ATOM 2593 N N . ASP A 1 341 ? 9.371 12.523 -8.054 1.00 79.19 341 ASP A N 1
ATOM 2594 C CA . ASP A 1 341 ? 10.032 12.117 -6.812 1.00 79.19 341 ASP A CA 1
ATOM 2595 C C . ASP A 1 341 ? 10.450 10.636 -6.814 1.00 79.19 341 ASP A C 1
ATOM 2597 O O . ASP A 1 341 ? 11.303 10.225 -6.030 1.00 79.19 341 ASP A O 1
ATOM 2601 N N . ARG A 1 342 ? 9.928 9.846 -7.754 1.00 77.50 342 ARG A N 1
ATOM 2602 C CA . ARG A 1 342 ? 10.324 8.456 -7.998 1.00 77.50 342 ARG A CA 1
ATOM 2603 C C . ARG A 1 342 ? 11.461 8.308 -8.992 1.00 77.50 342 ARG A C 1
ATOM 2605 O O . ARG A 1 342 ? 12.222 7.351 -8.923 1.00 77.50 342 ARG A O 1
ATOM 2612 N N . LEU A 1 343 ? 11.578 9.251 -9.924 1.00 71.19 343 LEU A N 1
ATOM 2613 C CA . LEU A 1 343 ? 12.455 9.078 -11.077 1.00 71.19 343 LEU A CA 1
ATOM 2614 C C . LEU A 1 343 ? 13.938 9.209 -10.773 1.00 71.19 343 LEU A C 1
ATOM 2616 O O . LEU A 1 343 ? 14.722 8.849 -11.637 1.00 71.19 343 LEU A O 1
ATOM 2620 N N . CYS A 1 344 ? 14.344 9.722 -9.617 1.00 66.50 344 CYS A N 1
ATOM 2621 C CA . CYS A 1 344 ? 15.749 10.003 -9.328 1.00 66.50 344 CYS A CA 1
ATOM 2622 C C . CYS A 1 344 ? 16.194 9.175 -8.124 1.00 66.50 344 CYS A C 1
ATOM 2624 O O . CYS A 1 344 ? 15.951 9.545 -6.987 1.00 66.50 344 CYS A O 1
ATOM 2626 N N . ALA A 1 345 ? 16.796 8.017 -8.373 1.00 50.78 345 ALA A N 1
ATOM 2627 C CA . ALA A 1 345 ? 17.022 6.996 -7.350 1.00 50.78 345 ALA A CA 1
ATOM 2628 C C . ALA A 1 345 ? 18.264 7.214 -6.473 1.00 50.78 345 ALA A C 1
ATOM 2630 O O . ALA A 1 345 ? 18.471 6.448 -5.538 1.00 50.78 345 ALA A O 1
ATOM 2631 N N . LEU A 1 346 ? 19.127 8.189 -6.781 1.00 45.53 346 LEU A N 1
ATOM 2632 C CA . LEU A 1 346 ? 20.428 8.305 -6.122 1.00 45.53 346 LEU A CA 1
ATOM 2633 C C . LEU A 1 346 ? 20.681 9.684 -5.507 1.00 45.53 346 LEU A C 1
ATOM 2635 O O . LEU A 1 346 ? 20.300 10.696 -6.103 1.00 45.53 346 LEU A O 1
ATOM 2639 N N . PRO A 1 347 ? 21.380 9.738 -4.355 1.00 42.53 347 PRO A N 1
ATOM 2640 C CA . PRO A 1 347 ? 21.887 10.975 -3.782 1.00 42.53 347 PRO A CA 1
ATOM 2641 C C . PRO A 1 347 ? 23.007 11.504 -4.680 1.00 42.53 347 PRO A C 1
ATOM 2643 O O . PRO A 1 347 ? 24.178 11.163 -4.530 1.00 42.53 347 PRO A O 1
ATOM 2646 N N . VAL A 1 348 ? 22.644 12.312 -5.670 1.00 46.66 348 VAL A N 1
ATOM 2647 C CA . VAL A 1 348 ? 23.605 12.916 -6.593 1.00 46.66 348 VAL A CA 1
ATOM 2648 C C . VAL A 1 348 ? 23.856 14.375 -6.251 1.00 46.66 348 VAL A C 1
ATOM 2650 O O . VAL A 1 348 ? 22.981 15.099 -5.777 1.00 46.66 348 VAL A O 1
ATOM 2653 N N . LYS A 1 349 ? 25.095 14.805 -6.488 1.00 47.62 349 LYS A N 1
ATOM 2654 C CA . LYS A 1 349 ? 25.566 16.156 -6.168 1.00 47.62 349 LYS A CA 1
ATOM 2655 C C . LYS A 1 349 ? 25.063 17.201 -7.169 1.00 47.62 349 LYS A C 1
ATOM 2657 O O . LYS A 1 349 ? 25.097 18.388 -6.855 1.00 47.62 349 LYS A O 1
ATOM 2662 N N . THR A 1 350 ? 24.595 16.782 -8.347 1.00 52.41 350 THR A N 1
ATOM 2663 C CA . THR A 1 350 ? 24.081 17.670 -9.396 1.00 52.41 350 THR A CA 1
ATOM 2664 C C . THR A 1 350 ? 22.744 17.163 -9.943 1.00 52.41 350 THR A C 1
ATOM 2666 O O . THR A 1 350 ? 22.529 15.963 -10.075 1.00 52.41 350 THR A O 1
ATOM 2669 N N . ALA A 1 351 ? 21.823 18.080 -10.260 1.00 46.22 351 ALA A N 1
ATOM 2670 C CA . ALA A 1 351 ? 20.465 17.765 -10.726 1.00 46.22 351 ALA A CA 1
ATOM 2671 C C . ALA A 1 351 ? 20.410 17.040 -12.091 1.00 46.22 351 ALA A C 1
ATOM 2673 O O . ALA A 1 351 ? 19.346 16.588 -12.508 1.00 46.22 351 ALA A O 1
ATOM 2674 N N . GLU A 1 352 ? 21.543 16.940 -12.787 1.00 49.22 352 GLU A N 1
ATOM 2675 C CA . GLU A 1 352 ? 21.695 16.307 -14.102 1.00 49.22 352 GLU A CA 1
ATOM 2676 C C . GLU A 1 352 ? 22.054 14.811 -13.999 1.00 49.22 352 GLU A C 1
ATOM 2678 O O . GLU A 1 352 ? 21.968 14.076 -14.985 1.00 49.22 352 GLU A O 1
ATOM 2683 N N . GLU A 1 353 ? 22.408 14.319 -12.809 1.00 51.94 353 GLU A N 1
ATOM 2684 C CA . GLU A 1 353 ? 22.867 12.948 -12.615 1.00 51.94 353 GLU A CA 1
ATOM 2685 C C . GLU A 1 353 ? 21.723 12.009 -12.177 1.00 51.94 353 GLU A C 1
ATOM 2687 O O . GLU A 1 353 ? 21.248 12.015 -11.050 1.00 51.94 353 GLU A O 1
ATOM 2692 N N . LYS A 1 354 ? 21.343 11.102 -13.087 1.00 61.16 354 LYS A N 1
ATOM 2693 C CA . LYS A 1 354 ? 20.728 9.788 -12.796 1.00 61.16 354 LYS A CA 1
ATOM 2694 C C . LYS A 1 354 ? 19.279 9.796 -12.283 1.00 61.16 354 LYS A C 1
ATOM 2696 O O . LYS A 1 354 ? 18.936 9.110 -11.319 1.00 61.16 354 LYS A O 1
ATOM 2701 N N . CYS A 1 355 ? 18.409 10.464 -13.034 1.00 64.50 355 CYS A N 1
ATOM 2702 C CA . CYS A 1 355 ? 16.998 10.088 -13.098 1.00 64.50 355 CYS A CA 1
ATOM 2703 C C . CYS A 1 355 ? 16.754 9.043 -14.208 1.00 64.50 355 CYS A C 1
ATOM 2705 O O . CYS A 1 355 ? 17.665 8.785 -15.001 1.00 64.50 355 CYS A O 1
ATOM 2707 N N . PHE A 1 356 ? 15.558 8.438 -14.278 1.00 67.69 356 PHE A N 1
ATOM 2708 C CA . PHE A 1 356 ? 15.150 7.576 -15.399 1.00 67.69 356 PHE A CA 1
ATOM 2709 C C . PHE A 1 356 ? 15.591 8.213 -16.718 1.00 67.69 356 PHE A C 1
ATOM 2711 O O . PHE A 1 356 ? 15.281 9.376 -16.986 1.00 67.69 356 PHE A O 1
ATOM 2718 N N . VAL A 1 357 ? 16.297 7.442 -17.546 1.00 74.19 357 VAL A N 1
ATOM 2719 C CA . VAL A 1 357 ? 16.752 7.915 -18.862 1.00 74.19 357 VAL A CA 1
ATOM 2720 C C . VAL A 1 357 ? 15.546 8.316 -19.718 1.00 74.19 357 VAL A C 1
ATOM 2722 O O . VAL A 1 357 ? 15.592 9.300 -20.455 1.00 74.19 357 VAL A O 1
ATOM 2725 N N . ASN A 1 358 ? 14.443 7.580 -19.571 1.00 80.06 358 ASN A N 1
ATOM 2726 C CA . ASN A 1 358 ? 13.204 7.807 -20.291 1.00 80.06 358 ASN A CA 1
ATOM 2727 C C . ASN A 1 358 ? 12.226 8.615 -19.433 1.00 80.06 358 ASN A C 1
ATOM 2729 O O . ASN A 1 358 ? 11.723 8.138 -18.416 1.00 80.06 358 ASN A O 1
ATOM 2733 N N . VAL A 1 359 ? 11.932 9.843 -19.866 1.00 82.25 359 VAL A N 1
ATOM 2734 C CA . VAL A 1 359 ? 10.969 10.724 -19.191 1.00 82.25 359 VAL A CA 1
ATOM 2735 C C . VAL A 1 359 ? 9.572 10.092 -19.234 1.00 82.25 359 VAL A C 1
ATOM 2737 O O . VAL A 1 359 ? 9.071 9.850 -20.337 1.00 82.25 359 VAL A O 1
ATOM 2740 N N . PRO A 1 360 ? 8.905 9.884 -18.083 1.00 86.56 360 PRO A N 1
ATOM 2741 C CA . PRO A 1 360 ? 7.574 9.302 -18.063 1.00 86.56 360 PRO A CA 1
ATOM 2742 C C . PRO A 1 360 ? 6.543 10.139 -18.796 1.00 86.56 360 PRO A C 1
ATOM 2744 O O . PRO A 1 360 ? 6.561 11.376 -18.774 1.00 86.56 360 PRO A O 1
ATOM 2747 N N . ARG A 1 361 ? 5.597 9.431 -19.402 1.00 87.19 361 ARG A N 1
ATOM 2748 C CA . ARG A 1 361 ? 4.464 9.994 -20.136 1.00 87.19 361 ARG A CA 1
ATOM 2749 C C . ARG A 1 361 ? 3.155 9.451 -19.581 1.00 87.19 361 ARG A C 1
ATOM 2751 O O . ARG A 1 361 ? 3.165 8.587 -18.713 1.00 87.19 361 ARG A O 1
ATOM 2758 N N . SER A 1 362 ? 2.038 9.974 -20.070 1.00 89.69 362 SER A N 1
ATOM 2759 C CA . SER A 1 362 ? 0.733 9.391 -19.764 1.00 89.69 362 SER A CA 1
ATOM 2760 C C . SER A 1 362 ? 0.672 7.973 -20.319 1.00 89.69 362 SER A C 1
ATOM 2762 O O . SER A 1 362 ? 1.019 7.760 -21.483 1.00 89.69 362 SER A O 1
ATOM 2764 N N . CYS A 1 363 ? 0.200 7.021 -19.515 1.00 90.06 363 CYS A N 1
ATOM 2765 C CA . CYS A 1 363 ? -0.015 5.658 -19.993 1.00 90.06 363 CYS A CA 1
ATOM 2766 C C . CYS A 1 363 ? -1.082 5.605 -21.106 1.00 90.06 363 CYS A C 1
ATOM 2768 O O . CYS A 1 363 ? -0.993 4.753 -21.985 1.00 90.06 363 CYS A O 1
ATOM 2770 N N . ALA A 1 364 ? -2.040 6.543 -21.114 1.00 85.12 364 ALA A N 1
ATOM 2771 C CA . ALA A 1 364 ? -3.135 6.641 -22.087 1.00 85.12 364 ALA A CA 1
ATOM 2772 C C . ALA A 1 364 ? -2.773 7.380 -23.395 1.00 85.12 364 ALA A C 1
ATOM 2774 O O . ALA A 1 364 ? -3.656 7.925 -24.062 1.00 85.12 364 ALA A O 1
ATOM 2775 N N . GLY A 1 365 ? -1.488 7.454 -23.756 1.00 79.38 365 GLY A N 1
ATOM 2776 C CA . GLY A 1 365 ? -1.057 8.047 -25.026 1.00 79.38 365 GLY A CA 1
ATOM 2777 C C . GLY A 1 365 ? -1.601 7.301 -26.251 1.00 79.38 365 GLY A C 1
ATOM 2778 O O . GLY A 1 365 ? -2.049 6.154 -26.160 1.00 79.38 365 GLY A O 1
ATOM 2779 N N . ARG A 1 366 ? -1.566 7.940 -27.427 1.00 75.69 366 ARG A N 1
ATOM 2780 C CA . ARG A 1 366 ? -1.947 7.250 -28.671 1.00 75.69 366 ARG A CA 1
ATOM 2781 C C . ARG A 1 366 ? -0.855 6.243 -29.056 1.00 75.69 366 ARG A C 1
ATOM 2783 O O . ARG A 1 366 ? 0.331 6.561 -28.924 1.00 75.69 366 ARG A O 1
ATOM 2790 N N . PRO A 1 367 ? -1.217 5.058 -29.584 1.00 68.94 367 PRO A N 1
ATOM 2791 C CA . PRO A 1 367 ? -0.239 4.132 -30.147 1.00 68.94 367 PRO A CA 1
ATOM 2792 C C . PRO A 1 367 ? 0.673 4.848 -31.152 1.00 68.94 367 PRO A C 1
ATOM 2794 O O . PRO A 1 367 ? 0.190 5.576 -32.021 1.00 68.94 367 PRO A O 1
ATOM 2797 N N . GLY A 1 368 ? 1.989 4.670 -31.017 1.00 68.69 368 GLY A N 1
ATOM 2798 C CA . GLY A 1 368 ? 2.986 5.327 -31.868 1.00 68.69 368 GLY A CA 1
ATOM 2799 C C . GLY A 1 368 ? 3.452 6.722 -31.423 1.00 68.69 368 GLY A C 1
ATOM 2800 O O . GLY A 1 368 ? 4.334 7.279 -32.073 1.00 68.69 368 GLY A O 1
ATOM 2801 N N . GLU A 1 369 ? 2.955 7.285 -30.312 1.00 72.12 369 GLU A N 1
ATOM 2802 C CA . GLU A 1 369 ? 3.456 8.570 -29.772 1.00 72.12 369 GLU A CA 1
ATOM 2803 C C . GLU A 1 369 ? 4.866 8.483 -29.151 1.00 72.12 369 GLU A C 1
ATOM 2805 O O . GLU A 1 369 ? 5.428 9.496 -28.728 1.00 72.12 369 GLU A O 1
ATOM 2810 N N . GLY A 1 370 ? 5.475 7.296 -29.143 1.00 69.00 370 GLY A N 1
ATOM 2811 C CA . GLY A 1 370 ? 6.823 7.024 -28.644 1.00 69.00 370 GLY A CA 1
ATOM 2812 C C . GLY A 1 370 ? 6.820 6.139 -27.393 1.00 69.00 370 GLY A C 1
ATOM 2813 O O . GLY A 1 370 ? 5.755 5.685 -26.973 1.00 69.00 370 GLY A O 1
ATOM 2814 N N . PRO A 1 371 ? 7.997 5.886 -26.791 1.00 71.00 371 PRO A N 1
ATOM 2815 C CA . PRO A 1 371 ? 8.094 5.123 -25.553 1.00 71.00 371 PRO A CA 1
ATOM 2816 C C . PRO A 1 371 ? 7.221 5.717 -24.453 1.00 71.00 371 PRO A C 1
ATOM 2818 O O . PRO A 1 371 ? 7.093 6.940 -24.354 1.00 71.00 371 PRO A O 1
ATOM 2821 N N . GLY A 1 372 ? 6.665 4.863 -23.595 1.00 74.44 372 GLY A N 1
ATOM 2822 C CA . GLY A 1 372 ? 5.851 5.313 -22.462 1.00 74.44 372 GLY A CA 1
ATOM 2823 C C . GLY A 1 372 ? 4.356 5.046 -22.592 1.00 74.44 372 GLY A C 1
ATOM 2824 O O . GLY A 1 372 ? 3.633 5.383 -21.662 1.00 74.44 372 GLY A O 1
ATOM 2825 N N . VAL A 1 373 ? 3.883 4.461 -23.696 1.00 84.25 373 VAL A N 1
ATOM 2826 C CA . VAL A 1 373 ? 2.462 4.122 -23.869 1.00 84.25 373 VAL A CA 1
ATOM 2827 C C . VAL A 1 373 ? 2.240 2.664 -23.493 1.00 84.25 373 VAL A C 1
ATOM 2829 O O . VAL A 1 373 ? 2.942 1.774 -23.975 1.00 84.25 373 VAL A O 1
ATOM 2832 N N . CYS A 1 374 ? 1.251 2.419 -22.637 1.00 88.00 374 CYS A N 1
ATOM 2833 C CA . CYS A 1 374 ? 0.882 1.077 -22.215 1.00 88.00 374 CYS A CA 1
ATOM 2834 C C . CYS A 1 374 ? -0.591 0.829 -22.498 1.00 88.00 374 CYS A C 1
ATOM 2836 O O . CYS A 1 374 ? -1.438 1.686 -22.247 1.00 88.00 374 CYS A O 1
ATOM 2838 N N . LYS A 1 375 ? -0.917 -0.364 -22.994 1.00 88.50 375 LYS A N 1
ATOM 2839 C CA . LYS A 1 375 ? -2.294 -0.718 -23.318 1.00 88.50 375 LYS A CA 1
ATOM 2840 C C . LYS A 1 375 ? -3.086 -0.992 -22.035 1.00 88.50 375 LYS A C 1
ATOM 2842 O O . LYS A 1 375 ? -2.793 -1.974 -21.346 1.00 88.50 375 LYS A O 1
ATOM 2847 N N . PRO A 1 376 ? -4.120 -0.198 -21.716 1.00 86.25 376 PRO A N 1
ATOM 2848 C CA . PRO A 1 376 ? -4.964 -0.498 -20.575 1.00 86.25 376 PRO A CA 1
ATOM 2849 C C . PRO A 1 376 ? -5.762 -1.779 -20.817 1.00 86.25 376 PRO A C 1
ATOM 2851 O O . PRO A 1 376 ? -6.316 -1.997 -21.898 1.00 86.25 376 PRO A O 1
ATOM 2854 N N . VAL A 1 377 ? -5.843 -2.620 -19.795 1.00 84.38 377 VAL A N 1
ATOM 2855 C CA . VAL A 1 377 ? -6.670 -3.822 -19.778 1.00 84.38 377 VAL A CA 1
ATOM 2856 C C . VAL A 1 377 ? -7.539 -3.783 -18.539 1.00 84.38 377 VAL A C 1
ATOM 2858 O O . VAL A 1 377 ? -7.068 -3.671 -17.409 1.00 84.38 377 VAL A O 1
ATOM 2861 N N . ASN A 1 378 ? -8.842 -3.871 -18.776 1.00 78.44 378 ASN A N 1
ATOM 2862 C CA . ASN A 1 378 ? -9.824 -3.909 -17.715 1.00 78.44 378 ASN A CA 1
ATOM 2863 C C . ASN A 1 378 ? -10.140 -5.368 -17.354 1.00 78.44 378 ASN A C 1
ATOM 2865 O O . ASN A 1 378 ? -10.732 -6.089 -18.157 1.00 78.44 378 ASN A O 1
ATOM 2869 N N . HIS A 1 379 ? -9.772 -5.781 -16.141 1.00 75.25 379 HIS A N 1
ATOM 2870 C CA . HIS A 1 379 ? -10.172 -7.055 -15.544 1.00 75.25 379 HIS A CA 1
ATOM 2871 C C . HIS A 1 379 ? -11.149 -6.837 -14.371 1.00 75.25 379 HIS A C 1
ATOM 2873 O O . HIS A 1 379 ? -10.964 -7.383 -13.284 1.00 75.25 379 HIS A O 1
ATOM 2879 N N . GLY A 1 380 ? -12.179 -6.007 -14.567 1.00 77.75 380 GLY A N 1
ATOM 2880 C CA . GLY A 1 380 ? -13.156 -5.661 -13.529 1.00 77.75 380 GLY A CA 1
ATOM 2881 C C . GLY A 1 380 ? -12.583 -4.639 -12.548 1.00 77.75 380 GLY A C 1
ATOM 2882 O O . GLY A 1 380 ? -12.167 -3.559 -12.957 1.00 77.75 380 GLY A O 1
ATOM 2883 N N . ASP A 1 381 ? -12.506 -4.993 -11.264 1.00 68.44 381 ASP A N 1
ATOM 2884 C CA . ASP A 1 381 ? -11.886 -4.140 -10.232 1.00 68.44 381 ASP A CA 1
ATOM 2885 C C . ASP A 1 381 ? -10.356 -3.995 -10.429 1.00 68.44 381 ASP A C 1
ATOM 2887 O O . ASP A 1 381 ? -9.707 -3.134 -9.833 1.00 68.44 381 ASP A O 1
ATOM 2891 N N . ASN A 1 382 ? -9.770 -4.822 -11.303 1.00 77.25 382 ASN A N 1
ATOM 2892 C CA . ASN A 1 382 ? -8.342 -4.868 -11.599 1.00 77.25 382 ASN A CA 1
ATOM 2893 C C . ASN A 1 382 ? -8.031 -4.231 -12.948 1.00 77.25 382 ASN A C 1
ATOM 2895 O O . ASN A 1 382 ? -7.709 -4.909 -13.926 1.00 77.25 382 ASN A O 1
ATOM 2899 N N . TYR A 1 383 ? -8.115 -2.908 -13.008 1.00 84.00 383 TYR A N 1
ATOM 2900 C CA . TYR A 1 383 ? -7.572 -2.191 -14.150 1.00 84.00 383 TYR A CA 1
ATOM 2901 C C . TYR A 1 383 ? -6.042 -2.228 -14.089 1.00 84.00 383 TYR A C 1
ATOM 2903 O O . TYR A 1 383 ? -5.440 -1.803 -13.103 1.00 84.00 383 TYR A O 1
ATOM 2911 N N . VAL A 1 384 ? -5.398 -2.738 -15.127 1.00 91.06 384 VAL A N 1
ATOM 2912 C CA . VAL A 1 384 ? -3.936 -2.807 -15.209 1.00 91.06 384 VAL A CA 1
ATOM 2913 C C . VAL A 1 384 ? -3.479 -2.309 -16.563 1.00 91.06 384 VAL A C 1
ATOM 2915 O O . VAL A 1 384 ? -4.199 -2.396 -17.556 1.00 91.06 384 VAL A O 1
ATOM 2918 N N . TYR A 1 385 ? -2.263 -1.798 -16.617 1.00 89.75 385 TYR A N 1
ATOM 2919 C CA . TYR A 1 385 ? -1.569 -1.615 -17.875 1.00 89.75 385 TYR A CA 1
ATOM 2920 C C . TYR A 1 385 ? -0.934 -2.943 -18.287 1.00 89.75 385 TYR A C 1
ATOM 2922 O O . TYR A 1 385 ? -0.385 -3.673 -17.467 1.00 89.75 385 TYR A O 1
ATOM 2930 N N . SER A 1 386 ? -1.041 -3.267 -19.566 1.00 86.06 386 SER A N 1
ATOM 2931 C CA . SER A 1 386 ? -0.402 -4.415 -20.208 1.00 86.06 386 SER A CA 1
ATOM 2932 C C . SER A 1 386 ? 0.341 -3.925 -21.444 1.00 86.06 386 SER A C 1
ATOM 2934 O O . SER A 1 386 ? 0.002 -2.854 -21.945 1.00 86.06 386 SER A O 1
ATOM 2936 N N . LEU A 1 387 ? 1.285 -4.713 -21.964 1.00 85.62 387 LEU A N 1
ATOM 2937 C CA . LEU A 1 387 ? 1.915 -4.466 -23.268 1.00 85.62 387 LEU A CA 1
ATOM 2938 C C . LEU A 1 387 ? 2.367 -3.004 -23.422 1.00 85.62 387 LEU A C 1
ATOM 2940 O O . LEU A 1 387 ? 1.721 -2.202 -24.101 1.00 85.62 387 LEU A O 1
ATOM 2944 N N . CYS A 1 388 ? 3.453 -2.649 -22.739 1.00 85.50 388 CYS A N 1
ATOM 2945 C CA . CYS A 1 388 ? 4.045 -1.325 -22.879 1.00 85.50 388 CYS A CA 1
ATOM 2946 C C . CYS A 1 388 ? 4.967 -1.302 -24.097 1.00 85.50 388 CYS A C 1
ATOM 2948 O O . CYS A 1 388 ? 5.885 -2.120 -24.210 1.00 85.50 388 CYS A O 1
ATOM 2950 N N . GLU A 1 389 ? 4.725 -0.367 -25.014 1.00 76.06 389 GLU A N 1
ATOM 2951 C CA . GLU A 1 389 ? 5.532 -0.185 -26.217 1.00 76.06 389 GLU A CA 1
ATOM 2952 C C . GLU A 1 389 ? 6.589 0.904 -25.962 1.00 76.06 389 GLU A C 1
ATOM 2954 O O . GLU A 1 389 ? 6.237 2.069 -25.762 1.00 76.06 389 GLU A O 1
ATOM 2959 N N . PRO A 1 390 ? 7.897 0.587 -25.999 1.00 60.75 390 PRO A N 1
ATOM 2960 C CA . PRO A 1 390 ? 8.955 1.595 -25.912 1.00 60.75 390 PRO A CA 1
ATOM 2961 C C . PRO A 1 390 ? 9.414 2.094 -27.287 1.00 60.75 390 PRO A C 1
ATOM 2963 O O . PRO A 1 390 ? 10.323 2.911 -27.374 1.00 60.75 390 PRO A O 1
ATOM 2966 N N . GLY A 1 391 ? 8.859 1.559 -28.376 1.00 59.53 391 GLY A N 1
ATOM 2967 C CA . GLY A 1 391 ? 9.573 1.520 -29.654 1.00 59.53 391 GLY A CA 1
ATOM 2968 C C . GLY A 1 391 ? 10.559 0.345 -29.742 1.00 59.53 391 GLY A C 1
ATOM 2969 O O . GLY A 1 391 ? 11.710 0.552 -30.098 1.00 59.53 391 GLY A O 1
ATOM 2970 N N . ALA A 1 392 ? 10.063 -0.872 -29.471 1.00 54.56 392 ALA A N 1
ATOM 2971 C CA . ALA A 1 392 ? 10.746 -2.176 -29.526 1.00 54.56 392 ALA A CA 1
ATOM 2972 C C . ALA A 1 392 ? 11.949 -2.376 -28.563 1.00 54.56 392 ALA A C 1
ATOM 2974 O O . ALA A 1 392 ? 12.829 -1.525 -28.486 1.00 54.56 392 ALA A O 1
ATOM 2975 N N . PRO A 1 393 ? 12.060 -3.538 -27.881 1.00 69.62 393 PRO A N 1
ATOM 2976 C CA . PRO A 1 393 ? 11.077 -4.626 -27.778 1.00 69.62 393 PRO A CA 1
ATOM 2977 C C . PRO A 1 393 ? 9.857 -4.232 -26.923 1.00 69.62 393 PRO A C 1
ATOM 2979 O O . PRO A 1 393 ? 9.950 -3.338 -26.091 1.00 69.62 393 PRO A O 1
ATOM 2982 N N . SER A 1 394 ? 8.702 -4.867 -27.144 1.00 80.19 394 SER A N 1
ATOM 2983 C CA . SER A 1 394 ? 7.526 -4.720 -26.270 1.00 80.19 394 SER A CA 1
ATOM 2984 C C . SER A 1 394 ? 7.787 -5.343 -24.897 1.00 80.19 394 SER A C 1
ATOM 2986 O O . SER A 1 394 ? 8.490 -6.349 -24.809 1.00 80.19 394 SER A O 1
ATOM 2988 N N . TRP A 1 395 ? 7.195 -4.767 -23.848 1.00 86.81 395 TRP A N 1
ATOM 2989 C CA . TRP A 1 395 ? 7.252 -5.316 -22.490 1.00 86.81 395 TRP A CA 1
ATOM 2990 C C . TRP A 1 395 ? 5.911 -5.926 -22.122 1.00 86.81 395 TRP A C 1
ATOM 2992 O O . TRP A 1 395 ? 4.896 -5.225 -22.041 1.00 86.81 395 TRP A O 1
ATOM 3002 N N . ASP A 1 396 ? 5.920 -7.232 -21.884 1.00 89.06 396 ASP A N 1
ATOM 3003 C CA . ASP A 1 396 ? 4.699 -8.004 -21.658 1.00 89.06 396 ASP A CA 1
ATOM 3004 C C . ASP A 1 396 ? 4.258 -7.992 -20.192 1.00 89.06 396 ASP A C 1
ATOM 3006 O O . ASP A 1 396 ? 3.081 -8.222 -19.911 1.00 89.06 396 ASP A O 1
ATOM 3010 N N . TYR A 1 397 ? 5.175 -7.683 -19.269 1.00 91.00 397 TYR A N 1
ATOM 3011 C CA . TYR A 1 397 ? 4.952 -7.743 -17.821 1.00 91.00 397 TYR A CA 1
ATOM 3012 C C . TYR A 1 397 ? 5.218 -6.407 -17.111 1.00 91.00 397 TYR A C 1
ATOM 3014 O O . TYR A 1 397 ? 5.991 -6.372 -16.152 1.00 91.00 397 TYR A O 1
ATOM 3022 N N . PRO A 1 398 ? 4.592 -5.294 -17.546 1.00 93.06 398 PRO A N 1
ATOM 3023 C CA . PRO A 1 398 ? 4.651 -4.063 -16.777 1.00 93.06 398 PRO A CA 1
ATOM 3024 C C . PRO A 1 398 ? 3.939 -4.235 -15.432 1.00 93.06 398 PRO A C 1
ATOM 3026 O O . PRO A 1 398 ? 2.931 -4.942 -15.320 1.00 93.06 398 PRO A O 1
ATOM 3029 N N . ILE A 1 399 ? 4.437 -3.530 -14.422 1.00 94.62 399 ILE A N 1
ATOM 3030 C CA . ILE A 1 399 ? 3.822 -3.460 -13.100 1.00 94.62 399 ILE A CA 1
ATOM 3031 C C . ILE A 1 399 ? 3.036 -2.166 -12.988 1.00 94.62 399 ILE A C 1
ATOM 3033 O O . ILE A 1 399 ? 3.598 -1.079 -13.069 1.00 94.62 399 ILE A O 1
ATOM 3037 N N . THR A 1 400 ? 1.730 -2.290 -12.780 1.00 95.25 400 THR A N 1
ATOM 3038 C CA . THR A 1 400 ? 0.852 -1.181 -12.414 1.00 95.25 400 THR A CA 1
ATOM 3039 C C . THR A 1 400 ? 0.872 -0.993 -10.903 1.00 95.25 400 THR A C 1
ATOM 3041 O O . THR A 1 400 ? 0.600 -1.938 -10.161 1.00 95.25 400 THR A O 1
ATOM 3044 N N . VAL A 1 401 ? 1.156 0.227 -10.453 1.00 94.81 401 VAL A N 1
ATOM 3045 C CA . VAL A 1 401 ? 1.191 0.578 -9.029 1.00 94.81 401 VAL A CA 1
ATOM 3046 C C . VAL A 1 401 ? -0.083 1.302 -8.631 1.00 94.81 401 VAL A C 1
ATOM 3048 O O . VAL A 1 401 ? -0.535 2.228 -9.312 1.00 94.81 401 VAL A O 1
ATOM 3051 N N . TYR A 1 402 ? -0.634 0.887 -7.496 1.00 95.00 402 TYR A N 1
ATOM 3052 C CA . TYR A 1 402 ? -1.731 1.557 -6.821 1.00 95.00 402 TYR A CA 1
ATOM 3053 C C . TYR A 1 402 ? -1.305 2.017 -5.425 1.00 95.00 402 TYR A C 1
ATOM 3055 O O . TYR A 1 402 ? -0.693 1.258 -4.672 1.00 95.00 402 TYR A O 1
ATOM 3063 N N . LEU A 1 403 ? -1.668 3.250 -5.080 1.00 94.06 403 LEU A N 1
ATOM 3064 C CA . LEU A 1 403 ? -1.388 3.897 -3.797 1.00 94.06 403 LEU A CA 1
ATOM 3065 C C . LEU A 1 403 ? -2.658 3.987 -2.941 1.00 94.06 403 LEU A C 1
ATOM 3067 O O . LEU A 1 403 ? -3.782 3.938 -3.461 1.00 94.06 403 LEU A O 1
ATOM 3071 N N . THR A 1 404 ? -2.481 4.154 -1.628 1.00 92.88 404 THR A N 1
ATOM 3072 C CA . THR A 1 404 ? -3.603 4.428 -0.709 1.00 92.88 404 THR A CA 1
ATOM 3073 C C . THR A 1 404 ? -4.008 5.886 -0.727 1.00 92.88 404 THR A C 1
ATOM 3075 O O . THR A 1 404 ? -5.186 6.203 -0.565 1.00 92.88 404 THR A O 1
ATOM 3078 N N . HIS A 1 405 ? -3.037 6.762 -0.971 1.00 89.31 405 HIS A N 1
ATOM 3079 C CA . HIS A 1 405 ? -3.222 8.183 -1.137 1.00 89.31 405 HIS A CA 1
ATOM 3080 C C . HIS A 1 405 ? -2.275 8.683 -2.243 1.00 89.31 405 HIS A C 1
ATOM 3082 O O . HIS A 1 405 ? -1.103 8.307 -2.291 1.00 89.31 405 HIS A O 1
ATOM 3088 N N . PRO A 1 406 ? -2.716 9.588 -3.128 1.00 85.19 406 PRO A N 1
ATOM 3089 C CA . PRO A 1 406 ? -1.918 10.070 -4.265 1.00 85.19 406 PRO A CA 1
ATOM 3090 C C . PRO A 1 406 ? -0.658 10.862 -3.865 1.00 85.19 406 PRO A C 1
ATOM 3092 O O . PRO A 1 406 ? 0.153 11.220 -4.715 1.00 85.19 406 PRO A O 1
ATOM 3095 N N . CYS A 1 407 ? -0.484 11.145 -2.574 1.00 85.62 407 CYS A N 1
ATOM 3096 C CA . CYS A 1 407 ? 0.702 11.803 -2.029 1.00 85.62 407 CYS A CA 1
ATOM 3097 C C . CYS A 1 407 ? 1.627 10.894 -1.237 1.00 85.62 407 CYS A C 1
ATOM 3099 O O . CYS A 1 407 ? 2.544 11.403 -0.587 1.00 85.62 407 CYS A O 1
ATOM 3101 N N . ASP A 1 408 ? 1.390 9.584 -1.250 1.00 88.38 408 ASP A N 1
ATOM 3102 C CA . ASP A 1 408 ? 2.234 8.626 -0.540 1.00 88.38 408 ASP A CA 1
ATOM 3103 C C . ASP A 1 408 ? 3.717 8.821 -0.907 1.00 88.38 408 ASP A C 1
ATOM 3105 O O . ASP A 1 408 ? 4.583 8.846 -0.037 1.00 88.38 408 ASP A O 1
ATOM 3109 N N . LEU A 1 409 ? 4.009 9.157 -2.164 1.00 87.06 409 LEU A N 1
ATOM 3110 C CA . LEU A 1 409 ? 5.378 9.285 -2.668 1.00 87.06 409 LEU A CA 1
ATOM 3111 C C . LEU A 1 409 ? 5.798 10.703 -3.072 1.00 87.06 409 LEU A C 1
ATOM 3113 O O . LEU A 1 409 ? 6.794 10.866 -3.771 1.00 87.06 409 LEU A O 1
ATOM 3117 N N . ARG A 1 410 ? 5.086 11.739 -2.609 1.00 85.31 410 ARG A N 1
ATOM 3118 C CA . ARG A 1 410 ? 5.421 13.143 -2.913 1.00 85.31 410 ARG A CA 1
ATOM 3119 C C . ARG A 1 410 ? 6.222 13.812 -1.806 1.00 85.31 410 ARG A C 1
ATOM 3121 O O . ARG A 1 410 ? 5.961 13.583 -0.627 1.00 85.31 410 ARG A O 1
ATOM 3128 N N . GLY A 1 411 ? 7.175 14.659 -2.178 1.00 81.69 411 GLY A N 1
ATOM 3129 C CA . GLY A 1 411 ? 7.969 15.478 -1.259 1.00 81.69 411 GLY A CA 1
ATOM 3130 C C . GLY A 1 411 ? 7.236 16.742 -0.814 1.00 81.69 411 GLY A C 1
ATOM 3131 O O . GLY A 1 411 ? 7.465 17.221 0.292 1.00 81.69 411 GLY A O 1
ATOM 3132 N N . ASP A 1 412 ? 6.330 17.251 -1.652 1.00 80.75 412 ASP A N 1
ATOM 3133 C CA . ASP A 1 412 ? 5.484 18.399 -1.322 1.00 80.75 412 ASP A CA 1
ATOM 3134 C C . ASP A 1 412 ? 4.475 18.018 -0.223 1.00 80.75 412 ASP A C 1
ATOM 3136 O O . ASP A 1 412 ? 3.638 17.135 -0.453 1.00 80.75 412 ASP A O 1
ATOM 3140 N N . PRO A 1 413 ? 4.526 18.668 0.955 1.00 69.50 413 PRO A N 1
ATOM 3141 C CA . PRO A 1 413 ? 3.612 18.371 2.043 1.00 69.50 413 PRO A CA 1
ATOM 3142 C C . PRO A 1 413 ? 2.163 18.677 1.672 1.00 69.50 413 PRO A C 1
ATOM 3144 O O . PRO A 1 413 ? 1.273 17.991 2.169 1.00 69.50 413 PRO A O 1
ATOM 3147 N N . ASP A 1 414 ? 1.889 19.686 0.842 1.00 68.81 414 ASP A N 1
ATOM 3148 C CA . ASP A 1 414 ? 0.545 20.250 0.705 1.00 68.81 414 ASP A CA 1
ATOM 3149 C C . ASP A 1 414 ? -0.365 19.496 -0.241 1.00 68.81 414 ASP A C 1
ATOM 3151 O O . ASP A 1 414 ? -1.578 19.712 -0.193 1.00 68.81 414 ASP A O 1
ATOM 3155 N N . CYS A 1 415 ? 0.172 18.591 -1.066 1.00 73.00 415 CYS A N 1
ATOM 3156 C CA . CYS A 1 415 ? -0.645 17.830 -2.012 1.00 73.00 415 CYS A CA 1
ATOM 3157 C C . CYS A 1 415 ? -1.575 18.729 -2.840 1.00 73.00 415 CYS A C 1
ATOM 3159 O O . CYS A 1 415 ? -2.685 18.340 -3.205 1.00 73.00 415 CYS A O 1
ATOM 3161 N N . SER A 1 416 ? -1.170 19.977 -3.068 1.00 57.94 416 SER A N 1
ATOM 3162 C CA . SER A 1 416 ? -2.106 21.062 -3.376 1.00 57.94 416 SER A CA 1
ATOM 3163 C C . SER A 1 416 ? -2.771 20.910 -4.751 1.00 57.94 416 SER A C 1
ATOM 3165 O O . SER A 1 416 ? -3.833 21.489 -4.995 1.00 57.94 416 SER A O 1
ATOM 3167 N N . SER A 1 417 ? -2.219 20.053 -5.619 1.00 52.34 417 SER A N 1
ATOM 3168 C CA . SER A 1 417 ? -2.817 19.666 -6.900 1.00 52.34 417 SER A CA 1
ATOM 3169 C C . SER A 1 417 ? -3.916 18.594 -6.814 1.00 52.34 417 SER A C 1
ATOM 3171 O O . SER A 1 417 ? -4.487 18.214 -7.837 1.00 52.34 417 SER A O 1
ATOM 3173 N N . LEU A 1 418 ? -4.326 18.169 -5.610 1.00 55.19 418 LEU A N 1
ATOM 3174 C CA . LEU A 1 418 ? -5.476 17.274 -5.392 1.00 55.19 418 LEU A CA 1
ATOM 3175 C C . LEU A 1 418 ? -6.856 17.942 -5.519 1.00 55.19 418 LEU A C 1
ATOM 3177 O O . LEU A 1 418 ? -7.841 17.432 -4.979 1.00 55.19 418 LEU A O 1
ATOM 3181 N N . ARG A 1 419 ? -6.987 19.069 -6.231 1.00 45.00 419 ARG A N 1
ATOM 3182 C CA . ARG A 1 419 ? -8.312 19.666 -6.452 1.00 45.00 419 ARG A CA 1
ATOM 3183 C C . ARG A 1 419 ? -9.204 18.695 -7.235 1.00 45.00 419 ARG A C 1
ATOM 3185 O O . ARG A 1 419 ? -8.996 18.478 -8.421 1.00 45.00 419 ARG A O 1
ATOM 3192 N N . PHE A 1 420 ? -10.220 18.184 -6.536 1.00 51.56 420 PHE A N 1
ATOM 3193 C CA . PHE A 1 420 ? -11.351 17.400 -7.042 1.00 51.56 420 PHE A CA 1
ATOM 3194 C C . PHE A 1 420 ? -10.961 16.137 -7.815 1.00 51.56 420 PHE A C 1
ATOM 3196 O O . PHE A 1 420 ? -11.285 15.987 -8.989 1.00 51.56 420 PHE A O 1
ATOM 3203 N N . TRP A 1 421 ? -10.320 15.191 -7.130 1.00 50.72 421 TRP A N 1
ATOM 3204 C CA . TRP A 1 421 ? -10.262 13.818 -7.622 1.00 50.72 421 TRP A CA 1
ATOM 3205 C C . TRP A 1 421 ? -11.597 13.140 -7.416 1.00 50.72 421 TRP A C 1
ATOM 3207 O O . TRP A 1 421 ? -11.956 12.782 -6.297 1.00 50.72 421 TRP A O 1
ATOM 3217 N N . SER A 1 422 ? -12.319 12.965 -8.508 1.00 49.75 422 SER A N 1
ATOM 3218 C CA . SER A 1 422 ? -13.413 12.030 -8.576 1.00 49.75 422 SER A CA 1
ATOM 3219 C C . SER A 1 422 ? -13.017 10.822 -9.404 1.00 49.75 422 SER A C 1
ATOM 3221 O O . SER A 1 422 ? -12.784 10.923 -10.608 1.00 49.75 422 SER A O 1
ATOM 3223 N N . HIS A 1 423 ? -12.957 9.655 -8.766 1.00 48.22 423 HIS A N 1
ATOM 3224 C CA . HIS A 1 423 ? -12.901 8.415 -9.524 1.00 48.22 423 HIS A CA 1
ATOM 3225 C C . HIS A 1 423 ? -14.242 8.235 -10.219 1.00 48.22 423 HIS A C 1
ATOM 3227 O O . HIS A 1 423 ? -15.253 7.948 -9.579 1.00 48.22 423 HIS A O 1
ATOM 3233 N N . ASP A 1 424 ? -14.246 8.422 -11.530 1.00 46.59 424 ASP A N 1
ATOM 3234 C CA . ASP A 1 424 ? -15.354 8.005 -12.364 1.00 46.59 424 ASP A CA 1
ATOM 3235 C C . ASP A 1 424 ? -15.351 6.473 -12.423 1.00 46.59 424 ASP A C 1
ATOM 3237 O O . ASP A 1 424 ? -14.463 5.878 -13.039 1.00 46.59 424 ASP A O 1
ATOM 3241 N N . LEU A 1 425 ? -16.313 5.829 -11.757 1.00 47.59 425 LEU A N 1
ATOM 3242 C CA . LEU A 1 425 ? -16.485 4.373 -11.831 1.00 47.59 425 LEU A CA 1
ATOM 3243 C C . LEU A 1 425 ? -17.105 3.909 -13.153 1.00 47.59 425 LEU A C 1
ATOM 3245 O O . LEU A 1 425 ? -17.315 2.707 -13.322 1.00 47.59 425 LEU A O 1
ATOM 3249 N N . SER A 1 426 ? -17.411 4.815 -14.088 1.00 43.66 426 SER A N 1
ATOM 3250 C CA . SER A 1 426 ? -17.964 4.399 -15.376 1.00 43.66 426 SER A CA 1
ATOM 3251 C C . SER A 1 426 ? -16.959 3.477 -16.080 1.00 43.66 426 SER A C 1
ATOM 3253 O O . SER A 1 426 ? -15.788 3.873 -16.240 1.00 43.66 426 SER A O 1
ATOM 3255 N N . PRO A 1 427 ? -17.369 2.256 -16.479 1.00 38.31 427 PRO A N 1
ATOM 3256 C CA . PRO A 1 427 ? -16.499 1.331 -17.185 1.00 38.31 427 PRO A CA 1
ATOM 3257 C C . PRO A 1 427 ? -15.942 2.004 -18.455 1.00 38.31 427 PRO A C 1
ATOM 3259 O O . PRO A 1 427 ? -16.652 2.779 -19.099 1.00 38.31 427 PRO A O 1
ATOM 3262 N N . PRO A 1 428 ? -14.685 1.727 -18.856 1.00 41.12 428 PRO A N 1
ATOM 3263 C CA . PRO A 1 428 ? -14.038 2.381 -20.000 1.00 41.12 428 PRO A CA 1
ATOM 3264 C C . PRO A 1 428 ? -14.823 2.280 -21.316 1.00 41.12 428 PRO A C 1
ATOM 3266 O O . PRO A 1 428 ? -14.645 3.118 -22.193 1.00 41.12 428 PRO A O 1
ATOM 3269 N N . SER A 1 429 ? -15.707 1.285 -21.451 1.00 38.72 429 SER A N 1
ATOM 3270 C CA . SER A 1 429 ? -16.576 1.102 -22.618 1.00 38.72 429 SER A CA 1
ATOM 3271 C C . SER A 1 429 ? -17.580 2.236 -22.841 1.00 38.72 429 SER A C 1
ATOM 3273 O O . SER A 1 429 ? -18.127 2.321 -23.932 1.00 38.72 429 SER A O 1
ATOM 3275 N N . GLU A 1 430 ? -17.827 3.091 -21.845 1.00 35.28 430 GLU A N 1
ATOM 3276 C CA . GLU A 1 430 ? -18.745 4.238 -21.952 1.00 35.28 430 GLU A CA 1
ATOM 3277 C C . GLU A 1 430 ? -18.020 5.583 -22.164 1.00 35.28 430 GLU A C 1
ATOM 3279 O O . GLU A 1 430 ? -18.662 6.630 -22.182 1.00 35.28 430 GLU A O 1
ATOM 3284 N N . ARG A 1 431 ? -16.685 5.582 -22.324 1.00 43.78 431 ARG A N 1
ATOM 3285 C CA . ARG A 1 431 ? -15.869 6.808 -22.475 1.00 43.78 431 ARG A CA 1
ATOM 3286 C C . ARG A 1 431 ? -15.500 7.161 -23.925 1.00 43.78 431 ARG A C 1
ATOM 3288 O O . ARG A 1 431 ? -14.658 8.038 -24.118 1.00 43.78 431 ARG A O 1
ATOM 3295 N N . PHE A 1 432 ? -16.107 6.508 -24.919 1.00 34.97 432 PHE A N 1
ATOM 3296 C CA . PHE A 1 432 ? -15.869 6.752 -26.348 1.00 34.97 432 PHE A CA 1
ATOM 3297 C C . PHE A 1 432 ? -17.152 7.051 -27.113 1.00 34.97 432 PHE A C 1
ATOM 3299 O O . PHE A 1 432 ? -18.143 6.318 -26.901 1.00 34.97 432 PHE A O 1
#